Protein AF-A0A3D2I914-F1 (afdb_monomer)

Structure (mmCIF, N/CA/C/O backbone):
data_AF-A0A3D2I914-F1
#
_entry.id   AF-A0A3D2I914-F1
#
loop_
_atom_site.group_PDB
_atom_site.id
_atom_site.type_symbol
_atom_site.label_atom_id
_atom_site.label_alt_id
_atom_site.label_comp_id
_atom_site.label_asym_id
_atom_site.label_entity_id
_atom_site.label_seq_id
_atom_site.pdbx_PDB_ins_code
_atom_site.Cartn_x
_atom_site.Cartn_y
_atom_site.Cartn_z
_atom_site.occupancy
_atom_site.B_iso_or_equiv
_atom_site.auth_seq_id
_atom_site.auth_comp_id
_atom_site.auth_asym_id
_atom_site.auth_atom_id
_atom_site.pdbx_PDB_model_num
ATOM 1 N N . MET A 1 1 ? 27.982 -23.164 -33.016 1.00 82.94 1 MET A N 1
ATOM 2 C CA . MET A 1 1 ? 27.415 -21.878 -33.478 1.00 82.94 1 MET A CA 1
ATOM 3 C C . MET A 1 1 ? 28.403 -20.770 -33.142 1.00 82.94 1 MET A C 1
ATOM 5 O O . MET A 1 1 ? 29.063 -20.882 -32.117 1.00 82.94 1 MET A O 1
ATOM 9 N N . LYS A 1 2 ? 28.561 -19.760 -34.002 1.00 85.44 2 LYS A N 1
ATOM 10 C CA . LYS A 1 2 ? 29.360 -18.558 -33.710 1.00 85.44 2 LYS A CA 1
ATOM 11 C C . LYS A 1 2 ? 28.400 -17.374 -33.602 1.00 85.44 2 LYS A C 1
ATOM 13 O O . LYS A 1 2 ? 27.471 -17.304 -34.397 1.00 85.44 2 LYS A O 1
ATOM 18 N N . VAL A 1 3 ? 28.625 -16.493 -32.636 1.00 91.06 3 VAL A N 1
ATOM 19 C CA . VAL A 1 3 ? 27.795 -15.311 -32.354 1.00 91.06 3 VAL A CA 1
ATOM 20 C C . VAL A 1 3 ? 28.718 -14.096 -32.382 1.00 91.06 3 VAL A C 1
ATOM 22 O O . VAL A 1 3 ? 29.828 -14.183 -31.849 1.00 91.06 3 VAL A O 1
ATOM 25 N N . LYS A 1 4 ? 28.313 -12.997 -33.029 1.00 95.00 4 LYS A N 1
ATOM 26 C CA . LYS A 1 4 ? 29.112 -11.762 -33.012 1.00 95.00 4 LYS A CA 1
ATOM 27 C C . LYS A 1 4 ? 28.769 -10.957 -31.764 1.00 95.00 4 LYS A C 1
ATOM 29 O O . LYS A 1 4 ? 27.603 -10.858 -31.395 1.00 95.00 4 LYS A O 1
ATOM 34 N N . ILE A 1 5 ? 29.786 -10.397 -31.124 1.00 96.25 5 ILE A N 1
ATOM 35 C CA . ILE A 1 5 ? 29.657 -9.603 -29.903 1.00 96.25 5 ILE A CA 1
ATOM 36 C C . ILE A 1 5 ? 30.573 -8.383 -29.994 1.00 96.25 5 ILE A C 1
ATOM 38 O O . ILE A 1 5 ? 31.750 -8.512 -30.330 1.00 96.25 5 ILE A O 1
ATOM 42 N N . ASN A 1 6 ? 30.031 -7.215 -29.669 1.00 97.00 6 ASN A N 1
ATOM 43 C CA . ASN A 1 6 ? 30.772 -5.990 -29.415 1.00 97.00 6 ASN A CA 1
ATOM 44 C C . ASN A 1 6 ? 30.756 -5.732 -27.902 1.00 97.00 6 ASN A C 1
ATOM 46 O O . ASN A 1 6 ? 29.686 -5.618 -27.310 1.00 97.00 6 ASN A O 1
ATOM 50 N N . THR A 1 7 ? 31.927 -5.684 -27.263 1.00 96.00 7 THR A N 1
ATOM 51 C CA . THR A 1 7 ? 32.046 -5.506 -25.804 1.00 96.00 7 THR A CA 1
ATOM 52 C C . THR A 1 7 ? 32.237 -4.055 -25.379 1.00 96.00 7 THR A C 1
ATOM 54 O O . THR A 1 7 ? 32.430 -3.797 -24.191 1.00 96.00 7 THR A O 1
ATOM 57 N N . HIS A 1 8 ? 32.252 -3.101 -26.317 1.00 95.19 8 HIS A N 1
ATOM 58 C CA . HIS A 1 8 ? 32.399 -1.671 -26.013 1.00 95.19 8 HIS A CA 1
ATOM 59 C C . HIS A 1 8 ? 33.609 -1.353 -25.111 1.00 95.19 8 HIS A C 1
ATOM 61 O O . HIS A 1 8 ? 33.554 -0.492 -24.236 1.00 95.19 8 HIS A O 1
ATOM 67 N N . GLY A 1 9 ? 34.708 -2.098 -25.286 1.00 91.94 9 GLY A N 1
ATOM 68 C CA . GLY A 1 9 ? 35.933 -1.964 -24.486 1.00 91.94 9 GLY A CA 1
ATOM 69 C C . GLY A 1 9 ? 35.940 -2.722 -23.151 1.00 91.94 9 GLY A C 1
ATOM 70 O O . GLY A 1 9 ? 36.933 -2.660 -22.429 1.00 91.94 9 GLY A O 1
ATOM 71 N N . ASN A 1 10 ? 34.877 -3.457 -22.814 1.00 93.19 10 ASN A N 1
ATOM 72 C CA . ASN A 1 10 ? 34.833 -4.359 -21.662 1.00 93.19 10 ASN A CA 1
ATOM 73 C C . ASN A 1 10 ? 35.434 -5.737 -22.003 1.00 93.19 10 ASN A C 1
ATOM 75 O O . ASN A 1 10 ? 35.636 -6.085 -23.171 1.00 93.19 10 ASN A O 1
ATOM 79 N N . ALA A 1 11 ? 35.718 -6.536 -20.971 1.00 89.56 11 ALA A N 1
ATOM 80 C CA . ALA A 1 11 ? 36.179 -7.911 -21.141 1.00 89.56 11 ALA A CA 1
ATOM 81 C C . ALA A 1 11 ? 35.102 -8.785 -21.807 1.00 89.56 11 ALA A C 1
ATOM 83 O O . ALA A 1 11 ? 33.904 -8.558 -21.629 1.00 89.56 11 ALA A O 1
ATOM 84 N N . LEU A 1 12 ? 35.534 -9.806 -22.552 1.00 91.62 12 LEU A N 1
ATOM 85 C CA . LEU A 1 12 ? 34.614 -10.805 -23.090 1.00 91.62 12 LEU A CA 1
ATOM 86 C C . LEU A 1 12 ? 33.917 -11.565 -21.945 1.00 91.62 12 LEU A C 1
ATOM 88 O O . LEU A 1 12 ? 34.583 -11.908 -20.965 1.00 91.62 12 LEU A O 1
ATOM 92 N N . PRO A 1 13 ? 32.611 -11.863 -22.072 1.00 89.25 13 PRO A N 1
ATOM 93 C CA . PRO A 1 13 ? 31.895 -12.705 -21.120 1.00 89.25 13 PRO A CA 1
ATOM 94 C C . PRO A 1 13 ? 32.553 -14.079 -20.946 1.00 89.25 13 PRO A C 1
ATOM 96 O O . PRO A 1 13 ? 32.947 -14.722 -21.923 1.00 89.25 13 PRO A O 1
ATOM 99 N N . GLU A 1 14 ? 32.642 -14.550 -19.703 1.00 79.81 14 GLU A N 1
ATOM 100 C CA . GLU A 1 14 ? 33.170 -15.878 -19.388 1.00 79.81 14 GLU A CA 1
ATOM 101 C C . GLU A 1 14 ? 32.051 -16.928 -19.383 1.00 79.81 14 GLU A C 1
ATOM 103 O O . GLU A 1 14 ? 30.976 -16.729 -18.808 1.00 79.81 14 GLU A O 1
ATOM 108 N N . VAL A 1 15 ? 32.324 -18.084 -19.987 1.00 78.25 15 VAL A N 1
ATOM 109 C CA . VAL A 1 15 ? 31.399 -19.223 -20.005 1.00 78.25 15 VAL A CA 1
ATOM 110 C C . VAL A 1 15 ? 31.596 -20.050 -18.734 1.00 78.25 15 VAL A C 1
ATOM 112 O O . VAL A 1 15 ? 32.651 -20.656 -18.553 1.00 78.25 15 VAL A O 1
ATOM 115 N N . HIS A 1 16 ? 30.577 -20.105 -17.872 1.00 71.06 16 HIS A N 1
ATOM 116 C CA . HIS A 1 16 ? 30.583 -20.907 -16.643 1.00 71.06 16 HIS A CA 1
ATOM 117 C C . HIS A 1 16 ? 29.309 -21.754 -16.562 1.00 71.06 16 HIS A C 1
ATOM 119 O O . HIS A 1 16 ? 28.258 -21.282 -16.138 1.00 71.06 16 HIS A O 1
ATOM 125 N N . GLY A 1 17 ? 29.406 -23.030 -16.937 1.00 74.25 17 GLY A N 1
ATOM 126 C CA . GLY A 1 17 ? 28.253 -23.936 -16.991 1.00 74.25 17 GLY A CA 1
ATOM 127 C C . GLY A 1 17 ? 27.453 -23.795 -18.289 1.00 74.25 17 GLY A C 1
ATOM 128 O O . GLY A 1 17 ? 28.024 -23.549 -19.348 1.00 74.25 17 GLY A O 1
ATOM 129 N N . GLU A 1 18 ? 26.135 -24.000 -18.220 1.00 85.44 18 GLU A N 1
ATOM 130 C CA . GLU A 1 18 ? 25.248 -23.962 -19.399 1.00 85.44 18 GLU A CA 1
ATOM 131 C C . GLU A 1 18 ? 24.847 -22.542 -19.837 1.00 85.44 18 GLU A C 1
ATOM 133 O O . GLU A 1 18 ? 24.334 -22.361 -20.941 1.00 85.44 18 GLU A O 1
ATOM 138 N N . TRP A 1 19 ? 25.055 -21.543 -18.976 1.00 94.44 19 TRP A N 1
ATOM 139 C CA . TRP A 1 19 ? 24.749 -20.133 -19.227 1.00 94.44 19 TRP A CA 1
ATOM 140 C C . TRP A 1 19 ? 26.044 -19.310 -19.181 1.00 94.44 19 TRP A C 1
ATOM 142 O O . TRP A 1 19 ? 27.044 -19.723 -18.593 1.00 94.44 19 TRP A O 1
ATOM 152 N N . ILE A 1 20 ? 26.039 -18.146 -19.825 1.00 95.31 20 ILE A N 1
ATOM 153 C CA . ILE A 1 20 ? 27.206 -17.261 -19.930 1.00 95.31 20 ILE A CA 1
ATOM 154 C C . ILE A 1 20 ? 26.995 -16.066 -19.001 1.00 95.31 20 ILE A C 1
ATOM 156 O O . ILE A 1 20 ? 25.973 -15.390 -19.101 1.00 95.31 20 ILE A O 1
ATOM 160 N N . ASP A 1 21 ? 27.942 -15.806 -18.097 1.00 95.88 21 ASP A N 1
ATOM 161 C CA . ASP A 1 21 ? 27.840 -14.713 -17.122 1.00 95.88 21 ASP A CA 1
ATOM 162 C C . ASP A 1 21 ? 28.075 -13.348 -17.805 1.00 95.88 21 ASP A C 1
ATOM 164 O O . ASP A 1 21 ? 29.031 -13.181 -18.560 1.00 95.88 21 ASP A O 1
ATOM 168 N N . LEU A 1 22 ? 27.253 -12.345 -17.479 1.00 96.25 22 LEU A N 1
ATOM 169 C CA . LEU A 1 22 ? 27.414 -10.952 -17.912 1.00 96.25 22 LEU A CA 1
ATOM 170 C C . LEU A 1 22 ? 27.787 -10.045 -16.735 1.00 96.25 22 LEU A C 1
ATOM 172 O O . LEU A 1 22 ? 27.332 -10.226 -15.595 1.00 96.25 22 LEU A O 1
ATOM 176 N N . CYS A 1 23 ? 28.617 -9.050 -17.038 1.00 96.06 23 CYS A N 1
ATOM 177 C CA . CYS A 1 23 ? 29.199 -8.130 -16.072 1.00 96.06 23 CYS A CA 1
ATOM 178 C C . CYS A 1 23 ? 28.583 -6.732 -16.164 1.00 96.06 23 CYS A C 1
ATOM 180 O O . CYS A 1 23 ? 28.103 -6.332 -17.217 1.00 96.06 23 CYS A O 1
ATOM 182 N N . THR A 1 24 ? 28.656 -5.963 -15.079 1.00 97.19 24 THR A N 1
ATOM 183 C CA . THR A 1 24 ? 28.371 -4.522 -15.106 1.00 97.19 24 THR A CA 1
ATOM 184 C C . THR A 1 24 ? 29.434 -3.766 -15.911 1.00 97.19 24 THR A C 1
ATOM 186 O O . THR A 1 24 ? 30.631 -4.025 -15.771 1.00 97.19 24 THR A O 1
ATOM 189 N N . ALA A 1 25 ? 29.020 -2.805 -16.737 1.00 97.19 25 ALA A N 1
ATOM 190 C CA . ALA A 1 25 ? 29.928 -1.967 -17.531 1.00 97.19 25 ALA A CA 1
ATOM 191 C C . ALA A 1 25 ? 30.390 -0.686 -16.808 1.00 97.19 25 ALA A C 1
ATOM 193 O O . ALA A 1 25 ? 31.288 0.019 -17.280 1.00 97.19 25 ALA A O 1
ATOM 194 N N . GLU A 1 26 ? 29.789 -0.404 -15.657 1.00 96.12 26 GLU A N 1
ATOM 195 C CA . GLU A 1 26 ? 29.947 0.799 -14.843 1.00 96.12 26 GLU A CA 1
ATOM 196 C C . GLU A 1 26 ? 29.928 0.431 -13.352 1.00 96.12 26 GLU A C 1
ATOM 198 O O . GLU A 1 26 ? 29.427 -0.635 -12.976 1.00 96.12 26 GLU A O 1
ATOM 203 N N . ASP A 1 27 ? 30.476 1.309 -12.512 1.00 97.88 27 ASP A N 1
ATOM 204 C CA . ASP A 1 27 ? 30.233 1.270 -11.072 1.00 97.88 27 ASP A CA 1
ATOM 205 C C . ASP A 1 27 ? 28.794 1.720 -10.800 1.00 97.88 27 ASP A C 1
ATOM 207 O O . ASP A 1 27 ? 28.305 2.695 -11.377 1.00 97.88 27 ASP A O 1
ATOM 211 N N . VAL A 1 28 ? 28.092 0.989 -9.938 1.00 97.94 28 VAL A N 1
ATOM 212 C CA . VAL A 1 28 ? 26.672 1.215 -9.669 1.00 97.94 28 VAL A CA 1
ATOM 213 C C . VAL A 1 28 ? 26.446 1.356 -8.176 1.00 97.94 28 VAL A C 1
ATOM 215 O O . VAL A 1 28 ? 26.749 0.441 -7.417 1.00 97.94 28 VAL A O 1
ATOM 218 N N . THR A 1 29 ? 25.820 2.454 -7.771 1.00 98.06 29 THR A N 1
ATOM 219 C CA . THR A 1 29 ? 25.253 2.621 -6.430 1.00 98.06 29 THR A CA 1
ATOM 220 C C . THR A 1 29 ? 23.741 2.668 -6.563 1.00 98.06 29 THR A C 1
ATOM 222 O O . THR A 1 29 ? 23.252 3.356 -7.455 1.00 98.06 29 THR A O 1
ATOM 225 N N . LEU A 1 30 ? 23.026 1.915 -5.724 1.00 97.69 30 LEU A N 1
ATOM 226 C CA . LEU A 1 30 ? 21.566 1.960 -5.641 1.00 97.69 30 LEU A CA 1
ATOM 227 C C . LEU A 1 30 ? 21.111 2.016 -4.187 1.00 97.69 30 LEU A C 1
ATOM 229 O O . LEU A 1 30 ? 21.474 1.144 -3.389 1.00 97.69 30 LEU A O 1
ATOM 233 N N . ASP A 1 31 ? 20.260 2.980 -3.873 1.00 97.88 31 ASP A N 1
ATOM 234 C CA . ASP A 1 31 ? 19.565 3.082 -2.597 1.00 97.88 31 ASP A CA 1
ATOM 235 C C . ASP A 1 31 ? 18.405 2.079 -2.502 1.00 97.88 31 ASP A C 1
ATOM 237 O O . ASP A 1 31 ? 17.999 1.439 -3.475 1.00 97.88 31 ASP A O 1
ATOM 241 N N . PHE A 1 32 ? 17.857 1.897 -1.299 1.00 97.19 32 PHE A N 1
ATOM 242 C CA . PHE A 1 32 ? 16.706 1.017 -1.095 1.00 97.19 32 PHE A CA 1
ATOM 243 C C . PHE A 1 32 ? 15.500 1.474 -1.932 1.00 97.19 32 PHE A C 1
ATOM 245 O O . PHE A 1 32 ? 15.078 2.623 -1.837 1.00 97.19 32 PHE A O 1
ATOM 252 N N . LEU A 1 33 ? 14.920 0.543 -2.698 1.00 96.25 33 LEU A N 1
ATOM 253 C CA . LEU A 1 33 ? 13.848 0.745 -3.685 1.00 96.25 33 LEU A CA 1
ATOM 254 C C . LEU A 1 33 ? 14.240 1.569 -4.917 1.00 96.25 33 LEU A C 1
ATOM 256 O O . LEU A 1 33 ? 13.376 1.870 -5.740 1.00 96.25 33 LEU A O 1
ATOM 260 N N . GLU A 1 34 ? 15.521 1.888 -5.096 1.00 97.62 34 GLU A N 1
ATOM 261 C CA . GLU A 1 34 ? 15.980 2.539 -6.315 1.00 97.62 34 GLU A CA 1
ATOM 262 C C . GLU A 1 34 ? 15.960 1.562 -7.498 1.00 97.62 34 GLU A C 1
ATOM 264 O O . GLU A 1 34 ? 16.368 0.396 -7.395 1.00 97.62 34 GLU A O 1
ATOM 269 N N . TYR A 1 35 ? 15.480 2.071 -8.632 1.00 98.06 35 TYR A N 1
ATOM 270 C CA . TYR A 1 35 ? 15.470 1.388 -9.915 1.00 98.06 35 TYR A CA 1
ATOM 271 C C . TYR A 1 35 ? 16.500 2.011 -10.861 1.00 98.06 35 TYR A C 1
ATOM 273 O O . TYR A 1 35 ? 16.512 3.225 -11.058 1.00 98.06 35 TYR A O 1
ATOM 281 N N . LYS A 1 36 ? 17.308 1.171 -11.513 1.00 97.50 36 LYS A N 1
ATOM 282 C CA . LYS A 1 36 ? 18.230 1.582 -12.581 1.00 97.50 36 LYS A CA 1
ATOM 283 C C . LYS A 1 36 ? 18.387 0.465 -13.603 1.00 97.50 36 LYS A C 1
ATOM 285 O O . LYS A 1 36 ? 18.559 -0.696 -13.241 1.00 97.50 36 LYS A O 1
ATOM 290 N N . ILE A 1 37 ? 18.425 0.813 -14.888 1.00 98.25 37 ILE A N 1
ATOM 291 C CA . ILE A 1 37 ? 18.929 -0.105 -15.915 1.00 98.25 37 ILE A CA 1
ATOM 292 C C . ILE A 1 37 ? 20.455 -0.051 -15.873 1.00 98.25 37 ILE A C 1
ATOM 294 O O . ILE A 1 37 ? 21.061 0.930 -16.294 1.00 98.25 37 ILE A O 1
ATOM 298 N N . ILE A 1 38 ? 21.071 -1.097 -15.331 1.00 98.25 38 ILE A N 1
ATOM 299 C CA . ILE A 1 38 ? 22.525 -1.245 -15.278 1.00 98.25 38 ILE A CA 1
ATOM 300 C C . ILE A 1 38 ? 23.014 -1.701 -16.649 1.00 98.25 38 ILE A C 1
ATOM 302 O O . ILE A 1 38 ? 22.575 -2.742 -17.141 1.00 98.25 38 ILE A O 1
ATOM 306 N N . SER A 1 39 ? 23.939 -0.962 -17.260 1.00 98.19 39 SER A N 1
ATOM 307 C CA . SER A 1 39 ? 24.526 -1.380 -18.536 1.00 98.19 39 SER A CA 1
ATOM 308 C C . SER A 1 39 ? 25.374 -2.647 -18.373 1.00 98.19 39 SER A C 1
ATOM 310 O O . SER A 1 39 ? 26.213 -2.735 -17.470 1.00 98.19 39 SER A O 1
ATOM 312 N N . LEU A 1 40 ? 25.179 -3.620 -19.268 1.00 97.88 40 LEU A N 1
ATOM 313 C CA . LEU A 1 40 ? 26.003 -4.832 -19.361 1.00 97.88 40 LEU A CA 1
ATOM 314 C C . LEU A 1 40 ? 27.166 -4.673 -20.350 1.00 97.88 40 LEU A C 1
ATOM 316 O O . LEU A 1 40 ? 28.031 -5.542 -20.434 1.00 97.88 40 LEU A O 1
ATOM 320 N N . GLY A 1 41 ? 27.200 -3.561 -21.094 1.00 96.88 41 GLY A N 1
ATOM 321 C CA . GLY A 1 41 ? 28.326 -3.192 -21.953 1.00 96.88 41 GLY A CA 1
ATOM 322 C C . GLY A 1 41 ? 28.568 -4.139 -23.123 1.00 96.88 41 GLY A C 1
ATOM 323 O O . GLY A 1 41 ? 29.691 -4.203 -23.612 1.00 96.88 41 GLY A O 1
ATOM 324 N N . VAL A 1 42 ? 27.550 -4.880 -23.559 1.00 97.50 42 VAL A N 1
ATOM 325 C CA . VAL A 1 42 ? 27.639 -5.793 -24.702 1.00 97.50 42 VAL A CA 1
ATOM 326 C C . VAL A 1 42 ? 26.496 -5.552 -25.678 1.00 97.50 42 VAL A C 1
ATOM 328 O O . VAL A 1 42 ? 25.360 -5.348 -25.258 1.00 97.50 42 VAL A O 1
ATOM 331 N N . SER A 1 43 ? 26.802 -5.626 -26.968 1.00 98.19 43 SER A N 1
ATOM 332 C CA . SER A 1 43 ? 25.830 -5.733 -28.060 1.00 98.19 43 SER A CA 1
ATOM 333 C C . SER A 1 43 ? 26.112 -7.029 -28.804 1.00 98.19 43 SER A C 1
ATOM 335 O O . SER A 1 43 ? 27.274 -7.357 -29.057 1.00 98.19 43 SER A O 1
ATOM 337 N N . ILE A 1 44 ? 25.076 -7.813 -29.091 1.00 96.56 44 ILE A N 1
ATOM 338 C CA . ILE A 1 44 ? 25.232 -9.183 -29.586 1.00 96.56 44 ILE A CA 1
ATOM 339 C C . ILE A 1 44 ? 24.324 -9.390 -30.794 1.00 96.56 44 ILE A C 1
ATOM 341 O O . ILE A 1 44 ? 23.112 -9.238 -30.695 1.00 96.56 44 ILE A O 1
ATOM 345 N N . GLU A 1 45 ? 24.908 -9.810 -31.915 1.00 97.44 45 GLU A N 1
ATOM 346 C CA . GLU A 1 45 ? 24.155 -10.263 -33.085 1.00 97.44 45 GLU A CA 1
ATOM 347 C C . GLU A 1 45 ? 23.731 -11.713 -32.848 1.00 97.44 45 GLU A C 1
ATOM 349 O O . GLU A 1 45 ? 24.494 -12.658 -33.093 1.00 97.44 45 GLU A O 1
ATOM 354 N N . ILE A 1 46 ? 22.527 -11.885 -32.300 1.00 95.56 46 ILE A N 1
ATOM 355 C CA . ILE A 1 46 ? 21.942 -13.206 -32.080 1.00 95.56 46 ILE A CA 1
ATOM 356 C C . ILE A 1 46 ? 21.730 -13.882 -33.453 1.00 95.56 46 ILE A C 1
ATOM 358 O O . ILE A 1 46 ? 21.350 -13.219 -34.416 1.00 95.56 46 ILE A O 1
ATOM 362 N N . PRO A 1 47 ? 21.970 -15.196 -33.601 1.00 94.00 47 PRO A N 1
ATOM 363 C CA . PRO A 1 47 ? 21.706 -15.896 -34.859 1.00 94.00 47 PRO A CA 1
ATOM 364 C C . PRO A 1 47 ? 20.212 -15.994 -35.175 1.00 94.00 47 PRO A C 1
ATOM 366 O O . PRO A 1 47 ? 19.402 -16.220 -34.277 1.00 94.00 47 PRO A O 1
ATOM 369 N N . ALA A 1 48 ? 19.857 -15.886 -36.457 1.00 92.25 48 ALA A N 1
ATOM 370 C CA . ALA A 1 48 ? 18.475 -16.019 -36.913 1.00 92.25 48 ALA A CA 1
ATOM 371 C C . ALA A 1 48 ? 17.828 -17.322 -36.407 1.00 92.25 48 ALA A C 1
ATOM 373 O O . ALA A 1 48 ? 18.467 -18.376 -36.378 1.00 92.25 48 ALA A O 1
ATOM 374 N N . GLY A 1 49 ? 16.557 -17.235 -36.006 1.00 92.38 49 GLY A N 1
ATOM 375 C CA . GLY A 1 49 ? 15.826 -18.341 -35.377 1.00 92.38 49 GLY A CA 1
ATOM 376 C C . GLY A 1 49 ? 16.060 -18.477 -33.869 1.00 92.38 49 GLY A C 1
ATOM 377 O O . GLY A 1 49 ? 15.477 -19.362 -33.251 1.00 92.38 49 GLY A O 1
ATOM 378 N N . TYR A 1 50 ? 16.861 -17.598 -33.260 1.00 96.00 50 TYR A N 1
ATOM 379 C CA . TYR A 1 50 ? 17.097 -17.569 -31.819 1.00 96.00 50 TYR A CA 1
ATOM 380 C C . TYR A 1 50 ? 16.791 -16.200 -31.218 1.00 96.00 50 TYR A C 1
ATOM 382 O O . TYR A 1 50 ? 16.849 -15.171 -31.887 1.00 96.00 50 TYR A O 1
ATOM 390 N N . TYR A 1 51 ? 16.538 -16.210 -29.918 1.00 96.56 51 TYR A N 1
ATOM 391 C CA . TYR A 1 51 ? 16.498 -15.045 -29.045 1.00 96.56 51 TYR A CA 1
ATOM 392 C C . TYR A 1 51 ? 17.238 -15.391 -27.741 1.00 96.56 51 TYR A C 1
ATOM 394 O O . TYR A 1 51 ? 17.584 -16.556 -27.511 1.00 96.56 51 TYR A O 1
ATOM 402 N N . ALA A 1 52 ? 17.551 -14.409 -26.897 1.00 97.19 52 ALA A N 1
ATOM 403 C CA . ALA A 1 52 ? 18.278 -14.654 -25.651 1.00 97.19 52 ALA A CA 1
ATOM 404 C C . ALA A 1 52 ? 17.390 -14.488 -24.417 1.00 97.19 52 ALA A C 1
ATOM 406 O O . ALA A 1 52 ? 16.589 -13.561 -24.336 1.00 97.19 52 ALA A O 1
ATOM 407 N N . HIS A 1 53 ? 17.591 -15.357 -23.425 1.00 98.12 53 HIS A N 1
ATOM 408 C CA . HIS A 1 53 ? 17.086 -15.168 -22.067 1.00 98.12 53 HIS A CA 1
ATOM 409 C C . HIS A 1 53 ? 18.196 -14.641 -21.169 1.00 98.12 53 HIS A C 1
ATOM 411 O O . HIS A 1 53 ? 19.268 -15.239 -21.133 1.00 98.12 53 HIS A O 1
ATOM 417 N N . VAL A 1 54 ? 17.914 -13.597 -20.393 1.00 98.00 54 VAL A N 1
ATOM 418 C CA . VAL A 1 54 ? 18.796 -13.048 -19.355 1.00 98.00 54 VAL A CA 1
ATOM 419 C C . VAL A 1 54 ? 18.125 -13.218 -17.997 1.00 98.00 54 VAL A C 1
ATOM 421 O O . VAL A 1 54 ? 16.987 -12.797 -17.810 1.00 98.00 54 VAL A O 1
ATOM 424 N N . VAL A 1 55 ? 18.821 -13.813 -17.031 1.00 98.12 55 VAL A N 1
ATOM 425 C CA . VAL A 1 55 ? 18.299 -14.031 -15.670 1.00 98.12 55 VAL A CA 1
ATOM 426 C C . VAL A 1 55 ? 19.340 -13.660 -14.612 1.00 98.12 55 VAL A C 1
ATOM 428 O O . VAL A 1 55 ? 20.545 -13.700 -14.890 1.00 98.12 55 VAL A O 1
ATOM 431 N N . PRO A 1 56 ? 18.927 -13.325 -13.375 1.00 97.75 56 PRO A N 1
ATOM 432 C CA . PRO A 1 56 ? 19.862 -13.178 -12.271 1.00 97.75 56 PRO A CA 1
ATOM 433 C C . PRO A 1 56 ? 20.643 -14.470 -12.037 1.00 97.75 56 PRO A C 1
ATOM 435 O O . PRO A 1 56 ? 20.141 -15.582 -12.222 1.00 97.75 56 PRO A O 1
ATOM 438 N N . ARG A 1 57 ? 21.867 -14.333 -11.536 1.00 96.06 57 ARG A N 1
ATOM 439 C CA . ARG A 1 57 ? 22.583 -15.471 -10.954 1.00 96.06 57 ARG A CA 1
ATOM 440 C C . ARG A 1 57 ? 21.941 -15.781 -9.604 1.00 96.06 57 ARG A C 1
ATOM 442 O O . ARG A 1 57 ? 21.470 -14.875 -8.916 1.00 96.06 57 ARG A O 1
ATOM 449 N N . SER A 1 58 ? 21.995 -17.035 -9.163 1.00 95.06 58 SER A N 1
ATOM 450 C CA . SER A 1 58 ? 21.440 -17.437 -7.856 1.00 95.06 58 SER A CA 1
ATOM 451 C C . SER A 1 58 ? 21.988 -16.596 -6.694 1.00 95.06 58 SER A C 1
ATOM 453 O O . SER A 1 58 ? 21.277 -16.283 -5.744 1.00 95.06 58 SER A O 1
ATOM 455 N N . SER A 1 59 ? 23.253 -16.176 -6.793 1.00 95.25 59 SER A N 1
ATOM 456 C CA . SER A 1 59 ? 23.906 -15.337 -5.786 1.00 95.25 59 SER A CA 1
ATOM 457 C C . SER A 1 59 ? 23.618 -13.836 -5.902 1.00 95.25 59 SER A C 1
ATOM 459 O O . SER A 1 59 ? 23.998 -13.101 -4.995 1.00 95.25 59 SER A O 1
ATOM 461 N N . THR A 1 60 ? 22.991 -13.356 -6.983 1.00 97.25 60 THR A N 1
ATOM 462 C CA . THR A 1 60 ? 22.856 -11.916 -7.274 1.00 97.25 60 THR A CA 1
ATOM 463 C C . THR A 1 60 ? 22.097 -11.185 -6.177 1.00 97.25 60 THR A C 1
ATOM 465 O O . THR A 1 60 ? 22.616 -10.216 -5.624 1.00 97.25 60 THR A O 1
ATOM 468 N N . PHE A 1 61 ? 20.928 -11.695 -5.783 1.00 97.06 61 PHE A N 1
ATOM 469 C CA . PHE A 1 61 ? 20.163 -11.107 -4.687 1.00 97.06 61 PHE A CA 1
ATOM 470 C C . PHE A 1 61 ? 20.910 -11.214 -3.349 1.00 97.06 61 PHE A C 1
ATOM 472 O O . PHE A 1 61 ? 21.052 -10.228 -2.633 1.00 97.06 61 PHE A O 1
ATOM 479 N N . GLY A 1 62 ? 21.474 -12.384 -3.029 1.00 94.69 62 GLY A N 1
ATOM 480 C CA . GLY A 1 62 ? 22.199 -12.587 -1.769 1.00 94.69 62 GLY A CA 1
ATOM 481 C C . GLY A 1 62 ? 23.427 -11.679 -1.609 1.00 94.69 62 GLY A C 1
ATOM 482 O O . GLY A 1 62 ? 23.674 -11.155 -0.523 1.00 94.69 62 GLY A O 1
ATOM 483 N N . LYS A 1 63 ? 24.183 -11.450 -2.690 1.00 95.62 63 LYS A N 1
ATOM 484 C CA . LYS A 1 63 ? 25.399 -10.622 -2.670 1.00 95.62 63 LYS A CA 1
ATOM 485 C C . LYS A 1 63 ? 25.102 -9.135 -2.791 1.00 95.62 63 LYS A C 1
ATOM 487 O O . LYS A 1 63 ? 25.625 -8.356 -2.005 1.00 95.62 63 LYS A O 1
ATOM 492 N N . TRP A 1 64 ? 24.251 -8.757 -3.738 1.00 97.62 64 TRP A N 1
ATOM 493 C CA . TRP A 1 64 ? 24.074 -7.361 -4.138 1.00 97.62 64 TRP A CA 1
ATOM 494 C C . TRP A 1 64 ? 22.715 -6.787 -3.750 1.00 97.62 64 TRP A C 1
ATOM 496 O O . TRP A 1 64 ? 22.541 -5.580 -3.802 1.00 97.62 64 TRP A O 1
ATOM 506 N N . GLY A 1 65 ? 21.761 -7.612 -3.311 1.00 96.94 65 GLY A N 1
ATOM 507 C CA . GLY A 1 65 ? 20.439 -7.155 -2.873 1.00 96.94 65 GLY A CA 1
ATOM 508 C C . GLY A 1 65 ? 19.542 -6.633 -3.992 1.00 96.94 65 GLY A C 1
ATOM 509 O O . GLY A 1 65 ? 18.572 -5.940 -3.700 1.00 96.94 65 GLY A O 1
ATOM 510 N N . ILE A 1 66 ? 19.865 -6.943 -5.250 1.00 98.25 66 ILE A N 1
ATOM 511 C CA . ILE A 1 66 ? 19.100 -6.498 -6.417 1.00 98.25 66 ILE A CA 1
ATOM 512 C C . ILE A 1 66 ? 18.279 -7.641 -7.015 1.00 98.25 66 ILE A C 1
ATOM 514 O O . ILE A 1 66 ? 18.738 -8.786 -7.081 1.00 98.25 66 ILE A O 1
ATOM 518 N N . LEU A 1 67 ? 17.077 -7.311 -7.481 1.00 98.12 67 LEU A N 1
ATOM 519 C CA . LEU A 1 67 ? 16.246 -8.159 -8.333 1.00 98.12 67 LEU A CA 1
ATOM 520 C C . LEU A 1 67 ? 16.323 -7.688 -9.786 1.00 98.12 67 LEU A C 1
ATOM 522 O O . LEU A 1 67 ? 16.602 -6.519 -10.048 1.00 98.12 67 LEU A O 1
ATOM 526 N N . LEU A 1 68 ? 16.063 -8.603 -10.720 1.00 98.12 68 LEU A N 1
ATOM 527 C CA . LEU A 1 68 ? 15.773 -8.257 -12.110 1.00 98.12 68 LEU A CA 1
ATOM 528 C C . LEU A 1 68 ? 14.282 -7.928 -12.209 1.00 98.12 68 LEU A C 1
ATOM 530 O O . LEU A 1 68 ? 13.449 -8.819 -12.048 1.00 98.12 68 LEU A O 1
ATOM 534 N N . ALA A 1 69 ? 13.946 -6.660 -12.436 1.00 97.62 69 ALA A N 1
ATOM 535 C CA . ALA A 1 69 ? 12.574 -6.161 -12.333 1.00 97.62 69 ALA A CA 1
ATOM 536 C C . ALA A 1 69 ? 11.609 -6.822 -13.334 1.00 97.62 69 ALA A C 1
ATOM 538 O O . ALA A 1 69 ? 10.447 -7.051 -13.013 1.00 97.62 69 ALA A O 1
ATOM 539 N N . ASN A 1 70 ? 12.094 -7.196 -14.521 1.00 97.12 70 ASN A N 1
ATOM 540 C CA . ASN A 1 70 ? 11.316 -7.912 -15.535 1.00 97.12 70 ASN A CA 1
ATOM 541 C C . ASN A 1 70 ? 11.392 -9.447 -15.406 1.00 97.12 70 ASN A C 1
ATOM 543 O O . ASN A 1 70 ? 10.958 -10.145 -16.315 1.00 97.12 70 ASN A O 1
ATOM 547 N N . SER A 1 71 ? 11.894 -9.979 -14.280 1.00 97.06 71 SER A N 1
ATOM 548 C CA . SER A 1 71 ? 12.072 -11.411 -13.954 1.00 97.06 71 SER A CA 1
ATOM 549 C C . SER A 1 71 ? 13.048 -12.177 -14.855 1.00 97.06 71 SER A C 1
ATOM 551 O O . SER A 1 71 ? 14.003 -12.777 -14.361 1.00 97.06 71 SER A O 1
ATOM 553 N N . MET A 1 72 ? 12.825 -12.143 -16.166 1.00 98.06 72 MET A N 1
ATOM 554 C CA . MET A 1 72 ? 13.669 -12.704 -17.211 1.00 98.06 72 MET A CA 1
ATOM 555 C C . MET A 1 72 ? 13.678 -11.735 -18.394 1.00 98.06 72 MET A C 1
ATOM 557 O O . MET A 1 72 ? 12.636 -11.438 -18.973 1.00 98.06 72 MET A O 1
ATOM 561 N N . GLY A 1 73 ? 14.858 -11.246 -18.761 1.00 97.44 73 GLY A N 1
ATOM 562 C CA . GLY A 1 73 ? 15.032 -10.447 -19.966 1.00 97.44 73 GLY A CA 1
ATOM 563 C C . GLY A 1 73 ? 14.918 -11.326 -21.205 1.00 97.44 73 GLY A C 1
ATOM 564 O O . GLY A 1 73 ? 15.508 -12.404 -21.246 1.00 97.44 73 GLY A O 1
ATOM 565 N N . VAL A 1 74 ? 14.182 -10.857 -22.206 1.00 97.88 74 VAL A N 1
ATOM 566 C CA . VAL A 1 74 ? 14.090 -11.465 -23.536 1.00 97.88 74 VAL A CA 1
ATOM 567 C C . VAL A 1 74 ? 14.746 -10.492 -24.506 1.00 97.88 74 VAL A C 1
ATOM 569 O O . VAL A 1 74 ? 14.308 -9.348 -24.597 1.00 97.88 74 VAL A O 1
ATOM 572 N N . ILE A 1 75 ? 15.812 -10.922 -25.181 1.00 97.31 75 ILE A N 1
ATOM 573 C CA . ILE A 1 75 ? 16.485 -10.122 -26.208 1.00 97.31 75 ILE A CA 1
ATOM 574 C C . ILE A 1 75 ? 16.194 -10.741 -27.569 1.00 97.31 75 ILE A C 1
ATOM 576 O O . ILE A 1 75 ? 16.630 -11.861 -27.846 1.00 97.31 75 ILE A O 1
ATOM 580 N N . GLU A 1 76 ? 15.431 -10.023 -28.385 1.00 95.50 76 GLU A N 1
ATOM 581 C CA . GLU A 1 76 ? 15.044 -10.451 -29.728 1.00 95.50 76 GLU A CA 1
ATOM 582 C C . GLU A 1 76 ? 16.226 -10.433 -30.704 1.00 95.50 76 GLU A C 1
ATOM 584 O O . GLU A 1 76 ? 17.250 -9.783 -30.487 1.00 95.50 76 GLU A O 1
ATOM 589 N N . ASN A 1 77 ? 16.074 -11.182 -31.797 1.00 93.31 77 ASN A N 1
ATOM 590 C CA . ASN A 1 77 ? 17.097 -11.323 -32.829 1.00 93.31 77 ASN A CA 1
ATOM 591 C C . ASN A 1 77 ? 17.458 -10.001 -33.529 1.00 93.31 77 ASN A C 1
ATOM 593 O O . ASN A 1 77 ? 18.601 -9.822 -33.940 1.00 93.31 77 ASN A O 1
ATOM 597 N N . ASP A 1 78 ? 16.478 -9.109 -33.669 1.00 93.50 78 ASP A N 1
ATOM 598 C CA . ASP A 1 78 ? 16.585 -7.819 -34.352 1.00 93.50 78 ASP A CA 1
ATOM 599 C C . ASP A 1 78 ? 17.191 -6.707 -33.478 1.00 93.50 78 ASP A C 1
ATOM 601 O O . ASP A 1 78 ? 17.530 -5.645 -33.996 1.00 93.50 78 ASP A O 1
ATOM 605 N N . TYR A 1 79 ? 17.413 -6.966 -32.184 1.00 96.31 79 TYR A N 1
ATOM 606 C CA . TYR A 1 79 ? 18.135 -6.081 -31.265 1.00 96.31 79 TYR A CA 1
ATOM 607 C C . TYR A 1 79 ? 19.659 -6.277 -31.389 1.00 96.31 79 TYR A C 1
ATOM 609 O O . TYR A 1 79 ? 20.327 -6.769 -30.472 1.00 96.31 79 TYR A O 1
ATOM 617 N N . CYS A 1 80 ? 20.198 -5.980 -32.575 1.00 95.88 80 CYS A N 1
ATOM 618 C CA . CYS A 1 80 ? 21.555 -6.351 -32.993 1.00 95.88 80 CYS A CA 1
ATOM 619 C C . CYS A 1 80 ? 22.433 -5.186 -33.489 1.00 95.88 80 CYS A C 1
ATOM 621 O O . CYS A 1 80 ? 23.524 -5.428 -34.008 1.00 95.88 80 CYS A O 1
ATOM 623 N N . GLY A 1 81 ? 21.973 -3.938 -33.394 1.00 95.50 81 GLY A N 1
ATOM 624 C CA . GLY A 1 81 ? 22.745 -2.761 -33.784 1.00 95.50 81 GLY A CA 1
ATOM 625 C C . GLY A 1 81 ? 23.933 -2.488 -32.856 1.00 95.50 81 GLY A C 1
ATOM 626 O O . GLY A 1 81 ? 23.958 -2.904 -31.699 1.00 95.50 81 GLY A O 1
ATOM 627 N N . ASP A 1 82 ? 24.915 -1.715 -33.329 1.00 94.31 82 ASP A N 1
ATOM 628 C CA . ASP A 1 82 ? 26.078 -1.334 -32.509 1.00 94.31 82 ASP A CA 1
ATOM 629 C C . ASP A 1 82 ? 25.683 -0.550 -31.242 1.00 94.31 82 ASP A C 1
ATOM 631 O O . ASP A 1 82 ? 26.381 -0.614 -30.235 1.00 94.31 82 ASP A O 1
ATOM 635 N N . GLY A 1 83 ? 24.565 0.185 -31.278 1.00 94.75 83 GLY A N 1
ATOM 636 C CA . GLY A 1 83 ? 24.016 0.918 -30.132 1.00 94.75 83 GLY A CA 1
ATOM 637 C C . GLY A 1 83 ? 23.090 0.099 -29.227 1.00 94.75 83 GLY A C 1
ATOM 638 O O . GLY A 1 83 ? 22.688 0.600 -28.176 1.00 94.75 83 GLY A O 1
ATOM 639 N N . ASP A 1 84 ? 22.765 -1.141 -29.598 1.00 97.19 84 ASP A N 1
ATOM 640 C CA . ASP A 1 84 ? 21.841 -2.010 -28.864 1.00 97.19 84 ASP A CA 1
ATOM 641 C C . ASP A 1 84 ? 22.575 -2.687 -27.705 1.00 97.19 84 ASP A C 1
ATOM 643 O O . ASP A 1 84 ? 22.913 -3.875 -27.719 1.00 97.19 84 ASP A O 1
ATOM 647 N N . VAL A 1 85 ? 22.943 -1.878 -26.712 1.00 97.75 85 VAL A N 1
ATOM 648 C CA . VAL A 1 85 ? 23.666 -2.329 -25.522 1.00 97.75 85 VAL A CA 1
ATOM 649 C C . VAL A 1 85 ? 22.688 -2.984 -24.559 1.00 97.75 85 VAL A C 1
ATOM 651 O O . VAL A 1 85 ? 21.715 -2.378 -24.115 1.00 97.75 85 VAL A O 1
ATOM 654 N N . TRP A 1 86 ? 22.975 -4.225 -24.184 1.00 98.25 86 TRP A N 1
ATOM 655 C CA . TRP A 1 86 ? 22.137 -4.975 -23.261 1.00 98.25 86 TRP A CA 1
ATOM 656 C C . TRP A 1 86 ? 22.164 -4.345 -21.864 1.00 98.25 86 TRP A C 1
ATOM 658 O O . TRP A 1 86 ? 23.208 -3.904 -21.373 1.00 98.25 86 TRP A O 1
ATOM 668 N N . GLY A 1 87 ? 21.008 -4.344 -21.203 1.00 97.62 87 GLY A N 1
ATOM 669 C CA . GLY A 1 87 ? 20.825 -3.769 -19.875 1.00 97.62 87 GLY A CA 1
ATOM 670 C C . GLY A 1 87 ? 20.207 -4.752 -18.887 1.00 97.62 87 GLY A C 1
ATOM 671 O O . GLY A 1 87 ? 19.484 -5.674 -19.261 1.00 97.62 87 GLY A O 1
ATOM 672 N N . TYR A 1 88 ? 20.471 -4.523 -17.605 1.00 98.44 88 TYR A N 1
ATOM 673 C CA . TYR A 1 88 ? 19.865 -5.231 -16.484 1.00 98.44 88 TYR A CA 1
ATOM 674 C C . TYR A 1 88 ? 18.990 -4.251 -15.684 1.00 98.44 88 TYR A C 1
ATOM 676 O O . TYR A 1 88 ? 19.530 -3.440 -14.928 1.00 98.44 88 TYR A O 1
ATOM 684 N N . PRO A 1 89 ? 17.654 -4.288 -15.841 1.00 98.38 89 PRO A N 1
ATOM 685 C CA . PRO A 1 89 ? 16.705 -3.530 -15.020 1.00 98.38 89 PRO A CA 1
ATOM 686 C C . PRO A 1 89 ? 16.773 -3.948 -13.540 1.00 98.38 89 PRO A C 1
ATOM 688 O O . PRO A 1 89 ? 16.078 -4.867 -13.105 1.00 98.38 89 PRO A O 1
ATOM 691 N N . ALA A 1 90 ? 17.643 -3.306 -12.764 1.00 98.38 90 ALA A N 1
ATOM 692 C CA . ALA A 1 90 ? 17.853 -3.597 -11.355 1.00 98.38 90 ALA A CA 1
ATOM 693 C C . ALA A 1 90 ? 16.863 -2.830 -10.479 1.00 98.38 90 ALA A C 1
ATOM 695 O O . ALA A 1 90 ? 16.718 -1.619 -10.621 1.00 98.38 90 ALA A O 1
ATOM 696 N N . LEU A 1 91 ? 16.265 -3.531 -9.516 1.00 98.31 91 LEU A N 1
ATOM 697 C CA . LEU A 1 91 ? 15.582 -2.937 -8.367 1.00 98.31 91 LEU A CA 1
ATOM 698 C C . LEU A 1 91 ? 16.313 -3.347 -7.088 1.00 98.31 91 LEU A C 1
ATOM 700 O O . LEU A 1 91 ? 16.482 -4.544 -6.834 1.00 98.31 91 LEU A O 1
ATOM 704 N N . CYS A 1 92 ? 16.741 -2.379 -6.281 1.00 97.94 92 CYS A N 1
ATOM 705 C CA . CYS A 1 92 ? 17.426 -2.646 -5.019 1.00 97.94 92 CYS A CA 1
ATOM 706 C C . CYS A 1 92 ? 16.427 -2.870 -3.875 1.00 97.94 92 CYS A C 1
ATOM 708 O O . CYS A 1 92 ? 15.591 -2.021 -3.588 1.00 97.94 92 CYS A O 1
ATOM 710 N N . LEU A 1 93 ? 16.535 -4.002 -3.175 1.00 95.75 93 LEU A N 1
ATOM 711 C CA . LEU A 1 93 ? 15.745 -4.309 -1.973 1.00 95.75 93 LEU A CA 1
ATOM 712 C C . LEU A 1 93 ? 16.604 -4.406 -0.702 1.00 95.75 93 LEU A C 1
ATOM 714 O O . LEU A 1 93 ? 16.125 -4.834 0.350 1.00 95.75 93 LEU A O 1
ATOM 718 N N . ARG A 1 94 ? 17.880 -4.013 -0.771 1.00 94.62 94 ARG A N 1
ATOM 719 C CA . ARG A 1 94 ? 18.757 -3.927 0.402 1.00 94.62 94 ARG A CA 1
ATOM 720 C C . ARG A 1 94 ? 18.526 -2.597 1.110 1.00 94.62 94 ARG A C 1
ATOM 722 O O . ARG A 1 94 ? 18.681 -1.548 0.496 1.00 94.62 94 ARG A O 1
ATOM 729 N N . LYS A 1 95 ? 18.151 -2.640 2.393 1.00 88.25 95 LYS A N 1
ATOM 730 C CA . LYS A 1 95 ? 17.783 -1.442 3.170 1.00 88.25 95 LYS A CA 1
ATOM 731 C C . LYS A 1 95 ? 18.920 -0.432 3.281 1.00 88.25 95 LYS A C 1
ATOM 733 O O . LYS A 1 95 ? 18.670 0.765 3.273 1.00 88.25 95 LYS A O 1
ATOM 738 N N . GLU A 1 96 ? 20.150 -0.917 3.375 1.00 93.69 96 GLU A N 1
ATOM 739 C CA . GLU A 1 96 ? 21.359 -0.101 3.487 1.00 93.69 96 GLU A CA 1
ATOM 740 C C . GLU A 1 96 ? 21.868 0.402 2.124 1.00 93.69 96 GLU A C 1
ATOM 742 O O . GLU A 1 96 ? 22.943 0.993 2.061 1.00 93.69 96 GLU A O 1
ATOM 747 N N . GLY A 1 97 ? 21.133 0.142 1.036 1.00 94.44 97 GLY A N 1
ATOM 748 C CA . GLY A 1 97 ? 21.614 0.345 -0.328 1.00 94.44 97 GLY A CA 1
ATOM 749 C C . GLY A 1 97 ? 22.677 -0.681 -0.731 1.00 94.44 97 GLY A C 1
ATOM 750 O O . GLY A 1 97 ? 23.019 -1.600 0.020 1.00 94.44 97 GLY A O 1
ATOM 751 N N . THR A 1 98 ? 23.184 -0.567 -1.954 1.00 98.00 98 THR A N 1
ATOM 752 C CA . THR A 1 98 ? 24.214 -1.457 -2.499 1.00 98.00 98 THR A CA 1
ATOM 753 C C . THR A 1 98 ? 25.170 -0.703 -3.413 1.00 98.00 98 THR A C 1
ATOM 755 O O . THR A 1 98 ? 24.770 0.217 -4.121 1.00 98.00 98 THR A O 1
ATOM 758 N N . HIS A 1 99 ? 26.434 -1.121 -3.412 1.00 98.12 99 HIS A N 1
ATOM 759 C CA . HIS A 1 99 ? 27.464 -0.641 -4.327 1.00 98.12 99 HIS A CA 1
ATOM 760 C C . HIS A 1 99 ? 28.049 -1.837 -5.078 1.00 98.12 99 HIS A C 1
ATOM 762 O O . HIS A 1 99 ? 28.610 -2.748 -4.465 1.00 98.12 99 HIS A O 1
ATOM 768 N N . ILE A 1 100 ? 27.925 -1.830 -6.399 1.00 98.00 100 ILE A N 1
ATOM 769 C CA . ILE A 1 100 ? 28.325 -2.904 -7.302 1.00 98.00 100 ILE A CA 1
ATOM 770 C C . ILE A 1 100 ? 29.467 -2.376 -8.174 1.00 98.00 100 ILE A C 1
ATOM 772 O O . ILE A 1 100 ? 29.223 -1.538 -9.044 1.00 98.00 100 ILE A O 1
ATOM 776 N N . PRO A 1 101 ? 30.704 -2.861 -7.975 1.00 97.88 101 PRO A N 1
ATOM 777 C CA . PRO A 1 101 ? 31.836 -2.422 -8.778 1.00 97.88 101 PRO A CA 1
ATOM 778 C C . PRO A 1 101 ? 31.668 -2.759 -10.261 1.00 97.88 101 PRO A C 1
ATOM 780 O O . PRO A 1 101 ? 31.069 -3.789 -10.600 1.00 97.88 101 PRO A O 1
ATOM 783 N N . LYS A 1 102 ? 32.269 -1.961 -11.146 1.00 97.38 102 LYS A N 1
ATOM 784 C CA . LYS A 1 102 ? 32.400 -2.293 -12.571 1.00 97.38 102 LYS A CA 1
ATOM 785 C C . LYS A 1 102 ? 33.036 -3.677 -12.761 1.00 97.38 102 LYS A C 1
ATOM 787 O O . LYS A 1 102 ? 33.963 -4.061 -12.052 1.00 97.38 102 LYS A O 1
ATOM 792 N N . GLY A 1 103 ? 32.560 -4.428 -13.754 1.00 95.94 103 GLY A N 1
ATOM 793 C CA . GLY A 1 103 ? 33.056 -5.767 -14.076 1.00 95.94 103 GLY A CA 1
ATOM 794 C C . GLY A 1 103 ? 32.465 -6.870 -13.195 1.00 95.94 103 GLY A C 1
ATOM 795 O O . GLY A 1 103 ? 32.878 -8.027 -13.282 1.00 95.94 103 GLY A O 1
ATOM 796 N N . THR A 1 104 ? 31.483 -6.549 -12.353 1.00 96.81 104 THR A N 1
ATOM 797 C CA . THR A 1 104 ? 30.854 -7.531 -11.472 1.00 96.81 104 THR A CA 1
ATOM 798 C C . THR A 1 104 ? 29.855 -8.389 -12.236 1.00 96.81 104 THR A C 1
ATOM 800 O O . THR A 1 104 ? 28.925 -7.877 -12.852 1.00 96.81 104 THR A O 1
ATOM 803 N N . ARG A 1 105 ? 29.981 -9.714 -12.119 1.00 95.88 105 ARG A N 1
ATOM 804 C CA . ARG A 1 105 ? 29.037 -10.687 -12.693 1.00 95.88 105 ARG A CA 1
ATOM 805 C C . ARG A 1 105 ? 27.705 -10.703 -11.939 1.00 95.88 105 ARG A C 1
ATOM 807 O O . ARG A 1 105 ? 27.632 -11.287 -10.848 1.00 95.88 105 ARG A O 1
ATOM 814 N N . ILE A 1 106 ? 26.662 -10.121 -12.529 1.00 96.62 106 ILE A N 1
ATOM 815 C CA . ILE A 1 106 ? 25.339 -9.949 -11.893 1.00 96.62 106 ILE A CA 1
ATOM 816 C C . ILE A 1 106 ? 24.216 -10.758 -12.546 1.00 96.62 106 ILE A C 1
ATOM 818 O O . ILE A 1 106 ? 23.214 -11.047 -11.894 1.00 96.62 106 ILE A O 1
ATOM 822 N N . CYS A 1 107 ? 24.365 -11.166 -13.799 1.00 97.25 107 CYS A N 1
ATOM 823 C CA . CYS A 1 107 ? 23.359 -11.951 -14.507 1.00 97.25 107 CYS A CA 1
ATOM 824 C C . CYS A 1 107 ? 24.030 -12.944 -15.449 1.00 97.25 107 CYS A C 1
ATOM 826 O O . CYS A 1 107 ? 25.255 -12.965 -15.565 1.00 97.25 107 CYS A O 1
ATOM 828 N N . GLN A 1 108 ? 23.227 -13.798 -16.060 1.00 97.25 108 GLN A N 1
ATOM 829 C CA . GLN A 1 108 ? 23.679 -14.814 -16.995 1.00 97.25 108 GLN A CA 1
ATOM 830 C C . GLN A 1 108 ? 22.663 -14.958 -18.121 1.00 97.25 108 GLN A C 1
ATOM 832 O O . GLN A 1 108 ? 21.469 -14.720 -17.907 1.00 97.25 108 GLN A O 1
ATOM 837 N N . PHE A 1 109 ? 23.122 -15.356 -19.305 1.00 97.00 109 PHE A N 1
ATOM 838 C CA . PHE A 1 109 ? 22.254 -15.523 -20.464 1.00 97.00 109 PHE A CA 1
ATOM 839 C C . PHE A 1 109 ? 22.466 -16.845 -21.205 1.00 97.00 109 PHE A C 1
ATOM 841 O O . PHE A 1 109 ? 23.516 -17.482 -21.095 1.00 97.00 109 PHE A O 1
ATOM 848 N N . ARG A 1 110 ? 21.454 -17.238 -21.983 1.00 95.81 110 ARG A N 1
ATOM 849 C CA . ARG A 1 110 ? 21.530 -18.321 -22.973 1.00 95.81 110 ARG A CA 1
ATOM 850 C C . ARG A 1 110 ? 20.693 -17.992 -24.201 1.00 95.81 110 ARG A C 1
ATOM 852 O O . ARG A 1 110 ? 19.742 -17.219 -24.107 1.00 95.81 110 ARG A O 1
ATOM 859 N N . LEU A 1 111 ? 21.006 -18.638 -25.321 1.00 95.31 111 LEU A N 1
ATOM 860 C CA . LEU A 1 111 ? 20.159 -18.613 -26.512 1.00 95.31 111 LEU A CA 1
ATOM 861 C C . LEU A 1 111 ? 19.049 -19.666 -26.413 1.00 95.31 111 LEU A C 1
ATOM 863 O O . LEU A 1 111 ? 19.253 -20.761 -25.875 1.00 95.31 111 LEU A O 1
ATOM 867 N N . VAL A 1 112 ? 17.881 -19.315 -26.940 1.00 95.44 112 VAL A N 1
ATOM 868 C CA . VAL A 1 112 ? 16.681 -20.149 -27.018 1.00 95.44 112 VAL A CA 1
ATOM 869 C C . VAL A 1 112 ? 16.151 -20.083 -28.444 1.00 95.44 112 VAL A C 1
ATOM 871 O O . VAL A 1 112 ? 16.154 -19.020 -29.061 1.00 95.44 112 VAL A O 1
ATOM 874 N N . GLU A 1 113 ? 15.766 -21.233 -28.988 1.00 94.94 113 GLU A N 1
ATOM 875 C CA . GLU A 1 113 ? 15.196 -21.327 -30.331 1.00 94.94 113 GLU A CA 1
ATOM 876 C C . GLU A 1 113 ? 13.780 -20.742 -30.336 1.00 94.94 113 GLU A C 1
ATOM 878 O O . GLU A 1 113 ? 12.996 -20.976 -29.411 1.00 94.94 113 GLU A O 1
ATOM 883 N N . LYS A 1 114 ? 13.465 -19.945 -31.358 1.00 92.19 114 LYS A N 1
ATOM 884 C CA . LYS A 1 114 ? 12.155 -19.315 -31.509 1.00 92.19 114 LYS A CA 1
ATOM 885 C C . LYS A 1 114 ? 11.113 -20.392 -31.814 1.00 92.19 114 LYS A C 1
ATOM 887 O O . LYS A 1 114 ? 11.373 -21.325 -32.573 1.00 92.19 114 LYS A O 1
ATOM 892 N N . ALA A 1 115 ? 9.930 -20.270 -31.216 1.00 89.62 115 ALA A N 1
ATOM 893 C CA . ALA A 1 115 ? 8.810 -21.126 -31.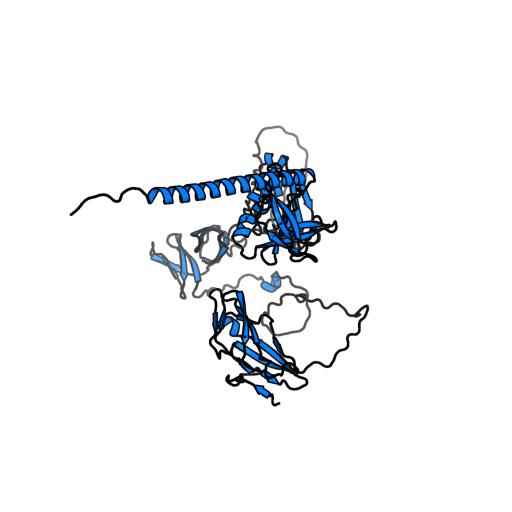584 1.00 89.62 115 ALA A CA 1
ATOM 894 C C . ALA A 1 115 ? 8.424 -20.888 -33.060 1.00 89.62 115 ALA A C 1
ATOM 896 O O . ALA A 1 115 ? 8.674 -19.795 -33.575 1.00 89.62 115 ALA A O 1
ATOM 897 N N . PRO A 1 116 ? 7.805 -21.874 -33.733 1.00 91.00 116 PRO A N 1
ATOM 898 C CA . PRO A 1 116 ? 7.221 -21.659 -35.051 1.00 91.00 116 PRO A CA 1
ATOM 899 C C . PRO A 1 116 ? 6.228 -20.493 -35.045 1.00 91.00 116 PRO A C 1
ATOM 901 O O . PRO A 1 116 ? 5.578 -20.239 -34.025 1.00 91.00 116 PRO A O 1
ATOM 904 N N . ASP A 1 117 ? 6.084 -19.828 -36.191 1.00 89.00 117 ASP A N 1
ATOM 905 C CA . ASP A 1 117 ? 5.081 -18.779 -36.366 1.00 89.00 117 ASP A CA 1
ATOM 906 C C . ASP A 1 117 ? 3.682 -19.318 -36.032 1.00 89.00 117 ASP A C 1
ATOM 908 O O . ASP A 1 117 ? 3.317 -20.435 -36.412 1.00 89.00 117 ASP A O 1
ATOM 912 N N . MET A 1 118 ? 2.904 -18.519 -35.300 1.00 91.81 118 MET A N 1
ATOM 913 C CA . MET A 1 118 ? 1.552 -18.874 -34.873 1.00 91.81 118 MET A CA 1
ATOM 914 C C . MET A 1 118 ? 0.523 -17.934 -35.495 1.00 91.81 118 MET A C 1
ATOM 916 O O . MET A 1 118 ? 0.731 -16.724 -35.561 1.00 91.81 118 MET A O 1
ATOM 920 N N . GLU A 1 119 ? -0.614 -18.494 -35.898 1.00 95.19 119 GLU A N 1
ATOM 921 C CA . GLU A 1 119 ? -1.795 -17.739 -36.308 1.00 95.19 119 GLU A CA 1
ATOM 922 C C . GLU A 1 119 ? -2.871 -17.868 -35.226 1.00 95.19 119 GLU A C 1
ATOM 924 O O . GLU A 1 119 ? -3.182 -18.969 -34.762 1.00 95.19 119 GLU A O 1
ATOM 929 N N . PHE A 1 120 ? -3.447 -16.741 -34.812 1.00 94.62 120 PHE A N 1
ATOM 930 C CA . PHE A 1 120 ? -4.554 -16.742 -33.863 1.00 94.62 120 PHE A CA 1
ATOM 931 C C . PHE A 1 120 ? -5.873 -17.015 -34.590 1.00 94.62 120 PHE A C 1
ATOM 933 O O . PHE A 1 120 ? -6.342 -16.185 -35.365 1.00 94.62 120 PHE A O 1
ATOM 940 N N . VAL A 1 121 ? -6.508 -18.150 -34.288 1.00 95.62 121 VAL A N 1
ATOM 941 C CA . VAL A 1 121 ? -7.864 -18.472 -34.755 1.00 95.62 121 VAL A CA 1
ATOM 942 C C . VAL A 1 121 ? -8.855 -18.200 -33.626 1.00 95.62 121 VAL A C 1
ATOM 944 O O . VAL A 1 121 ? -8.893 -18.923 -32.630 1.00 95.62 121 VAL A O 1
ATOM 947 N N . GLN A 1 122 ? -9.653 -17.142 -33.769 1.00 95.06 122 GLN A N 1
ATOM 948 C CA . GLN A 1 122 ? -10.681 -16.789 -32.792 1.00 95.06 122 GLN A CA 1
ATOM 949 C C . GLN A 1 122 ? -11.877 -17.747 -32.894 1.00 95.06 122 GLN A C 1
ATOM 951 O O . GLN A 1 122 ? -12.399 -17.989 -33.980 1.00 95.06 122 GLN A O 1
ATOM 956 N N . VAL A 1 123 ? -12.329 -18.274 -31.754 1.00 95.62 123 VAL A N 1
ATOM 957 C CA . VAL A 1 123 ? -13.458 -19.211 -31.652 1.00 95.62 123 VAL A CA 1
ATOM 958 C C . VAL A 1 123 ? -14.405 -18.792 -30.531 1.00 95.62 123 VAL A C 1
ATOM 960 O O . VAL A 1 123 ? -13.983 -18.163 -29.563 1.00 95.62 123 VAL A O 1
ATOM 963 N N . GLU A 1 124 ? -15.679 -19.172 -30.633 1.00 92.94 124 GLU A N 1
ATOM 964 C CA . GLU A 1 124 ? -16.672 -18.925 -29.575 1.00 92.94 124 GLU A CA 1
ATOM 965 C C . GLU A 1 124 ? -16.479 -19.846 -28.355 1.00 92.94 124 GLU A C 1
ATOM 967 O O . GLU A 1 124 ? -16.867 -19.497 -27.243 1.00 92.94 124 GLU A O 1
ATOM 972 N N . SER A 1 125 ? -15.862 -21.021 -28.536 1.00 91.88 125 SER A N 1
ATOM 973 C CA . SER A 1 125 ? -15.541 -21.957 -27.453 1.00 91.88 125 SER A CA 1
ATOM 974 C C . SER A 1 125 ? -14.345 -22.845 -27.802 1.00 91.88 125 SER A C 1
ATOM 976 O O . SER A 1 125 ? -14.212 -23.298 -28.937 1.00 91.88 125 SER A O 1
ATOM 978 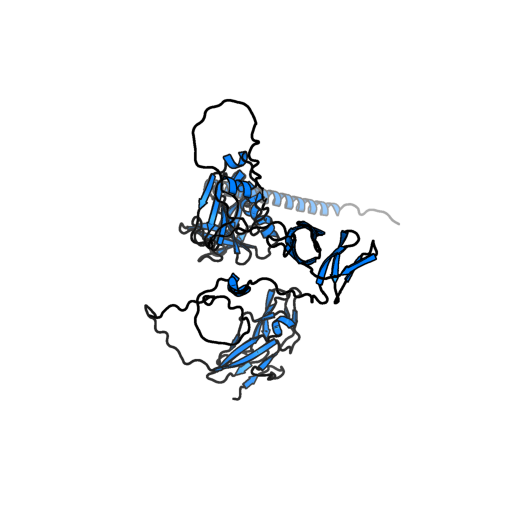N N . LEU A 1 126 ? -13.496 -23.132 -26.807 1.00 95.38 126 LEU A N 1
ATOM 979 C CA . LEU A 1 126 ? -12.345 -24.037 -26.944 1.00 95.38 126 LEU A CA 1
ATOM 980 C C . LEU A 1 126 ? -12.722 -25.527 -26.855 1.00 95.38 126 LEU A C 1
ATOM 982 O O . LEU A 1 126 ? -11.932 -26.373 -27.263 1.00 95.38 126 LEU A O 1
ATOM 986 N N . GLY A 1 127 ? -13.881 -25.868 -26.277 1.00 92.75 127 GLY A N 1
ATOM 987 C CA . GLY A 1 127 ? -14.367 -27.254 -26.174 1.00 92.75 127 GLY A CA 1
ATOM 988 C C . GLY A 1 127 ? -13.587 -28.196 -25.237 1.00 92.75 127 GLY A C 1
ATOM 989 O O . GLY A 1 127 ? -13.835 -29.400 -25.246 1.00 92.75 127 GLY A O 1
ATOM 990 N N . ASN A 1 128 ? -12.660 -27.683 -24.423 1.00 95.00 128 ASN A N 1
ATOM 991 C CA . ASN A 1 128 ? -11.849 -28.476 -23.491 1.00 95.00 128 ASN A CA 1
ATOM 992 C C . ASN A 1 128 ? -12.384 -28.409 -22.053 1.00 95.00 128 ASN A C 1
ATOM 994 O O . ASN A 1 128 ? -13.108 -27.487 -21.690 1.00 95.00 128 ASN A O 1
ATOM 998 N N . ARG A 1 129 ? -11.988 -29.371 -21.208 1.00 91.19 129 ARG A N 1
ATOM 999 C CA . ARG A 1 129 ? -12.221 -29.286 -19.757 1.00 91.19 129 ARG A CA 1
ATOM 1000 C C . ARG A 1 129 ? -11.257 -28.292 -19.116 1.00 91.19 129 ARG A C 1
ATOM 1002 O O . ARG A 1 129 ? -10.058 -28.333 -19.398 1.00 91.19 129 ARG A O 1
ATOM 1009 N N . ASP A 1 130 ? -11.762 -27.506 -18.173 1.00 91.19 130 ASP A N 1
ATOM 1010 C CA . ASP A 1 130 ? -10.937 -26.580 -17.403 1.00 91.19 130 ASP A CA 1
ATOM 1011 C C . ASP A 1 130 ? -9.924 -27.326 -16.530 1.00 91.19 130 ASP A C 1
ATOM 1013 O O . ASP A 1 130 ? -10.268 -28.203 -15.733 1.00 91.19 130 ASP A O 1
ATOM 1017 N N . ARG A 1 131 ? -8.647 -26.955 -16.672 1.00 90.38 131 ARG A N 1
ATOM 1018 C CA . ARG A 1 131 ? -7.548 -27.482 -15.851 1.00 90.38 131 ARG A CA 1
ATOM 1019 C C . ARG A 1 131 ? -7.492 -26.839 -14.459 1.00 90.38 131 ARG A C 1
ATOM 1021 O O . ARG A 1 131 ? -7.072 -27.494 -13.510 1.00 90.38 131 ARG A O 1
ATOM 1028 N N . GLY A 1 132 ? -7.852 -25.558 -14.354 1.00 84.19 132 GLY A N 1
ATOM 1029 C CA . GLY A 1 132 ? -7.519 -24.698 -13.211 1.00 84.19 132 GLY A CA 1
ATOM 1030 C C . GLY A 1 132 ? -6.090 -24.116 -13.268 1.00 84.19 132 GLY A C 1
ATOM 1031 O O . GLY A 1 132 ? -5.227 -24.587 -14.018 1.00 84.19 132 GLY A O 1
ATOM 1032 N N . GLY A 1 133 ? -5.834 -23.076 -12.463 1.00 84.56 133 GLY A N 1
ATOM 1033 C CA . GLY A 1 133 ? -4.557 -22.345 -12.336 1.00 84.56 133 GLY A CA 1
ATOM 1034 C C . GLY A 1 133 ? -4.337 -21.841 -10.901 1.00 84.56 133 GLY A C 1
ATOM 1035 O O . GLY A 1 133 ? -5.053 -22.289 -10.011 1.00 84.56 133 GLY A O 1
ATOM 1036 N N . PHE A 1 134 ? -3.346 -20.976 -10.657 1.00 77.44 134 PHE A N 1
ATOM 1037 C CA . PHE A 1 134 ? -3.167 -20.246 -9.380 1.00 77.44 134 PHE A CA 1
ATOM 1038 C C . PHE A 1 134 ? -3.186 -21.109 -8.100 1.00 77.44 134 PHE A C 1
ATOM 1040 O O . PHE A 1 134 ? -3.863 -20.792 -7.129 1.00 77.44 134 PHE A O 1
ATOM 1047 N N . GLY A 1 135 ? -2.464 -22.233 -8.096 1.00 71.12 135 GLY A N 1
ATOM 1048 C CA . GLY A 1 135 ? -2.402 -23.118 -6.922 1.00 71.12 135 GLY A CA 1
ATOM 1049 C C . GLY A 1 135 ? -3.529 -24.156 -6.825 1.00 71.12 135 GLY A C 1
ATOM 1050 O O . GLY A 1 135 ? -3.641 -24.836 -5.811 1.00 71.12 135 GLY A O 1
ATOM 1051 N N . SER A 1 136 ? -4.321 -24.358 -7.885 1.00 71.19 136 SER A N 1
ATOM 1052 C CA . SER A 1 136 ? -5.369 -25.401 -7.975 1.00 71.19 136 SER A CA 1
ATOM 1053 C C . SER A 1 136 ? -4.901 -26.844 -7.718 1.00 71.19 136 SER A C 1
ATOM 1055 O O . SER A 1 136 ? -5.719 -27.712 -7.419 1.00 71.19 136 SER A O 1
ATOM 1057 N N . THR A 1 137 ? -3.596 -27.122 -7.783 1.00 69.00 137 THR A N 1
ATOM 1058 C CA . THR A 1 137 ? -3.005 -28.421 -7.412 1.00 69.00 137 THR A CA 1
ATOM 1059 C C . THR A 1 137 ? -2.748 -28.578 -5.907 1.00 69.00 137 THR A C 1
ATOM 1061 O O . THR A 1 137 ? -2.291 -29.639 -5.479 1.00 69.00 137 THR A O 1
ATOM 1064 N N . GLY A 1 138 ? -3.043 -27.546 -5.108 1.00 59.78 138 GLY A N 1
ATOM 1065 C CA . GLY A 1 138 ? -2.709 -27.455 -3.688 1.00 59.78 138 GLY A CA 1
ATOM 1066 C C . GLY A 1 138 ? -1.212 -27.241 -3.432 1.00 59.78 138 GLY A C 1
ATOM 1067 O O . GLY A 1 138 ? -0.382 -27.345 -4.336 1.00 59.78 138 GLY A O 1
ATOM 1068 N N . GLU A 1 139 ? -0.857 -26.958 -2.179 1.00 51.88 139 GLU A N 1
ATOM 1069 C CA . GLU A 1 139 ? 0.532 -26.924 -1.709 1.00 51.88 139 GLU A CA 1
ATOM 1070 C C . GLU A 1 139 ? 1.017 -28.357 -1.448 1.00 51.88 139 GLU A C 1
ATOM 1072 O O . GLU A 1 139 ? 0.613 -29.001 -0.477 1.00 51.88 139 GLU A O 1
ATOM 1077 N N . GLN A 1 140 ? 1.870 -28.897 -2.321 1.00 45.59 140 GLN A N 1
ATOM 1078 C CA . GLN A 1 140 ? 2.546 -30.162 -2.039 1.00 45.59 140 GLN A CA 1
ATOM 1079 C C . GLN A 1 140 ? 3.788 -29.902 -1.188 1.00 45.59 140 GLN A C 1
ATOM 1081 O O . GLN A 1 140 ? 4.789 -29.374 -1.666 1.00 45.59 140 GLN A O 1
ATOM 1086 N N . VAL A 1 141 ? 3.735 -30.299 0.082 1.00 41.50 141 VAL A N 1
ATOM 1087 C CA . VAL A 1 141 ? 4.929 -30.400 0.925 1.00 41.50 141 VAL A CA 1
ATOM 1088 C C . VAL A 1 141 ? 5.639 -31.697 0.547 1.00 41.50 141 VAL A C 1
ATOM 1090 O O . VAL A 1 141 ? 5.095 -32.785 0.724 1.00 41.50 141 VAL A O 1
ATOM 1093 N N . HIS A 1 142 ? 6.837 -31.590 -0.022 1.00 35.66 142 HIS A N 1
ATOM 1094 C CA . HIS A 1 142 ? 7.612 -32.741 -0.477 1.00 35.66 142 HIS A CA 1
ATOM 1095 C C . HIS A 1 142 ? 8.178 -33.503 0.739 1.00 35.66 142 HIS A C 1
ATOM 1097 O O . HIS A 1 142 ? 9.211 -33.133 1.291 1.00 35.66 142 HIS A O 1
ATOM 1103 N N . THR A 1 143 ? 7.493 -34.555 1.193 1.00 37.03 143 THR A N 1
ATOM 1104 C CA . THR A 1 143 ? 8.005 -35.505 2.196 1.00 37.03 143 THR A CA 1
ATOM 1105 C C . THR A 1 143 ? 8.705 -36.647 1.456 1.00 37.03 143 THR A C 1
ATOM 1107 O O . THR A 1 143 ? 8.041 -37.489 0.857 1.00 37.03 143 THR A O 1
ATOM 1110 N N . GLY A 1 144 ? 10.039 -36.637 1.401 1.00 35.78 144 GLY A N 1
ATOM 1111 C CA . GLY A 1 144 ? 10.825 -37.601 0.620 1.00 35.78 144 GLY A CA 1
ATOM 1112 C C . GLY A 1 144 ? 10.551 -39.067 0.991 1.00 35.78 144 GLY A C 1
ATOM 1113 O O . GLY A 1 144 ? 10.753 -39.460 2.134 1.00 35.78 144 GLY A O 1
ATOM 1114 N N . GLY A 1 145 ? 10.123 -39.872 0.012 1.00 33.31 145 GLY A N 1
ATOM 1115 C CA . GLY A 1 145 ? 9.928 -41.322 0.125 1.00 33.31 145 GLY A CA 1
ATOM 1116 C C . GLY A 1 145 ? 9.387 -41.920 -1.181 1.00 33.31 145 GLY A C 1
ATOM 1117 O O . GLY A 1 145 ? 8.487 -41.356 -1.794 1.00 33.31 145 GLY A O 1
ATOM 1118 N N . THR A 1 146 ? 9.998 -43.010 -1.647 1.00 32.84 146 THR A N 1
ATOM 1119 C CA . THR A 1 146 ? 9.850 -43.643 -2.972 1.00 32.84 146 THR A CA 1
ATOM 1120 C C . THR A 1 146 ? 8.457 -44.198 -3.288 1.00 32.84 146 THR A C 1
ATOM 1122 O O . THR A 1 146 ? 7.725 -44.639 -2.410 1.00 32.84 146 THR A O 1
ATOM 1125 N N . ALA A 1 147 ? 8.126 -44.188 -4.581 1.00 42.38 147 ALA A N 1
ATOM 1126 C CA . ALA A 1 147 ? 6.821 -44.498 -5.153 1.00 42.38 147 ALA A CA 1
ATOM 1127 C C . ALA A 1 147 ? 6.356 -45.956 -4.988 1.00 42.38 147 ALA A C 1
ATOM 1129 O O . ALA A 1 147 ? 7.083 -46.875 -5.350 1.00 42.38 147 ALA A O 1
ATOM 1130 N N . GLU A 1 148 ? 5.069 -46.127 -4.676 1.00 33.78 148 GLU A N 1
ATOM 1131 C CA . GLU A 1 148 ? 4.237 -47.174 -5.272 1.00 33.78 148 GLU A CA 1
ATOM 1132 C C . GLU A 1 148 ? 2.851 -46.614 -5.616 1.00 33.78 148 GLU A C 1
ATOM 1134 O O . GLU A 1 148 ? 2.206 -45.907 -4.841 1.00 33.78 148 GLU A O 1
ATOM 1139 N N . ARG A 1 149 ? 2.428 -46.879 -6.854 1.00 46.03 149 ARG A N 1
ATOM 1140 C CA . ARG A 1 149 ? 1.132 -46.487 -7.401 1.00 46.03 149 ARG A CA 1
ATOM 1141 C C . ARG A 1 149 ? 0.067 -47.431 -6.857 1.00 46.03 149 ARG A C 1
ATOM 1143 O O . ARG A 1 149 ? -0.049 -48.548 -7.337 1.00 46.03 149 ARG A O 1
ATOM 1150 N N . ASN A 1 150 ? -0.757 -46.938 -5.945 1.00 34.62 150 ASN A N 1
ATOM 1151 C CA . ASN A 1 150 ? -2.149 -47.346 -5.795 1.00 34.62 150 ASN A CA 1
ATOM 1152 C C . ASN A 1 150 ? -2.913 -46.157 -5.227 1.00 34.62 150 ASN A C 1
ATOM 1154 O O . ASN A 1 150 ? -2.396 -45.442 -4.382 1.00 34.62 150 ASN A O 1
ATOM 1158 N N . LYS A 1 151 ? -4.096 -45.884 -5.769 1.00 48.56 151 LYS A N 1
ATOM 1159 C CA . LYS A 1 151 ? -4.933 -44.731 -5.423 1.00 48.56 151 LYS A CA 1
ATOM 1160 C C . LYS A 1 151 ? -5.732 -45.066 -4.150 1.00 48.56 151 LYS A C 1
ATOM 1162 O O . LYS A 1 151 ? -6.527 -45.998 -4.252 1.00 48.56 151 LYS A O 1
ATOM 1167 N N . PRO A 1 152 ? -5.598 -44.346 -3.013 1.00 37.25 152 PRO A N 1
ATOM 1168 C CA . PRO A 1 152 ? -6.522 -44.532 -1.897 1.00 37.25 152 PRO A CA 1
ATOM 1169 C C . PRO A 1 152 ? -7.099 -43.207 -1.370 1.00 37.25 152 PRO A C 1
ATOM 1171 O O . PRO A 1 152 ? -6.723 -42.105 -1.779 1.00 37.25 152 PRO A O 1
ATOM 1174 N N . GLU A 1 153 ? -8.104 -43.359 -0.521 1.00 42.41 153 GLU A N 1
ATOM 1175 C CA . GLU A 1 153 ? -9.018 -42.346 -0.008 1.00 42.41 153 GLU A CA 1
ATOM 1176 C C . GLU A 1 153 ? -8.322 -41.180 0.717 1.00 42.41 153 GLU A C 1
ATOM 1178 O O . GLU A 1 153 ? -7.202 -41.272 1.219 1.00 42.41 153 GLU A O 1
ATOM 1183 N N . ARG A 1 154 ? -8.978 -40.011 0.700 1.00 43.12 154 ARG A N 1
ATOM 1184 C CA . ARG A 1 154 ? -8.440 -38.757 1.249 1.00 43.12 154 ARG A CA 1
ATOM 1185 C C . ARG A 1 154 ? -8.360 -38.840 2.779 1.00 43.12 154 ARG A C 1
ATOM 1187 O O . ARG A 1 154 ? -9.305 -38.442 3.448 1.00 43.12 154 ARG A O 1
ATOM 1194 N N . ASN A 1 155 ? -7.193 -39.197 3.313 1.00 40.00 155 ASN A N 1
ATOM 1195 C CA . ASN A 1 155 ? -6.885 -38.987 4.732 1.00 40.00 155 ASN A CA 1
ATOM 1196 C C . ASN A 1 155 ? -6.825 -37.486 5.057 1.00 40.00 155 ASN A C 1
ATOM 1198 O O . ASN A 1 155 ? -6.326 -36.674 4.254 1.00 40.00 155 ASN A O 1
ATOM 1202 N N . SER A 1 156 ? -7.343 -37.133 6.234 1.00 47.03 156 SER A N 1
ATOM 1203 C CA . SER A 1 156 ? -7.430 -35.768 6.759 1.00 47.03 156 SER A CA 1
ATOM 1204 C C . SER A 1 156 ? -6.040 -35.138 6.963 1.00 47.03 156 SER A C 1
ATOM 1206 O O . SER A 1 156 ? -5.028 -35.830 7.080 1.00 47.03 156 SER A O 1
ATOM 1208 N N . ARG A 1 157 ? -5.957 -33.797 7.022 1.00 40.03 157 ARG A N 1
ATOM 1209 C CA . ARG A 1 157 ? -4.691 -33.056 7.251 1.00 40.03 157 ARG A CA 1
ATOM 1210 C C . ARG A 1 157 ? -3.974 -33.500 8.540 1.00 40.03 157 ARG A C 1
ATOM 1212 O O . ARG A 1 157 ? -2.755 -33.396 8.619 1.00 40.03 157 ARG A O 1
ATOM 1219 N N . VAL A 1 158 ? -4.734 -34.015 9.509 1.00 39.44 158 VAL A N 1
ATOM 1220 C CA . VAL A 1 158 ? -4.260 -34.511 10.807 1.00 39.44 158 VAL A CA 1
ATOM 1221 C C . VAL A 1 158 ? -3.641 -35.908 10.680 1.00 39.44 158 VAL A C 1
ATOM 1223 O O . VAL A 1 158 ? -2.526 -36.113 11.148 1.00 39.44 158 VAL A O 1
ATOM 1226 N N . GLU A 1 159 ? -4.278 -36.842 9.973 1.00 40.41 159 GLU A N 1
ATOM 1227 C CA . GLU A 1 159 ? -3.719 -38.190 9.744 1.00 40.41 159 GLU A CA 1
ATOM 1228 C C . GLU A 1 159 ? -2.461 -38.162 8.869 1.00 40.41 159 GLU A C 1
ATOM 1230 O O . GLU A 1 159 ? -1.550 -38.963 9.056 1.00 40.41 159 GLU A O 1
ATOM 1235 N N . ARG A 1 160 ? -2.345 -37.181 7.963 1.00 43.75 160 ARG A N 1
ATOM 1236 C CA . ARG A 1 160 ? -1.122 -36.973 7.165 1.00 43.75 160 ARG A CA 1
ATOM 1237 C C . ARG A 1 160 ? 0.066 -36.455 7.974 1.00 43.75 160 ARG A C 1
ATOM 1239 O O . ARG A 1 160 ? 1.199 -36.652 7.552 1.00 43.75 160 ARG A O 1
ATOM 1246 N N . MET A 1 161 ? -0.177 -35.760 9.087 1.00 37.94 161 MET A N 1
ATOM 1247 C CA . MET A 1 161 ? 0.887 -35.221 9.944 1.00 37.94 161 MET A CA 1
ATOM 1248 C C . MET A 1 161 ? 1.329 -36.197 11.038 1.00 37.94 161 MET A C 1
ATOM 1250 O O . MET A 1 161 ? 2.432 -36.041 11.555 1.00 37.94 161 MET A O 1
ATOM 1254 N N . PHE A 1 162 ? 0.500 -37.183 11.392 1.00 37.31 162 PHE A N 1
ATOM 1255 C CA . PHE A 1 162 ? 0.718 -37.990 12.595 1.00 37.31 162 PHE A CA 1
ATOM 1256 C C . PHE A 1 162 ? 0.417 -39.500 12.452 1.00 37.31 162 PHE A C 1
ATOM 1258 O O . PHE A 1 162 ? 0.512 -40.217 13.444 1.00 37.31 162 PHE A O 1
ATOM 1265 N N . GLY A 1 163 ? 0.075 -39.999 11.258 1.00 42.44 163 GLY A N 1
ATOM 1266 C CA . GLY A 1 163 ? -0.328 -41.398 11.032 1.00 42.44 163 GLY A CA 1
ATOM 1267 C C . GLY A 1 163 ? -1.828 -41.647 11.256 1.00 42.44 163 GLY A C 1
ATOM 1268 O O . GLY A 1 163 ? -2.527 -40.800 11.826 1.00 42.44 163 GLY A O 1
ATOM 1269 N N . GLU A 1 164 ? -2.336 -42.793 10.776 1.00 42.16 164 GLU A N 1
ATOM 1270 C CA . GLU A 1 164 ? -3.733 -43.219 10.976 1.00 42.16 164 GLU A CA 1
ATOM 1271 C C . GLU A 1 164 ? -4.061 -43.278 12.466 1.00 42.16 164 GLU A C 1
ATOM 1273 O O . GLU A 1 164 ? -3.239 -43.706 13.265 1.00 42.16 164 GLU A O 1
ATOM 1278 N N . ARG A 1 165 ? -5.267 -42.860 12.862 1.00 38.12 165 ARG A N 1
ATOM 1279 C CA . ARG A 1 165 ? -5.669 -42.731 14.276 1.00 38.12 165 ARG A CA 1
ATOM 1280 C C . ARG A 1 165 ? -5.493 -44.029 15.089 1.00 38.12 165 ARG A C 1
ATOM 1282 O O . ARG A 1 165 ? -5.309 -43.953 16.300 1.00 38.12 165 ARG A O 1
ATOM 1289 N N . GLU A 1 166 ? -5.494 -45.188 14.427 1.00 41.97 166 GLU A N 1
ATOM 1290 C CA . GLU A 1 166 ? -5.235 -46.511 15.016 1.00 41.97 166 GLU A CA 1
ATOM 1291 C C . GLU A 1 166 ? -3.741 -46.844 15.200 1.00 41.97 166 GLU A C 1
ATOM 1293 O O . GLU A 1 166 ? -3.410 -47.667 16.049 1.00 41.97 166 GLU A O 1
ATOM 1298 N N . SER A 1 167 ? -2.814 -46.169 14.504 1.00 35.78 167 SER A N 1
ATOM 1299 C CA . SER A 1 167 ? -1.363 -46.308 14.729 1.00 35.78 167 SER A CA 1
ATOM 1300 C C . SER A 1 167 ? -0.852 -45.495 15.922 1.00 35.78 167 SER A C 1
ATOM 1302 O O . SER A 1 167 ? 0.344 -45.486 16.199 1.00 35.78 167 SER A O 1
ATOM 1304 N N . TRP A 1 168 ? -1.737 -44.820 16.660 1.00 42.97 168 TRP A N 1
ATOM 1305 C CA . TRP A 1 168 ? -1.409 -44.127 17.911 1.00 42.97 168 TRP A CA 1
ATOM 1306 C C . TRP A 1 168 ? -1.412 -45.104 19.090 1.00 42.97 168 TRP A C 1
ATOM 1308 O O . TRP A 1 168 ? -1.948 -44.818 20.164 1.00 42.97 168 TRP A O 1
ATOM 1318 N N . ALA A 1 169 ? -0.826 -46.281 18.873 1.00 35.78 169 ALA A N 1
ATOM 1319 C CA . ALA A 1 169 ? -0.611 -47.256 19.917 1.00 35.78 169 ALA A CA 1
ATOM 1320 C C . ALA A 1 169 ? 0.433 -46.719 20.906 1.00 35.78 169 ALA A C 1
ATOM 1322 O O . ALA A 1 169 ? 1.573 -46.413 20.566 1.00 35.78 169 ALA A O 1
ATOM 1323 N N . THR A 1 170 ? -0.051 -46.564 22.133 1.00 44.16 170 THR A N 1
ATOM 1324 C CA . THR A 1 170 ? 0.630 -46.705 23.422 1.00 44.16 170 THR A CA 1
ATOM 1325 C C . THR A 1 170 ? 2.104 -47.119 23.391 1.00 44.16 170 THR A C 1
ATOM 1327 O O . THR A 1 170 ? 2.422 -48.209 22.932 1.00 44.16 170 THR A O 1
ATOM 1330 N N . ALA A 1 171 ? 2.927 -46.297 24.049 1.00 45.50 171 ALA A N 1
ATOM 1331 C CA . ALA A 1 171 ? 4.173 -46.655 24.728 1.00 45.50 171 ALA A CA 1
ATOM 1332 C C . ALA A 1 171 ? 5.174 -47.529 23.948 1.00 45.50 171 ALA A C 1
ATOM 1334 O O . ALA A 1 171 ? 5.132 -48.753 24.027 1.00 45.50 171 ALA A O 1
ATOM 1335 N N . GLU A 1 172 ? 6.202 -46.888 23.390 1.00 28.78 172 GLU A N 1
ATOM 1336 C CA . GLU A 1 172 ? 7.553 -47.428 23.544 1.00 28.78 172 GLU A CA 1
ATOM 1337 C C . GLU A 1 172 ? 8.346 -46.534 24.504 1.00 28.78 172 GLU A C 1
ATOM 1339 O O . GLU A 1 172 ? 8.434 -45.313 24.363 1.00 28.78 172 GLU A O 1
ATOM 1344 N N . ASP A 1 173 ? 8.827 -47.198 25.551 1.00 39.91 173 ASP A N 1
ATOM 1345 C CA . ASP A 1 173 ? 9.668 -46.735 26.645 1.00 39.91 173 ASP A CA 1
ATOM 1346 C C . ASP A 1 173 ? 11.054 -46.359 26.101 1.00 39.91 173 ASP A C 1
ATOM 1348 O O . ASP A 1 173 ? 12.003 -47.128 26.233 1.00 39.91 173 ASP A O 1
ATOM 1352 N N . ASP A 1 174 ? 11.194 -45.199 25.454 1.00 35.00 174 ASP A N 1
ATOM 1353 C CA . ASP A 1 174 ? 12.521 -44.712 25.066 1.00 35.00 174 ASP A CA 1
ATOM 1354 C C . ASP A 1 174 ? 13.193 -43.989 26.245 1.00 35.00 174 ASP A C 1
ATOM 1356 O O . ASP A 1 174 ? 13.234 -42.759 26.345 1.00 35.00 174 ASP A O 1
ATOM 1360 N N . ARG A 1 175 ? 13.719 -44.788 27.182 1.00 37.56 175 ARG A N 1
ATOM 1361 C CA . ARG A 1 175 ? 14.606 -44.363 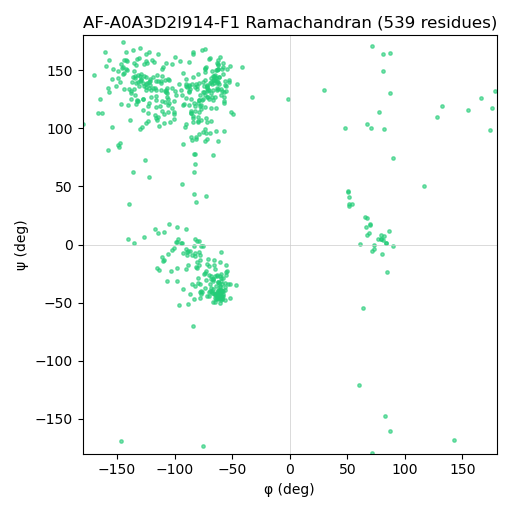28.283 1.00 37.56 175 ARG A CA 1
ATOM 1362 C C . ARG A 1 175 ? 16.012 -44.001 27.803 1.00 37.56 175 ARG A C 1
ATOM 1364 O O . ARG A 1 175 ? 16.991 -44.361 28.455 1.00 37.56 175 ARG A O 1
ATOM 1371 N N . THR A 1 176 ? 16.155 -43.296 26.684 1.00 44.44 176 THR A N 1
ATOM 1372 C CA . THR A 1 176 ? 17.469 -42.819 26.228 1.00 44.44 176 THR A CA 1
ATOM 1373 C C . THR A 1 176 ? 17.433 -41.372 25.729 1.00 44.44 176 THR A C 1
ATOM 1375 O O . THR A 1 176 ? 17.733 -41.062 24.580 1.00 44.44 176 THR A O 1
ATOM 1378 N N . GLN A 1 177 ? 17.095 -40.425 26.613 1.00 44.91 177 GLN A N 1
ATOM 1379 C CA . GLN A 1 177 ? 17.184 -38.999 26.281 1.00 44.91 177 GLN A CA 1
ATOM 1380 C C . GLN A 1 177 ? 18.619 -38.479 26.499 1.00 44.91 177 GLN A C 1
ATOM 1382 O O . GLN A 1 177 ? 19.077 -38.321 27.625 1.00 44.91 177 GLN A O 1
ATOM 1387 N N . GLY A 1 178 ? 19.338 -38.256 25.393 1.00 55.22 178 GLY A N 1
ATOM 1388 C CA . GLY A 1 178 ? 20.692 -37.688 25.351 1.00 55.22 178 GLY A CA 1
ATOM 1389 C C . GLY A 1 178 ? 20.759 -36.165 25.594 1.00 55.22 178 GLY A C 1
ATOM 1390 O O . GLY A 1 178 ? 19.751 -35.534 25.917 1.00 55.22 178 GLY A O 1
ATOM 1391 N N . PRO A 1 179 ? 21.947 -35.544 25.439 1.00 59.28 179 PRO A N 1
ATOM 1392 C CA . PRO A 1 179 ? 22.205 -34.168 25.867 1.00 59.28 179 PRO A CA 1
ATOM 1393 C C . PRO A 1 179 ? 21.332 -33.122 25.165 1.00 59.28 179 PRO A C 1
ATOM 1395 O O . PRO A 1 179 ? 21.101 -33.188 23.958 1.00 59.28 179 PRO A O 1
ATOM 1398 N N . TYR A 1 180 ? 20.930 -32.078 25.898 1.00 64.69 180 TYR A N 1
ATOM 1399 C CA . TYR A 1 180 ? 20.089 -31.009 25.351 1.00 64.69 180 TYR A CA 1
ATOM 1400 C C . TYR A 1 180 ? 20.863 -29.709 25.077 1.00 64.69 180 TYR A C 1
ATOM 1402 O O . TYR A 1 180 ? 21.717 -29.282 25.860 1.00 64.69 180 TYR A O 1
ATOM 1410 N N . LYS A 1 181 ? 20.514 -29.046 23.966 1.00 68.81 181 LYS A N 1
ATOM 1411 C CA . LYS A 1 181 ? 20.999 -27.721 23.552 1.00 68.81 181 LYS A CA 1
ATOM 1412 C C . LYS A 1 181 ? 19.800 -26.854 23.156 1.00 68.81 181 LYS A C 1
ATOM 1414 O O . LYS A 1 181 ? 19.035 -27.228 22.274 1.00 68.81 181 LYS A O 1
ATOM 1419 N N . GLY A 1 182 ? 19.643 -25.687 23.780 1.00 74.25 182 GLY A N 1
ATOM 1420 C CA . GLY A 1 182 ? 18.498 -24.799 23.548 1.00 74.25 182 GLY A CA 1
ATOM 1421 C C . GLY A 1 182 ? 18.009 -24.099 24.813 1.00 74.25 182 GLY A C 1
ATOM 1422 O O . GLY A 1 182 ? 18.686 -24.108 25.842 1.00 74.25 182 GLY A O 1
ATOM 1423 N N . PHE A 1 183 ? 16.832 -23.474 24.744 1.00 81.19 183 PHE A N 1
ATOM 1424 C CA . PHE A 1 183 ? 16.228 -22.816 25.903 1.00 81.19 183 PHE A CA 1
ATOM 1425 C C . PHE A 1 183 ? 15.642 -23.847 26.875 1.00 81.19 183 PHE A C 1
ATOM 1427 O O . PHE A 1 183 ? 14.907 -24.755 26.479 1.00 81.19 183 PHE A O 1
ATOM 1434 N N . LEU A 1 184 ? 15.979 -23.685 28.149 1.00 82.31 184 LEU A N 1
ATOM 1435 C CA . LEU A 1 184 ? 15.561 -24.518 29.266 1.00 82.31 184 LEU A CA 1
ATOM 1436 C C . LEU A 1 184 ? 14.896 -23.654 30.332 1.00 82.31 184 LEU A C 1
ATOM 1438 O O . LEU A 1 184 ? 15.335 -22.530 30.583 1.00 82.31 184 LEU A O 1
ATOM 1442 N N . LEU A 1 185 ? 13.873 -24.208 30.973 1.00 87.44 185 LEU A N 1
ATOM 1443 C CA . LEU A 1 185 ? 13.310 -23.722 32.224 1.00 87.44 185 LEU A CA 1
ATOM 1444 C C . LEU A 1 185 ? 13.337 -24.886 33.214 1.00 87.44 185 LEU A C 1
ATOM 1446 O O . LEU A 1 185 ? 12.548 -25.816 33.097 1.00 87.44 185 LEU A O 1
ATOM 1450 N N . VAL A 1 186 ? 14.274 -24.855 34.156 1.00 86.88 186 VAL A N 1
ATOM 1451 C CA . VAL A 1 186 ? 14.516 -25.946 35.106 1.00 86.88 186 VAL A CA 1
ATOM 1452 C C . VAL A 1 186 ? 14.012 -25.543 36.482 1.00 86.88 186 VAL A C 1
ATOM 1454 O O . VAL A 1 186 ? 14.400 -24.498 37.003 1.00 86.88 186 VAL A O 1
ATOM 1457 N N . VAL A 1 187 ? 13.175 -26.382 37.073 1.00 88.25 187 VAL A N 1
ATOM 1458 C CA . VAL A 1 187 ? 12.787 -26.342 38.480 1.00 88.25 187 VAL A CA 1
ATOM 1459 C C . VAL A 1 187 ? 13.759 -27.240 39.244 1.00 88.25 187 VAL A C 1
ATOM 1461 O O . VAL A 1 187 ? 13.908 -28.413 38.914 1.00 88.25 187 VAL A O 1
ATOM 1464 N N . CYS A 1 188 ? 14.483 -26.697 40.220 1.00 85.69 188 CYS A N 1
ATOM 1465 C CA . CYS A 1 188 ? 15.424 -27.489 41.010 1.00 85.69 188 CYS A CA 1
ATOM 1466 C C . CYS A 1 188 ? 14.681 -28.505 41.889 1.00 85.69 188 CYS A C 1
ATOM 1468 O O . CYS A 1 188 ? 13.856 -28.107 42.704 1.00 85.69 188 CYS A O 1
ATOM 1470 N N . GLU A 1 189 ? 15.037 -29.785 41.805 1.00 84.19 189 GLU A N 1
ATOM 1471 C CA . GLU A 1 189 ? 14.428 -30.854 42.621 1.00 84.19 189 GLU A CA 1
ATOM 1472 C C . GLU A 1 189 ? 14.736 -30.723 44.123 1.00 84.19 189 GLU A C 1
ATOM 1474 O O . GLU A 1 189 ? 13.922 -31.093 44.962 1.00 84.19 189 GLU A O 1
ATOM 1479 N N . GLY A 1 190 ? 15.885 -30.143 44.486 1.00 81.25 190 GLY A N 1
ATOM 1480 C CA . GLY A 1 190 ? 16.283 -29.993 45.888 1.00 81.25 190 GLY A CA 1
ATOM 1481 C C . GLY A 1 190 ? 15.616 -28.828 46.630 1.00 81.25 190 GLY A C 1
ATOM 1482 O O . GLY A 1 190 ? 15.403 -28.920 47.834 1.00 81.25 190 GLY A O 1
ATOM 1483 N N . CYS A 1 191 ? 15.322 -27.711 45.953 1.00 83.19 191 CYS A N 1
ATOM 1484 C CA . CYS A 1 191 ? 14.773 -26.507 46.604 1.00 83.19 191 CYS A CA 1
ATOM 1485 C C . CYS A 1 191 ? 13.595 -25.842 45.875 1.00 83.19 191 CYS A C 1
ATOM 1487 O O . CYS A 1 191 ? 13.130 -24.790 46.307 1.00 83.19 191 CYS A O 1
ATOM 1489 N N . GLY A 1 192 ? 13.133 -26.394 44.752 1.00 81.62 192 GLY A N 1
ATOM 1490 C CA . GLY A 1 192 ? 12.004 -25.874 43.972 1.00 81.62 192 GLY A CA 1
ATOM 1491 C C . GLY A 1 192 ? 12.286 -24.593 43.181 1.00 81.62 192 GLY A C 1
ATOM 1492 O O . GLY A 1 192 ? 11.402 -24.085 42.492 1.00 81.62 192 GLY A O 1
ATOM 1493 N N . LYS A 1 193 ? 13.503 -24.034 43.245 1.00 83.75 193 LYS A N 1
ATOM 1494 C CA . LYS A 1 193 ? 13.807 -22.771 42.564 1.00 83.75 193 LYS A CA 1
ATOM 1495 C C . LYS A 1 193 ? 13.839 -22.931 41.045 1.00 83.75 193 LYS A C 1
ATOM 1497 O O . LYS A 1 193 ? 14.503 -23.821 40.516 1.00 83.75 193 LYS A O 1
ATOM 1502 N N . VAL A 1 194 ? 13.171 -22.010 40.352 1.00 85.69 194 VAL A N 1
ATOM 1503 C CA . VAL A 1 194 ? 13.090 -21.976 38.888 1.00 85.69 194 VAL A CA 1
ATOM 1504 C C . VAL A 1 194 ? 14.259 -21.191 38.295 1.00 85.69 194 VAL A C 1
ATOM 1506 O O . VAL A 1 194 ? 14.547 -20.066 38.707 1.00 85.69 194 VAL A O 1
ATOM 1509 N N . LYS A 1 195 ? 14.911 -21.762 37.282 1.00 83.12 195 LYS A N 1
ATOM 1510 C CA . LYS A 1 195 ? 15.991 -21.134 36.518 1.00 83.12 195 LYS A CA 1
ATOM 1511 C C . LYS A 1 195 ? 15.752 -21.316 35.024 1.00 83.12 195 LYS A C 1
ATOM 1513 O O . LYS A 1 195 ? 15.697 -22.439 34.534 1.00 83.12 195 LYS A O 1
ATOM 1518 N N . ALA A 1 196 ? 15.696 -20.210 34.289 1.00 84.06 196 ALA A N 1
ATOM 1519 C CA . ALA A 1 196 ? 15.636 -20.229 32.832 1.00 84.06 196 ALA A CA 1
ATOM 1520 C C . ALA A 1 196 ? 16.970 -19.795 32.216 1.00 84.06 196 ALA A C 1
ATOM 1522 O O . ALA A 1 196 ? 17.571 -18.813 32.654 1.00 84.06 196 ALA A O 1
ATOM 1523 N N . PHE A 1 197 ? 17.449 -20.525 31.211 1.00 80.38 197 PHE A N 1
ATOM 1524 C CA . PHE A 1 197 ? 18.700 -20.223 30.510 1.00 80.38 197 PHE A CA 1
ATOM 1525 C C . PHE A 1 197 ? 18.752 -20.902 29.135 1.00 80.38 197 PHE A C 1
ATOM 1527 O O . PHE A 1 197 ? 17.964 -21.793 28.837 1.00 80.38 197 PHE A O 1
ATOM 1534 N N . CYS A 1 198 ? 19.690 -20.485 28.282 1.00 80.62 198 CYS A N 1
ATOM 1535 C CA . CYS A 1 198 ? 19.954 -21.138 27.000 1.00 80.62 198 CYS A CA 1
ATOM 1536 C C . CYS A 1 198 ? 21.254 -21.948 27.083 1.00 80.62 198 CYS A C 1
ATOM 1538 O O . CYS A 1 198 ? 22.338 -21.378 27.242 1.00 80.62 198 CYS A O 1
ATOM 1540 N N . ALA A 1 199 ? 21.150 -23.274 26.985 1.00 78.31 199 ALA A N 1
ATOM 1541 C CA . ALA A 1 199 ? 22.293 -24.176 26.933 1.00 78.31 199 ALA A CA 1
ATOM 1542 C C . ALA A 1 199 ? 22.982 -24.056 25.565 1.00 78.31 199 ALA A C 1
ATOM 1544 O O . ALA A 1 199 ? 22.450 -24.485 24.541 1.00 78.31 199 ALA A O 1
ATOM 1545 N N . LYS A 1 200 ? 24.175 -23.447 25.539 1.00 70.19 200 LYS A N 1
ATOM 1546 C CA . LYS A 1 200 ? 24.963 -23.246 24.305 1.00 70.19 200 LYS A CA 1
ATOM 1547 C C . LYS A 1 200 ? 25.710 -24.506 23.849 1.00 70.19 200 LYS A C 1
ATOM 1549 O O . LYS A 1 200 ? 26.139 -24.572 22.698 1.00 70.19 200 LYS A O 1
ATOM 1554 N N . ARG A 1 201 ? 25.881 -25.480 24.745 1.00 67.31 201 ARG A N 1
ATOM 1555 C CA . ARG A 1 201 ? 26.533 -26.776 24.521 1.00 67.31 201 ARG A CA 1
ATOM 1556 C C . ARG A 1 201 ? 25.631 -27.880 25.062 1.00 67.31 201 ARG A C 1
ATOM 1558 O O . ARG A 1 201 ? 24.760 -27.603 25.884 1.00 67.31 201 ARG A O 1
ATOM 1565 N N . GLU A 1 202 ? 25.866 -29.095 24.597 1.00 74.94 202 GLU A N 1
ATOM 1566 C CA . GLU A 1 202 ? 25.244 -30.313 25.110 1.00 74.94 202 GLU A CA 1
ATOM 1567 C C . GLU A 1 202 ? 25.385 -30.389 26.634 1.00 74.94 202 GLU A C 1
ATOM 1569 O O . GLU A 1 202 ? 26.494 -30.408 27.166 1.00 74.94 202 GLU A O 1
ATOM 1574 N N . THR A 1 203 ? 24.249 -30.319 27.330 1.00 72.38 203 THR A N 1
ATOM 1575 C CA . THR A 1 203 ? 24.174 -30.252 28.794 1.00 72.38 203 THR A CA 1
ATOM 1576 C C . THR A 1 203 ? 23.331 -31.416 29.310 1.00 72.38 203 THR A C 1
ATOM 1578 O O . THR A 1 203 ? 22.262 -31.678 28.760 1.00 72.38 203 THR A O 1
ATOM 1581 N N . TYR A 1 204 ? 23.818 -32.092 30.355 1.00 74.69 204 TYR A N 1
ATOM 1582 C CA . TYR A 1 204 ? 23.219 -33.310 30.926 1.00 74.69 204 TYR A CA 1
ATOM 1583 C C . TYR A 1 204 ? 22.521 -33.060 32.272 1.00 74.69 204 TYR A C 1
ATOM 1585 O O . TYR A 1 204 ? 21.521 -33.695 32.582 1.00 74.69 204 TYR A O 1
ATOM 1593 N N . SER A 1 205 ? 23.015 -32.105 33.063 1.00 81.12 205 SER A N 1
ATOM 1594 C CA . SER A 1 205 ? 22.426 -31.709 34.344 1.00 81.12 205 SER A CA 1
ATOM 1595 C C . SER A 1 205 ? 22.513 -30.194 34.544 1.00 81.12 205 SER A C 1
ATOM 1597 O O . SER A 1 205 ? 23.329 -29.498 33.932 1.00 81.12 205 SER A O 1
ATOM 1599 N N . SER A 1 206 ? 21.648 -29.657 35.401 1.00 82.38 206 SER A N 1
ATOM 1600 C CA . SER A 1 206 ? 21.655 -28.261 35.825 1.00 82.38 206 SER A CA 1
ATOM 1601 C C . SER A 1 206 ? 21.914 -28.176 37.325 1.00 82.38 206 SER A C 1
ATOM 1603 O O . SER A 1 206 ? 21.052 -28.511 38.137 1.00 82.38 206 SER A O 1
ATOM 1605 N N . ARG A 1 207 ? 23.087 -27.656 37.702 1.00 84.69 207 ARG A N 1
ATOM 1606 C CA . ARG A 1 207 ? 23.428 -27.376 39.100 1.00 84.69 207 ARG A CA 1
ATOM 1607 C C . ARG A 1 207 ? 22.728 -26.112 39.602 1.00 84.69 207 ARG A C 1
ATOM 1609 O O . ARG A 1 207 ? 22.880 -25.025 39.029 1.00 84.69 207 ARG A O 1
ATOM 1616 N N . CYS A 1 208 ? 21.979 -26.245 40.691 1.00 84.12 208 CYS A N 1
ATOM 1617 C CA . CYS A 1 208 ? 21.341 -25.134 41.383 1.00 84.12 208 CYS A CA 1
ATOM 1618 C C . CYS A 1 208 ? 22.385 -24.283 42.115 1.00 84.12 208 CYS A C 1
ATOM 1620 O O . CYS A 1 208 ? 23.237 -24.804 42.830 1.00 84.12 208 CYS A O 1
ATOM 1622 N N . GLN A 1 209 ? 22.312 -22.961 41.955 1.00 81.81 209 GLN A N 1
ATOM 1623 C CA . GLN A 1 209 ? 23.255 -22.036 42.593 1.00 81.81 209 GLN A CA 1
ATOM 1624 C C . GLN A 1 209 ? 22.959 -21.787 44.077 1.00 81.81 209 GLN A C 1
ATOM 1626 O O . GLN A 1 209 ? 23.817 -21.249 44.765 1.00 81.81 209 GLN A O 1
ATOM 1631 N N . GLU A 1 210 ? 21.779 -22.172 44.569 1.00 82.50 210 GLU A N 1
ATOM 1632 C CA . GLU A 1 210 ? 21.390 -21.919 45.961 1.00 82.50 210 GLU A CA 1
ATOM 1633 C C . GLU A 1 210 ? 21.652 -23.105 46.877 1.00 82.50 210 GLU A C 1
ATOM 1635 O O . GLU A 1 210 ? 22.309 -22.959 47.900 1.00 82.50 210 GLU A O 1
ATOM 1640 N N . CYS A 1 211 ? 21.166 -24.290 46.506 1.00 83.31 211 CYS A N 1
ATOM 1641 C CA . CYS A 1 211 ? 21.323 -25.497 47.317 1.00 83.31 211 CYS A CA 1
ATOM 1642 C C . CYS A 1 211 ? 22.422 -26.436 46.800 1.00 83.31 211 CYS A C 1
ATOM 1644 O O . CYS A 1 211 ? 22.697 -27.459 47.418 1.00 83.31 211 CYS A O 1
ATOM 1646 N N . GLY A 1 212 ? 23.039 -26.127 45.653 1.00 81.38 212 GLY A N 1
ATOM 1647 C CA . GLY A 1 212 ? 24.100 -26.942 45.056 1.00 81.38 212 GLY A CA 1
ATOM 1648 C C . GLY A 1 212 ? 23.635 -28.254 44.417 1.00 81.38 212 GLY A C 1
ATOM 1649 O O . GLY A 1 212 ? 24.470 -28.929 43.817 1.00 81.38 212 GLY A O 1
ATOM 1650 N N . HIS A 1 213 ? 22.345 -28.590 44.518 1.00 82.94 213 HIS A N 1
ATOM 1651 C CA . HIS A 1 213 ? 21.742 -29.805 43.973 1.00 82.94 213 HIS A CA 1
ATOM 1652 C C . HIS A 1 213 ? 21.837 -29.846 42.441 1.00 82.94 213 HIS A C 1
ATOM 1654 O O . HIS A 1 213 ? 21.628 -28.826 41.777 1.00 82.94 213 HIS A O 1
ATOM 1660 N N . GLU A 1 214 ? 22.146 -31.015 41.882 1.00 84.19 214 GLU A N 1
ATOM 1661 C CA . GLU A 1 214 ? 22.219 -31.235 40.437 1.00 84.19 214 GLU A CA 1
ATOM 1662 C C . GLU A 1 214 ? 20.951 -31.917 39.940 1.00 84.19 214 GLU A C 1
ATOM 1664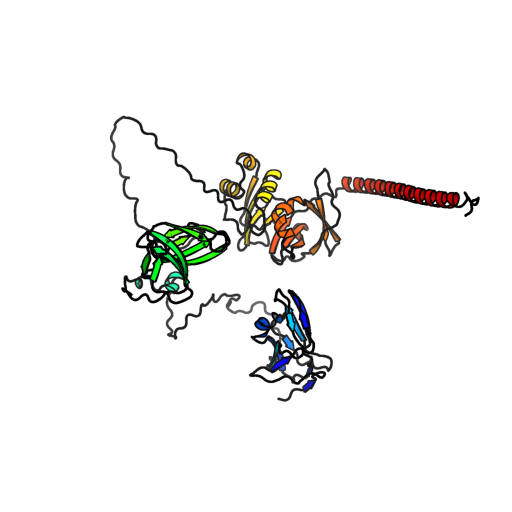 O O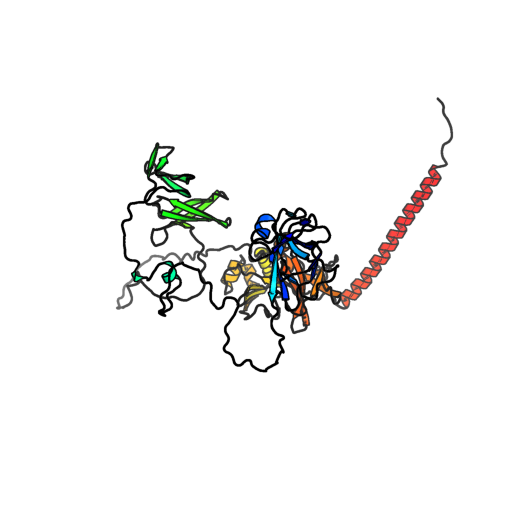 . GLU A 1 214 ? 20.691 -33.064 40.275 1.00 84.19 214 GLU A O 1
ATOM 1669 N N . THR A 1 215 ? 20.173 -31.200 39.128 1.00 82.94 215 THR A N 1
ATOM 1670 C CA . THR A 1 215 ? 18.953 -31.731 38.516 1.00 82.94 215 THR A CA 1
ATOM 1671 C C . THR A 1 215 ? 19.282 -32.310 37.137 1.00 82.94 215 THR A C 1
ATOM 1673 O O . THR A 1 215 ? 19.790 -31.557 36.293 1.00 82.94 215 THR A O 1
ATOM 1676 N N . PRO A 1 216 ? 19.038 -33.608 36.884 1.00 81.38 216 PRO A N 1
ATOM 1677 C CA . PRO A 1 216 ? 19.245 -34.210 35.570 1.00 81.38 216 PRO A CA 1
ATOM 1678 C C . PRO A 1 216 ? 18.271 -33.616 34.540 1.00 81.38 216 PRO A C 1
ATOM 1680 O O . PRO A 1 216 ? 17.140 -33.258 34.858 1.00 81.38 216 PRO A O 1
ATOM 1683 N N . LEU A 1 217 ? 18.717 -33.457 33.293 1.00 79.44 217 LEU A N 1
ATOM 1684 C CA . LEU A 1 217 ? 17.913 -32.888 32.203 1.00 79.44 217 LEU A CA 1
ATOM 1685 C C . LEU A 1 217 ? 17.206 -33.984 31.393 1.00 79.44 217 LEU A C 1
ATOM 1687 O O . LEU A 1 217 ? 17.299 -34.020 30.168 1.00 79.44 217 LEU A O 1
ATOM 1691 N N . GLU A 1 218 ? 16.490 -34.859 32.091 1.00 72.25 218 GLU A N 1
ATOM 1692 C CA . GLU A 1 218 ? 15.786 -36.014 31.527 1.00 72.25 218 GLU A CA 1
ATOM 1693 C C . GLU A 1 218 ? 14.263 -35.818 31.614 1.00 72.25 218 GLU A C 1
ATOM 1695 O O . GLU A 1 218 ? 13.764 -35.102 32.482 1.00 72.25 218 GLU A O 1
ATOM 1700 N N . GLY A 1 219 ? 13.501 -36.409 30.689 1.00 69.62 219 GLY A N 1
ATOM 1701 C CA . GLY A 1 219 ? 12.032 -36.379 30.732 1.00 69.62 219 GLY A CA 1
ATOM 1702 C C . GLY A 1 219 ? 11.415 -34.989 30.522 1.00 69.62 219 GLY A C 1
ATOM 1703 O O . GLY A 1 219 ? 10.281 -34.738 30.933 1.00 69.62 219 GLY A O 1
ATOM 1704 N N . LEU A 1 220 ? 12.144 -34.064 29.886 1.00 81.75 220 LEU A N 1
ATOM 1705 C CA . LEU A 1 220 ? 11.728 -32.665 29.791 1.00 81.75 220 LEU A CA 1
ATOM 1706 C C . LEU A 1 220 ? 10.535 -32.465 28.844 1.00 81.75 220 LEU A C 1
ATOM 1708 O O . LEU A 1 220 ? 10.578 -32.770 27.641 1.00 81.75 220 LEU A O 1
ATOM 1712 N N . ARG A 1 221 ? 9.496 -31.813 29.364 1.00 81.38 221 ARG A N 1
ATOM 1713 C CA . ARG A 1 221 ? 8.294 -31.437 28.623 1.00 81.38 221 ARG A CA 1
ATOM 1714 C C . ARG A 1 221 ? 8.541 -30.182 27.778 1.00 81.38 221 ARG A C 1
ATOM 1716 O O . ARG A 1 221 ? 9.234 -29.260 28.214 1.00 81.38 221 ARG A O 1
ATOM 1723 N N . PRO A 1 222 ? 8.030 -30.121 26.540 1.00 78.56 222 PRO A N 1
ATOM 1724 C CA . PRO A 1 222 ? 8.053 -28.905 25.735 1.00 78.56 222 PRO A CA 1
ATOM 1725 C C . PRO A 1 222 ? 7.171 -27.798 26.329 1.00 78.56 222 PRO A C 1
ATOM 1727 O O . PRO A 1 222 ? 6.101 -28.056 26.874 1.00 78.56 222 PRO A O 1
ATOM 1730 N N . MET A 1 223 ? 7.623 -26.555 26.178 1.00 79.69 223 MET A N 1
ATOM 1731 C CA . MET A 1 223 ? 6.918 -25.348 26.600 1.00 79.69 223 MET A CA 1
ATOM 1732 C C . MET A 1 223 ? 6.957 -24.307 25.475 1.00 79.69 223 MET A C 1
ATOM 1734 O O . MET A 1 223 ? 8.033 -23.890 25.033 1.00 79.69 223 MET A O 1
ATOM 1738 N N . PHE A 1 224 ? 5.778 -23.901 25.007 1.00 79.81 224 PHE A N 1
ATOM 1739 C CA . PHE A 1 224 ? 5.580 -22.962 23.904 1.00 79.81 224 PHE A CA 1
ATOM 1740 C C . PHE A 1 224 ? 5.042 -21.640 24.445 1.00 79.81 224 PHE A C 1
ATOM 1742 O O . PHE A 1 224 ? 3.870 -21.528 24.799 1.00 79.81 224 PHE A O 1
ATOM 1749 N N . MET A 1 225 ? 5.919 -20.639 24.508 1.00 77.81 225 MET A N 1
ATOM 1750 C CA . MET A 1 225 ? 5.596 -1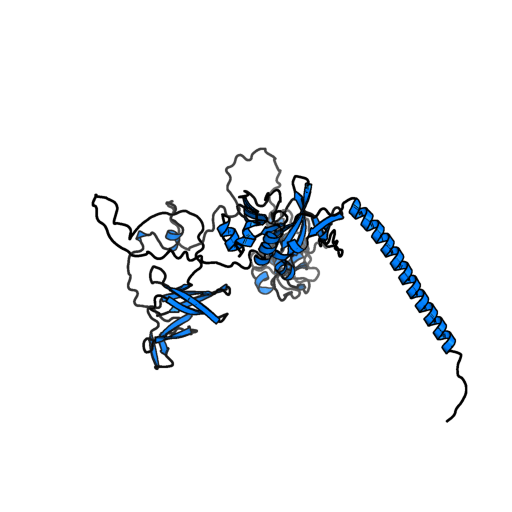9.329 25.059 1.00 77.81 225 MET A CA 1
ATOM 1751 C C . MET A 1 225 ? 5.369 -18.322 23.932 1.00 77.81 225 MET A C 1
ATOM 1753 O O . MET A 1 225 ? 6.301 -18.008 23.188 1.00 77.81 225 MET A O 1
ATOM 1757 N N . HIS A 1 226 ? 4.160 -17.776 23.845 1.00 72.56 226 HIS A N 1
ATOM 1758 C CA . HIS A 1 226 ? 3.791 -16.692 22.939 1.00 72.56 226 HIS A CA 1
ATOM 1759 C C . HIS A 1 226 ? 3.529 -15.420 23.747 1.00 72.56 226 HIS A C 1
ATOM 1761 O O . HIS A 1 226 ? 2.614 -15.358 24.561 1.00 72.56 226 HIS A O 1
ATOM 1767 N N . CYS A 1 227 ? 4.352 -14.390 23.554 1.00 67.25 227 CYS A N 1
ATOM 1768 C CA . CYS A 1 227 ? 4.191 -13.128 24.266 1.00 67.25 227 CYS A CA 1
ATOM 1769 C C . CYS A 1 227 ? 3.330 -12.142 23.469 1.00 67.25 227 CYS A C 1
ATOM 1771 O O . CYS A 1 227 ? 3.434 -12.056 22.247 1.00 67.25 227 CYS A O 1
ATOM 1773 N N . LYS A 1 228 ? 2.573 -11.296 24.177 1.00 70.06 228 LYS A N 1
ATOM 1774 C CA . LYS A 1 228 ? 1.794 -10.189 23.594 1.00 70.06 228 LYS A CA 1
ATOM 1775 C C . LYS A 1 228 ? 2.642 -9.143 22.851 1.00 70.06 228 LYS A C 1
ATOM 1777 O O . LYS A 1 228 ? 2.087 -8.369 22.086 1.00 70.06 228 LYS A O 1
ATOM 1782 N N . CYS A 1 229 ? 3.969 -9.123 23.028 1.00 55.59 229 CYS A N 1
ATOM 1783 C CA . CYS A 1 229 ? 4.867 -8.307 22.199 1.00 55.59 229 CYS A CA 1
ATOM 1784 C C . CYS A 1 229 ? 5.105 -8.884 20.786 1.00 55.59 229 CYS A C 1
ATOM 1786 O O . CYS A 1 229 ? 5.853 -8.299 20.008 1.00 55.59 229 CYS A O 1
ATOM 1788 N N . GLY A 1 230 ? 4.521 -10.044 20.463 1.00 56.25 230 GLY A N 1
ATOM 1789 C CA . GLY A 1 230 ? 4.657 -10.718 19.168 1.00 56.25 230 GLY A CA 1
ATOM 1790 C C . GLY A 1 230 ? 5.838 -11.694 19.079 1.00 56.25 230 GLY A C 1
ATOM 1791 O O . GLY A 1 230 ? 6.030 -12.342 18.051 1.00 56.25 230 GLY A O 1
ATOM 1792 N N . LYS A 1 231 ? 6.646 -11.841 20.139 1.00 63.78 231 LYS A N 1
ATOM 1793 C CA . LYS A 1 231 ? 7.761 -12.804 20.182 1.00 63.78 231 LYS A CA 1
ATOM 1794 C C . LYS A 1 231 ? 7.320 -14.161 20.720 1.00 63.78 231 LYS A C 1
ATOM 1796 O O . LYS A 1 231 ? 6.540 -14.248 21.665 1.00 63.78 231 LYS A O 1
ATOM 1801 N N . SER A 1 232 ? 7.880 -15.217 20.134 1.00 70.44 232 SER A N 1
ATOM 1802 C CA . SER A 1 232 ? 7.594 -16.608 20.488 1.00 70.44 232 SER A CA 1
ATOM 1803 C C . SER A 1 232 ? 8.880 -17.342 20.852 1.00 70.44 232 SER A C 1
ATOM 1805 O O . SER A 1 232 ? 9.902 -17.167 20.188 1.00 70.44 232 SER A O 1
ATOM 1807 N N . PHE A 1 233 ? 8.832 -18.178 21.885 1.00 76.00 233 PHE A N 1
ATOM 1808 C CA . PHE A 1 233 ? 9.987 -18.901 22.410 1.00 76.00 233 PHE A CA 1
ATOM 1809 C C . PHE A 1 233 ? 9.621 -20.358 22.696 1.00 76.00 233 PHE A C 1
ATOM 1811 O O . PHE A 1 233 ? 8.513 -20.658 23.141 1.00 76.00 233 PHE A O 1
ATOM 1818 N N . ARG A 1 234 ? 10.566 -21.272 22.457 1.00 79.56 234 ARG A N 1
ATOM 1819 C CA . ARG A 1 234 ? 10.406 -22.707 22.725 1.00 79.56 234 ARG A CA 1
ATOM 1820 C C . ARG A 1 234 ? 11.393 -23.137 23.791 1.00 79.56 234 ARG A C 1
ATOM 1822 O O . ARG A 1 234 ? 12.596 -23.048 23.563 1.00 79.56 234 ARG A O 1
ATOM 1829 N N . TYR A 1 235 ? 10.877 -23.616 24.912 1.00 83.06 235 TYR A N 1
ATOM 1830 C CA . TYR A 1 235 ? 11.658 -24.127 26.029 1.00 83.06 235 TYR A CA 1
ATOM 1831 C C . TYR A 1 235 ? 11.415 -25.625 26.222 1.00 83.06 235 TYR A C 1
ATOM 1833 O O . TYR A 1 235 ? 10.431 -26.191 25.742 1.00 83.06 235 TYR A O 1
ATOM 1841 N N . LYS A 1 236 ? 12.309 -26.250 26.983 1.00 84.62 236 LYS A N 1
ATOM 1842 C CA . LYS A 1 236 ? 12.103 -27.549 27.625 1.00 84.62 236 LYS A CA 1
ATOM 1843 C C . LYS A 1 236 ? 12.101 -27.368 29.141 1.00 84.62 236 LYS A C 1
ATOM 1845 O O . LYS A 1 236 ? 12.879 -26.560 29.650 1.00 84.62 236 LYS A O 1
ATOM 1850 N N . THR A 1 237 ? 11.224 -28.076 29.847 1.00 87.19 237 THR A N 1
ATOM 1851 C CA . THR A 1 237 ? 11.045 -27.919 31.293 1.00 87.19 237 THR A CA 1
ATOM 1852 C C . THR A 1 237 ? 10.737 -29.229 32.010 1.00 87.19 237 THR A C 1
ATOM 1854 O O . THR A 1 237 ? 10.086 -30.103 31.449 1.00 87.19 237 THR A O 1
ATOM 1857 N N . ASN A 1 238 ? 11.201 -29.350 33.253 1.00 87.94 238 ASN A N 1
ATOM 1858 C CA . ASN A 1 238 ? 10.813 -30.397 34.204 1.00 87.94 238 ASN A CA 1
ATOM 1859 C C . ASN A 1 238 ? 9.732 -29.906 35.188 1.00 87.94 238 ASN A C 1
ATOM 1861 O O . ASN A 1 238 ? 9.528 -30.517 36.229 1.00 87.94 238 ASN A O 1
ATOM 1865 N N . ALA A 1 239 ? 9.072 -28.778 34.905 1.00 85.25 239 ALA A N 1
ATOM 1866 C CA . ALA A 1 239 ? 7.965 -28.312 35.726 1.00 85.25 239 ALA A CA 1
ATOM 1867 C C . ALA A 1 239 ? 6.815 -29.333 35.728 1.00 85.25 239 ALA A C 1
ATOM 1869 O O . ALA A 1 239 ? 6.453 -29.891 34.687 1.00 85.25 239 ALA A O 1
ATOM 1870 N N . GLU A 1 240 ? 6.239 -29.547 36.910 1.00 81.75 240 GLU A N 1
ATOM 1871 C CA . GLU A 1 240 ? 5.124 -30.476 37.119 1.00 81.75 240 GLU A CA 1
ATOM 1872 C C . GLU A 1 240 ? 3.792 -29.772 37.411 1.00 81.75 240 GLU A C 1
ATOM 1874 O O . GLU A 1 240 ? 2.744 -30.404 37.327 1.00 81.75 240 GLU A O 1
ATOM 1879 N N . ALA A 1 241 ? 3.817 -28.471 37.720 1.00 82.81 241 ALA A N 1
ATOM 1880 C CA . ALA A 1 241 ? 2.628 -27.689 38.058 1.00 82.81 241 ALA A CA 1
ATOM 1881 C C . ALA A 1 241 ? 1.657 -27.569 36.872 1.00 82.81 241 ALA A C 1
ATOM 1883 O O . ALA A 1 241 ? 2.089 -27.402 35.740 1.00 82.81 241 ALA A O 1
ATOM 1884 N N . GLU A 1 242 ? 0.346 -27.572 37.100 1.00 78.75 242 GLU A N 1
ATOM 1885 C CA . GLU A 1 242 ? -0.637 -27.470 36.003 1.00 78.75 242 GLU A CA 1
ATOM 1886 C C . GLU A 1 242 ? -0.556 -26.141 35.236 1.00 78.75 242 GLU A C 1
ATOM 1888 O O . GLU A 1 242 ? -0.830 -26.096 34.036 1.00 78.75 242 GLU A O 1
ATOM 1893 N N . ALA A 1 243 ? -0.090 -25.083 35.905 1.00 81.62 243 ALA A N 1
ATOM 1894 C CA . ALA A 1 243 ? 0.180 -23.781 35.319 1.00 81.62 243 ALA A CA 1
ATOM 1895 C C . ALA A 1 243 ? 1.530 -23.218 35.785 1.00 81.62 243 ALA A C 1
ATOM 1897 O O . ALA A 1 243 ? 1.993 -23.470 36.899 1.00 81.62 243 ALA A O 1
ATOM 1898 N N . ILE A 1 244 ? 2.161 -22.435 34.915 1.00 82.75 244 ILE A N 1
ATOM 1899 C CA . ILE A 1 244 ? 3.455 -21.791 35.134 1.00 82.75 244 ILE A CA 1
ATOM 1900 C C . ILE A 1 244 ? 3.473 -20.414 34.473 1.00 82.75 244 ILE A C 1
ATOM 1902 O O . ILE A 1 244 ? 3.147 -20.260 33.299 1.00 82.75 244 ILE A O 1
ATOM 1906 N N . THR A 1 245 ? 3.950 -19.415 35.211 1.00 85.19 245 THR A N 1
ATOM 1907 C CA . THR A 1 245 ? 4.231 -18.079 34.679 1.00 85.19 245 THR A CA 1
ATOM 1908 C C . THR A 1 245 ? 5.722 -17.943 34.384 1.00 85.19 245 THR A C 1
ATOM 1910 O O . THR A 1 245 ? 6.564 -18.189 35.251 1.00 85.19 245 THR A O 1
ATOM 1913 N N . HIS A 1 246 ? 6.074 -17.508 33.173 1.00 84.88 246 HIS A N 1
ATOM 1914 C CA . HIS A 1 246 ? 7.456 -17.196 32.805 1.00 84.88 246 HIS A CA 1
ATOM 1915 C C . HIS A 1 246 ? 7.575 -15.823 32.138 1.00 84.88 246 HIS A C 1
ATOM 1917 O O . HIS A 1 246 ? 6.698 -15.398 31.396 1.00 84.88 246 HIS A O 1
ATOM 1923 N N . SER A 1 247 ? 8.671 -15.107 32.390 1.00 86.44 247 SER A N 1
ATOM 1924 C CA . SER A 1 247 ? 8.896 -13.781 31.810 1.00 86.44 247 SER A CA 1
ATOM 1925 C C . SER A 1 247 ? 9.413 -13.867 30.373 1.00 86.44 247 SER A C 1
ATOM 1927 O O . SER A 1 247 ? 10.377 -14.574 30.081 1.00 86.44 247 SER A O 1
ATOM 1929 N N . CYS A 1 248 ? 8.833 -13.064 29.482 1.00 79.12 248 CYS A N 1
ATOM 1930 C CA . CYS A 1 248 ? 9.297 -12.902 28.109 1.00 79.12 248 CYS A CA 1
ATOM 1931 C C . CYS A 1 248 ? 10.762 -12.436 28.063 1.00 79.12 248 CYS A C 1
ATOM 1933 O O . CYS A 1 248 ? 11.130 -11.457 28.713 1.00 79.12 248 CYS A O 1
ATOM 1935 N N . LEU A 1 249 ? 11.612 -13.089 27.261 1.00 76.19 249 LEU A N 1
ATOM 1936 C CA . LEU A 1 249 ? 13.018 -12.682 27.130 1.00 76.19 249 LEU A CA 1
ATOM 1937 C C . LEU A 1 249 ? 13.181 -11.297 26.491 1.00 76.19 249 LEU A C 1
ATOM 1939 O O . LEU A 1 249 ? 14.165 -10.623 26.799 1.00 76.19 249 LEU A O 1
ATOM 1943 N N . ASP A 1 250 ? 12.225 -10.889 25.658 1.00 74.38 250 ASP A N 1
ATOM 1944 C CA . ASP A 1 250 ? 12.230 -9.632 24.908 1.00 74.38 250 ASP A CA 1
ATOM 1945 C C . ASP A 1 250 ? 11.690 -8.470 25.758 1.00 74.38 250 ASP A C 1
ATOM 1947 O O . ASP A 1 250 ? 12.459 -7.641 26.236 1.00 74.38 250 ASP A O 1
ATOM 1951 N N . CYS A 1 251 ? 10.387 -8.456 26.055 1.00 73.31 251 CYS A N 1
ATOM 1952 C CA . CYS A 1 251 ? 9.740 -7.338 26.751 1.00 73.31 251 CYS A CA 1
ATOM 1953 C C . CYS A 1 251 ? 9.654 -7.489 28.281 1.00 73.31 251 CYS A C 1
ATOM 1955 O O . CYS A 1 251 ? 9.060 -6.643 28.944 1.00 73.31 251 CYS A O 1
ATOM 1957 N N . LYS A 1 252 ? 10.184 -8.582 28.852 1.00 82.56 252 LYS A N 1
ATOM 1958 C CA . LYS A 1 252 ? 10.164 -8.914 30.297 1.00 82.56 252 LYS A CA 1
ATOM 1959 C C . LYS A 1 252 ? 8.782 -9.092 30.939 1.00 82.56 252 LYS A C 1
ATOM 1961 O O . LYS A 1 252 ? 8.714 -9.424 32.119 1.00 82.56 252 LYS A O 1
ATOM 1966 N N . ALA A 1 253 ? 7.698 -8.950 30.177 1.00 72.06 253 ALA A N 1
ATOM 1967 C CA . ALA A 1 253 ? 6.341 -9.168 30.670 1.00 72.06 253 ALA A CA 1
ATOM 1968 C C . ALA A 1 253 ? 6.126 -10.635 31.097 1.00 72.06 253 ALA A C 1
ATOM 1970 O O . ALA A 1 253 ? 6.653 -11.532 30.430 1.00 72.06 253 ALA A O 1
ATOM 1971 N N . PRO A 1 254 ? 5.363 -10.896 32.172 1.00 83.06 254 PRO A N 1
ATOM 1972 C CA . PRO A 1 254 ? 4.967 -12.250 32.547 1.00 83.06 254 PRO A CA 1
ATOM 1973 C C . PRO A 1 254 ? 4.041 -12.857 31.484 1.00 83.06 254 PRO A C 1
ATOM 1975 O O . PRO A 1 254 ? 3.204 -12.163 30.904 1.00 83.06 254 PRO A O 1
ATOM 1978 N N . VAL A 1 255 ? 4.217 -14.149 31.217 1.00 78.06 255 VAL A N 1
ATOM 1979 C CA . VAL A 1 255 ? 3.402 -14.949 30.301 1.00 78.06 255 VAL A CA 1
ATOM 1980 C C . VAL A 1 255 ? 2.936 -16.188 31.050 1.00 78.06 255 VAL A C 1
ATOM 1982 O O . VAL A 1 255 ? 3.759 -17.015 31.450 1.00 78.06 255 VAL A O 1
ATOM 1985 N N . ASP A 1 256 ? 1.625 -16.301 31.235 1.00 82.62 256 ASP A N 1
ATOM 1986 C CA . ASP A 1 256 ? 1.003 -17.448 31.888 1.00 82.62 256 ASP A CA 1
ATOM 1987 C C . ASP A 1 256 ? 0.826 -18.590 30.889 1.00 82.62 256 ASP A C 1
ATOM 1989 O O . ASP A 1 256 ? 0.434 -18.383 29.735 1.00 82.62 256 ASP A O 1
ATOM 1993 N N . MET A 1 257 ? 1.163 -19.799 31.318 1.00 83.69 257 MET A N 1
ATOM 1994 C CA . MET A 1 257 ? 1.107 -21.010 30.511 1.00 83.69 257 MET A CA 1
ATOM 1995 C C . MET A 1 257 ? 0.463 -22.133 31.315 1.00 83.69 257 MET A C 1
ATOM 1997 O O . MET A 1 257 ? 0.692 -22.243 32.516 1.00 83.69 257 MET A O 1
ATOM 2001 N N . GLU A 1 258 ? -0.295 -22.989 30.646 1.00 81.88 258 GLU A N 1
ATOM 2002 C CA . GLU A 1 258 ? -0.945 -24.160 31.233 1.00 81.88 258 GLU A CA 1
ATOM 2003 C C . GLU A 1 258 ? -0.544 -25.428 30.486 1.00 81.88 258 GLU A C 1
ATOM 2005 O O . GLU A 1 258 ? -0.133 -25.381 29.320 1.00 81.88 258 GLU A O 1
ATOM 2010 N N . LEU A 1 259 ? -0.638 -26.571 31.160 1.00 76.25 259 LEU A N 1
ATOM 2011 C CA . LEU A 1 259 ? -0.522 -27.859 30.492 1.00 76.25 259 LEU A CA 1
ATOM 2012 C C . LEU A 1 259 ? -1.668 -28.026 29.492 1.00 76.25 259 LEU A C 1
ATOM 2014 O O . LEU A 1 259 ? -2.832 -27.781 29.793 1.00 76.25 259 LEU A O 1
ATOM 2018 N N . ASN A 1 260 ? -1.340 -28.496 28.292 1.00 66.75 260 ASN A N 1
ATOM 2019 C CA . ASN A 1 260 ? -2.354 -28.891 27.327 1.00 66.75 260 ASN A CA 1
ATOM 2020 C C . ASN A 1 260 ? -3.225 -30.031 27.892 1.00 66.75 260 ASN A C 1
ATOM 2022 O O . ASN A 1 260 ? -2.805 -30.767 28.782 1.00 66.75 260 ASN A O 1
ATOM 2026 N N . GLY A 1 261 ? -4.409 -30.257 27.316 1.00 57.72 261 GLY A N 1
ATOM 2027 C CA . GLY A 1 261 ? -5.340 -31.293 27.797 1.00 57.72 261 GLY A CA 1
ATOM 2028 C C . GLY A 1 261 ? -4.808 -32.738 27.780 1.00 57.72 261 GLY A C 1
ATOM 2029 O O . GLY A 1 261 ? -5.476 -33.634 28.280 1.00 57.72 261 GLY A O 1
ATOM 2030 N N . LYS A 1 262 ? -3.617 -32.986 27.213 1.00 62.12 262 LYS A N 1
ATOM 2031 C CA . LYS A 1 262 ? -2.920 -34.285 27.249 1.00 62.12 262 LYS A CA 1
ATOM 2032 C C . LYS A 1 262 ? -1.797 -34.345 28.301 1.00 62.12 262 LYS A C 1
ATOM 2034 O O . LYS A 1 262 ? -1.135 -35.371 28.394 1.00 62.12 262 LYS A O 1
ATOM 2039 N N . GLY A 1 263 ? -1.514 -33.261 29.027 1.00 70.31 263 GLY A N 1
ATOM 2040 C CA . GLY A 1 263 ? -0.415 -33.167 30.000 1.00 70.31 263 GLY A CA 1
ATOM 2041 C C . GLY A 1 263 ? 0.992 -33.242 29.390 1.00 70.31 263 GLY A C 1
ATOM 2042 O O . GLY A 1 263 ? 1.968 -33.477 30.095 1.00 70.31 263 GLY A O 1
ATOM 2043 N N . THR A 1 264 ? 1.118 -33.070 28.072 1.00 71.50 264 THR A N 1
ATOM 2044 C CA . THR A 1 264 ? 2.365 -33.335 27.326 1.00 71.50 264 THR A CA 1
ATOM 2045 C C . THR A 1 264 ? 3.197 -32.089 27.055 1.00 71.50 264 THR A C 1
ATOM 2047 O O . THR A 1 264 ? 4.384 -32.212 26.767 1.00 71.50 264 THR A O 1
ATOM 2050 N N . ALA A 1 265 ? 2.605 -30.895 27.115 1.00 72.62 265 ALA A N 1
ATOM 2051 C CA . ALA A 1 265 ? 3.284 -29.637 26.814 1.00 72.62 265 ALA A CA 1
ATOM 2052 C C . ALA A 1 265 ? 2.641 -28.463 27.551 1.00 72.62 265 ALA A C 1
ATOM 2054 O O . ALA A 1 265 ? 1.428 -28.468 27.737 1.00 72.62 265 ALA A O 1
ATOM 2055 N N . TYR A 1 266 ? 3.429 -27.434 27.865 1.00 76.31 266 TYR A N 1
ATOM 2056 C CA . TYR A 1 266 ? 2.912 -26.138 28.306 1.00 76.31 266 TYR A CA 1
ATOM 2057 C C . TYR A 1 266 ? 2.650 -25.216 27.117 1.00 76.31 266 TYR A C 1
ATOM 2059 O O . TYR A 1 266 ? 3.491 -25.097 26.220 1.00 76.31 266 TYR A O 1
ATOM 2067 N N . VAL A 1 267 ? 1.511 -24.534 27.130 1.00 72.25 267 VAL A N 1
ATOM 2068 C CA . VAL A 1 267 ? 1.093 -23.563 26.113 1.00 72.25 267 VAL A CA 1
ATOM 2069 C C . VAL A 1 267 ? 0.605 -22.284 26.783 1.00 72.25 267 VAL A C 1
ATOM 2071 O O . VAL A 1 267 ? 0.050 -22.330 27.874 1.00 72.25 267 VAL A O 1
ATOM 2074 N N . THR A 1 268 ? 0.831 -21.129 26.156 1.00 73.69 268 THR A N 1
ATOM 2075 C CA . THR A 1 268 ? 0.336 -19.843 26.672 1.00 73.69 268 THR A CA 1
ATOM 2076 C C . THR A 1 268 ? -1.184 -19.833 26.805 1.00 73.69 268 THR A C 1
ATOM 2078 O O . THR A 1 268 ? -1.892 -20.189 25.863 1.00 73.69 268 THR A O 1
ATOM 2081 N N . ILE A 1 269 ? -1.673 -19.375 27.959 1.00 73.19 269 ILE A N 1
ATOM 2082 C CA . ILE A 1 269 ? -3.101 -19.263 28.258 1.00 73.19 269 ILE A CA 1
ATOM 2083 C C . ILE A 1 269 ? -3.710 -18.157 27.376 1.00 73.19 269 ILE A C 1
ATOM 2085 O O . ILE A 1 269 ? -3.490 -16.967 27.601 1.00 73.19 269 ILE A O 1
ATOM 2089 N N . GLY A 1 270 ? -4.470 -18.585 26.360 1.00 51.31 270 GLY A N 1
ATOM 2090 C CA . GLY A 1 270 ? -5.427 -17.792 25.578 1.00 51.31 270 GLY A CA 1
ATOM 2091 C C . GLY A 1 270 ? -4.881 -16.922 24.434 1.00 51.31 270 GLY A C 1
ATOM 2092 O O . GLY A 1 270 ? -4.529 -15.767 24.653 1.00 51.31 270 GLY A O 1
ATOM 2093 N N . VAL A 1 271 ? -4.991 -17.426 23.193 1.00 26.42 271 VAL A N 1
ATOM 2094 C CA . VAL A 1 271 ? -5.969 -16.915 22.201 1.00 26.42 271 VAL A CA 1
ATOM 2095 C C . VAL A 1 271 ? -6.570 -18.125 21.468 1.00 26.42 271 VAL A C 1
ATOM 2097 O O . VAL A 1 271 ? -5.896 -18.776 20.672 1.00 26.42 271 VAL A O 1
ATOM 2100 N N . ARG A 1 272 ? -7.835 -18.448 21.763 1.00 24.77 272 ARG A N 1
ATOM 2101 C CA . ARG A 1 272 ? -8.693 -19.292 20.918 1.00 24.77 272 ARG A CA 1
ATOM 2102 C C . ARG A 1 272 ? -9.218 -18.395 19.795 1.00 24.77 272 ARG A C 1
ATOM 2104 O O . ARG A 1 272 ? -9.837 -17.380 20.091 1.00 24.77 272 ARG A O 1
ATOM 2111 N N . VAL A 1 273 ? -8.952 -18.758 18.544 1.00 23.52 273 VAL A N 1
ATOM 2112 C CA . VAL A 1 273 ? -9.660 -18.227 17.372 1.00 23.52 273 VAL A CA 1
ATOM 2113 C C . VAL A 1 273 ? -10.616 -19.336 16.950 1.00 23.52 273 VAL A C 1
ATOM 2115 O O . VAL A 1 273 ? -10.169 -20.378 16.469 1.00 23.52 273 VAL A O 1
ATOM 2118 N N . GLU A 1 274 ? -11.905 -19.171 17.229 1.00 25.61 274 GLU A N 1
ATOM 2119 C CA . GLU A 1 274 ? -12.942 -20.001 16.617 1.00 25.61 274 GLU A CA 1
ATOM 2120 C C . GLU A 1 274 ? -13.075 -19.542 15.160 1.00 25.61 274 GLU A C 1
ATOM 2122 O O . GLU A 1 274 ? -13.318 -18.372 14.895 1.00 25.61 274 GLU A O 1
ATOM 2127 N N . SER A 1 275 ? -12.799 -20.447 14.221 1.00 26.52 275 SER A N 1
ATOM 2128 C CA . SER A 1 275 ? -13.124 -20.298 12.800 1.00 26.52 275 SER A CA 1
ATOM 2129 C C . SER A 1 275 ? -13.920 -21.529 12.372 1.00 26.52 275 SER A C 1
ATOM 2131 O O . SER A 1 275 ? -13.703 -22.625 12.899 1.00 26.52 275 SER A O 1
ATOM 2133 N N . ASP A 1 276 ? -14.864 -21.294 11.468 1.00 24.81 276 ASP A N 1
ATOM 2134 C CA . ASP A 1 276 ? -16.046 -22.106 11.196 1.00 24.81 276 ASP A CA 1
ATOM 2135 C C . ASP A 1 276 ? -15.857 -23.583 10.801 1.00 24.81 276 ASP A C 1
ATOM 2137 O O . ASP A 1 276 ? -14.853 -24.048 10.258 1.00 24.81 276 ASP A O 1
ATOM 2141 N N . GLU A 1 277 ? -16.950 -24.288 11.082 1.00 30.44 277 GLU A N 1
ATOM 2142 C CA . GLU A 1 277 ? -17.328 -25.695 11.000 1.00 30.44 277 GLU A CA 1
ATOM 2143 C C . GLU A 1 277 ? -16.750 -26.590 9.880 1.00 30.44 277 GLU A C 1
ATOM 2145 O O . GLU A 1 277 ? -16.972 -26.410 8.679 1.00 30.44 277 GLU A O 1
ATOM 2150 N N . ARG A 1 278 ? -16.170 -27.721 10.315 1.00 23.95 278 ARG A N 1
ATOM 2151 C CA . ARG A 1 278 ? -16.608 -29.094 9.966 1.00 23.95 278 ARG A CA 1
ATOM 2152 C C . ARG A 1 278 ? -15.711 -30.110 10.672 1.00 23.95 278 ARG A C 1
ATOM 2154 O O . ARG A 1 278 ? -14.597 -30.298 10.221 1.00 23.95 278 ARG A O 1
ATOM 2161 N N . TYR A 1 279 ? -16.193 -30.736 11.750 1.00 25.31 279 TYR A N 1
ATOM 2162 C CA . TYR A 1 279 ? -15.956 -32.131 12.188 1.00 25.31 279 TYR A CA 1
ATOM 2163 C C . TYR A 1 279 ? -16.619 -32.305 13.565 1.00 25.31 279 TYR A C 1
ATOM 2165 O O . TYR A 1 279 ? -16.052 -31.941 14.591 1.00 25.31 279 TYR A O 1
ATOM 2173 N N . SER A 1 280 ? -17.821 -32.874 13.601 1.00 27.80 280 SER A N 1
ATOM 2174 C CA . SER A 1 280 ? -18.477 -33.317 14.832 1.00 27.80 280 SER A CA 1
ATOM 2175 C C . SER A 1 280 ? -18.311 -34.831 14.997 1.00 27.80 280 SER A C 1
ATOM 2177 O O . SER A 1 280 ? -18.907 -35.585 14.240 1.00 27.80 280 SER A O 1
ATOM 2179 N N . VAL A 1 281 ? -17.540 -35.281 16.004 1.00 23.84 281 VAL A N 1
ATOM 2180 C CA . VAL A 1 281 ? -17.715 -36.592 16.680 1.00 23.84 281 VAL A CA 1
ATOM 2181 C C . VAL A 1 281 ? -17.313 -36.497 18.171 1.00 23.84 281 VAL A C 1
ATOM 2183 O O . VAL A 1 281 ? -16.155 -36.668 18.538 1.00 23.84 281 VAL A O 1
ATOM 2186 N N . TRP A 1 282 ? -18.309 -36.114 18.976 1.00 23.00 282 TRP A N 1
ATOM 2187 C CA . TRP A 1 282 ? -18.864 -36.654 20.238 1.00 23.00 282 TRP A CA 1
ATOM 2188 C C . TRP A 1 282 ? -18.078 -37.443 21.332 1.00 23.00 282 TRP A C 1
ATOM 2190 O O . TRP A 1 282 ? -17.509 -38.500 21.087 1.00 23.00 282 TRP A O 1
ATOM 2200 N N . LEU A 1 283 ? -18.345 -36.976 22.574 1.00 25.53 283 LEU A N 1
ATOM 2201 C CA . LEU A 1 283 ? -18.728 -37.634 23.857 1.00 25.53 283 LEU A CA 1
ATOM 2202 C C . LEU A 1 283 ? -17.734 -38.193 24.900 1.00 25.53 283 LEU A C 1
ATOM 2204 O O . LEU A 1 283 ? -16.949 -39.102 24.655 1.00 25.53 283 LEU A O 1
ATOM 2208 N N . GLY A 1 284 ? -18.018 -37.754 26.142 1.00 22.06 284 GLY A N 1
ATOM 2209 C CA . GLY A 1 284 ? -17.763 -38.375 27.455 1.00 22.06 284 GLY A CA 1
ATOM 2210 C C . GLY A 1 284 ? -17.141 -37.356 28.416 1.00 22.06 284 GLY A C 1
ATOM 2211 O O . GLY A 1 284 ? -16.073 -36.851 28.105 1.00 22.06 284 GLY A O 1
ATOM 2212 N N . ARG A 1 285 ? -17.673 -36.944 29.573 1.00 27.59 285 ARG A N 1
ATOM 2213 C CA . ARG A 1 285 ? -18.790 -37.244 30.502 1.00 27.59 285 ARG A CA 1
ATOM 2214 C C . ARG A 1 285 ? -18.968 -35.902 31.270 1.00 27.59 285 ARG A C 1
ATOM 2216 O O . ARG A 1 285 ? -17.965 -35.249 31.516 1.00 27.59 285 ARG A O 1
ATOM 2223 N N . ASP A 1 286 ? -20.136 -35.315 31.513 1.00 29.16 286 ASP A N 1
ATOM 2224 C CA . ASP A 1 286 ? -21.168 -35.744 32.457 1.00 29.16 286 ASP A CA 1
ATOM 2225 C C . ASP A 1 286 ? -22.476 -34.982 32.168 1.00 29.16 286 ASP A C 1
ATOM 2227 O O . ASP A 1 286 ? -22.566 -33.775 32.376 1.00 29.16 286 ASP A O 1
ATOM 2231 N N . ALA A 1 287 ? -23.502 -35.697 31.710 1.00 29.58 287 ALA A N 1
ATOM 2232 C CA . ALA A 1 287 ? -24.900 -35.276 31.796 1.00 29.58 287 ALA A CA 1
ATOM 2233 C C . ALA A 1 287 ? -25.776 -36.529 31.687 1.00 29.58 287 ALA A C 1
ATOM 2235 O O . ALA A 1 287 ? -26.255 -36.892 30.616 1.00 29.58 287 ALA A O 1
ATOM 2236 N N . ALA A 1 288 ? -25.924 -37.241 32.802 1.00 27.36 288 ALA A N 1
ATOM 2237 C CA . ALA A 1 288 ? -26.922 -38.290 32.952 1.00 27.36 288 ALA A CA 1
ATOM 2238 C C . ALA A 1 288 ? -27.363 -38.365 34.415 1.00 27.36 288 ALA A C 1
ATOM 2240 O O . ALA A 1 288 ? -26.827 -39.148 35.192 1.00 27.36 288 ALA A O 1
ATOM 2241 N N . ALA A 1 289 ? -28.332 -37.533 34.781 1.00 27.25 289 ALA A N 1
ATOM 2242 C CA . ALA A 1 289 ? -29.424 -37.909 35.672 1.00 27.25 289 ALA A CA 1
ATOM 2243 C C . ALA A 1 289 ? -30.475 -36.793 35.675 1.00 27.25 289 ALA A C 1
ATOM 2245 O O . ALA A 1 289 ? -30.130 -35.617 35.634 1.00 27.25 289 ALA A O 1
ATOM 2246 N N . CYS A 1 290 ? -31.736 -37.205 35.798 1.00 24.30 290 CYS A N 1
ATOM 2247 C CA . CYS A 1 290 ? -32.934 -36.393 36.023 1.00 24.30 290 CYS A CA 1
ATOM 2248 C C . CYS A 1 290 ? -33.662 -35.877 34.775 1.00 24.30 290 CYS A C 1
ATOM 2250 O O . CYS A 1 290 ? -33.711 -34.681 34.511 1.00 24.30 290 CYS A O 1
ATOM 2252 N N . ALA A 1 291 ? -34.367 -36.791 34.111 1.00 27.36 291 ALA A N 1
ATOM 2253 C CA . ALA A 1 291 ? -35.789 -36.588 33.837 1.00 27.36 291 ALA A CA 1
ATOM 2254 C C . ALA A 1 291 ? -36.478 -37.951 33.666 1.00 27.36 291 ALA A C 1
ATOM 2256 O O . ALA A 1 291 ? -36.340 -38.578 32.627 1.00 27.36 291 ALA A O 1
ATOM 2257 N N . ASP A 1 292 ? -37.171 -38.407 34.707 1.00 27.06 292 ASP A N 1
ATOM 2258 C CA . ASP A 1 292 ? -38.489 -39.037 34.588 1.00 27.06 292 ASP A CA 1
ATOM 2259 C C . ASP A 1 292 ? -39.190 -38.895 35.944 1.00 27.06 292 ASP A C 1
ATOM 2261 O O . ASP A 1 292 ? -38.576 -39.050 37.002 1.00 27.06 292 ASP A O 1
ATOM 2265 N N . GLY A 1 293 ? -40.436 -38.428 35.894 1.00 27.80 293 GLY A N 1
ATOM 2266 C CA . GLY A 1 293 ? -41.152 -37.873 37.035 1.00 27.80 293 GLY A CA 1
ATOM 2267 C C . GLY A 1 293 ? -41.842 -38.900 37.923 1.00 27.80 293 GLY A C 1
ATOM 2268 O O . GLY A 1 293 ? -42.107 -40.020 37.507 1.00 27.80 293 GLY A O 1
ATOM 2269 N N . ASP A 1 294 ? -42.209 -38.453 39.124 1.00 25.47 294 ASP A N 1
ATOM 2270 C CA . ASP A 1 294 ? -43.490 -38.814 39.722 1.00 25.47 294 ASP A CA 1
ATOM 2271 C C . ASP A 1 294 ? -43.909 -37.816 40.817 1.00 25.47 294 ASP A C 1
ATOM 2273 O O . ASP A 1 294 ? -43.092 -37.111 41.413 1.00 25.47 294 ASP A O 1
ATOM 2277 N N . LEU A 1 295 ? -45.220 -37.730 41.015 1.00 31.23 295 LEU A N 1
ATOM 2278 C CA . LEU A 1 295 ? -45.959 -36.800 41.872 1.00 31.23 295 LEU A CA 1
ATOM 2279 C C . LEU A 1 295 ? -45.603 -36.915 43.370 1.00 31.23 295 LEU A C 1
ATOM 2281 O O . LEU A 1 295 ? -45.482 -38.013 43.904 1.00 31.23 295 LEU A O 1
ATOM 2285 N N . GLY A 1 296 ? -45.589 -35.789 44.100 1.00 24.27 296 GLY A N 1
ATOM 2286 C CA . GLY A 1 296 ? -45.594 -35.818 45.570 1.00 24.27 296 GLY A CA 1
ATOM 2287 C C . GLY A 1 296 ? -45.465 -34.453 46.250 1.00 24.27 296 GLY A C 1
ATOM 2288 O O . GLY A 1 296 ? -44.464 -33.765 46.109 1.00 24.27 296 GLY A O 1
ATOM 2289 N N . ALA A 1 297 ? -46.497 -34.069 46.999 1.00 27.78 297 ALA A N 1
ATOM 2290 C CA . ALA A 1 297 ? -46.632 -32.824 47.753 1.00 27.78 297 ALA A CA 1
ATOM 2291 C C . ALA A 1 297 ? -45.582 -32.620 48.868 1.00 27.78 297 ALA A C 1
ATOM 2293 O O . ALA A 1 297 ? -45.141 -33.585 49.484 1.00 27.78 297 ALA A O 1
ATOM 2294 N N . GLY A 1 298 ? -45.303 -31.361 49.238 1.00 24.89 298 GLY A N 1
ATOM 2295 C CA . GLY A 1 298 ? -44.721 -31.054 50.553 1.00 24.89 298 GLY A CA 1
ATOM 2296 C C . GLY A 1 298 ? -43.926 -29.751 50.650 1.00 24.89 298 GLY A C 1
ATOM 2297 O O . GLY A 1 298 ? -42.885 -29.596 50.034 1.00 24.89 298 GLY A O 1
ATOM 2298 N N . ALA A 1 299 ? -44.438 -28.836 51.469 1.00 26.83 299 ALA A N 1
ATOM 2299 C CA . ALA A 1 299 ? -43.884 -27.558 51.909 1.00 26.83 299 ALA A CA 1
ATOM 2300 C C . 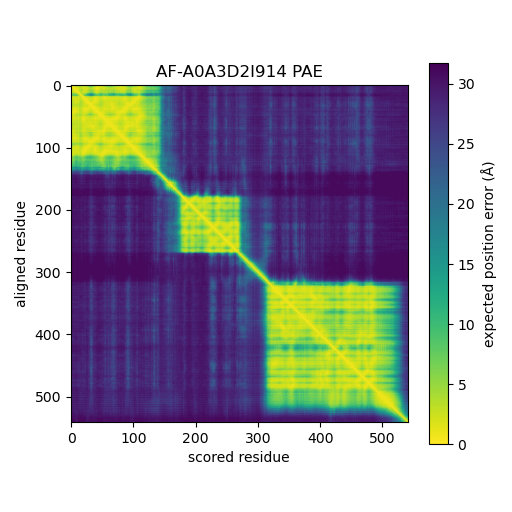ALA A 1 299 ? -42.376 -27.501 52.262 1.00 26.83 299 ALA A C 1
ATOM 2302 O O . ALA A 1 299 ? -41.837 -28.423 52.864 1.00 26.83 299 ALA A O 1
ATOM 2303 N N . GLY A 1 300 ? -41.786 -26.304 52.103 1.00 25.45 300 GLY A N 1
ATOM 2304 C CA . GLY A 1 300 ? -40.905 -25.735 53.136 1.00 25.45 300 GLY A CA 1
ATOM 2305 C C . GLY A 1 300 ? -39.505 -25.259 52.724 1.00 25.45 300 GLY A C 1
ATOM 2306 O O . GLY A 1 300 ? -38.593 -26.054 52.572 1.00 25.45 300 GLY A O 1
ATOM 2307 N N . ALA A 1 301 ? -39.341 -23.931 52.737 1.00 27.31 301 ALA A N 1
ATOM 2308 C CA . ALA A 1 301 ? -38.146 -23.181 53.150 1.00 27.31 301 ALA A CA 1
ATOM 2309 C C . ALA A 1 301 ? -36.836 -23.263 52.324 1.00 27.31 301 ALA A C 1
ATOM 2311 O O . ALA A 1 301 ? -35.990 -24.126 52.513 1.00 27.31 301 ALA A O 1
ATOM 2312 N N . GLY A 1 302 ? -36.597 -22.184 51.566 1.00 30.50 302 GLY A N 1
ATOM 2313 C CA . GLY A 1 302 ? -35.436 -21.306 51.761 1.00 30.50 302 GLY A CA 1
ATOM 2314 C C . GLY A 1 302 ? -34.044 -21.833 51.405 1.00 30.50 302 GLY A C 1
ATOM 2315 O O . GLY A 1 302 ? -33.368 -22.415 52.246 1.00 30.50 302 GLY A O 1
ATOM 2316 N N . ARG A 1 303 ? -33.548 -21.433 50.226 1.00 24.88 303 ARG A N 1
ATOM 2317 C CA . ARG A 1 303 ? -32.158 -20.997 49.986 1.00 24.88 303 ARG A CA 1
ATOM 2318 C C . ARG A 1 303 ? -32.090 -20.270 48.643 1.00 24.88 303 ARG A C 1
ATOM 2320 O O . ARG A 1 303 ? -32.530 -20.792 47.627 1.00 24.88 303 ARG A O 1
ATOM 2327 N N . ALA A 1 304 ? -31.582 -19.043 48.672 1.00 28.27 304 ALA A N 1
ATOM 2328 C CA . ALA A 1 304 ? -31.326 -18.235 47.491 1.00 28.27 304 ALA A CA 1
ATOM 2329 C C . ALA A 1 304 ? -30.201 -18.871 46.656 1.00 28.27 304 ALA A C 1
ATOM 2331 O O . ALA A 1 304 ? -29.104 -19.086 47.173 1.00 28.27 304 ALA A O 1
ATOM 2332 N N . CYS A 1 305 ? -30.469 -19.155 45.380 1.00 21.83 305 CYS A N 1
ATOM 2333 C CA . CYS A 1 305 ? -29.422 -19.386 44.386 1.00 21.83 305 CYS A CA 1
ATOM 2334 C C . CYS A 1 305 ? -28.782 -18.032 44.032 1.00 21.83 305 CYS A C 1
ATOM 2336 O O . CYS A 1 305 ? -29.520 -17.089 43.729 1.00 21.83 305 CYS A O 1
ATOM 2338 N N . PRO A 1 306 ? -27.444 -17.897 44.078 1.00 26.30 306 PRO A N 1
ATOM 2339 C CA . PRO A 1 306 ? -26.776 -16.695 43.613 1.00 26.30 306 PRO A CA 1
ATOM 2340 C C . PRO A 1 306 ? -26.895 -16.600 42.091 1.00 26.30 306 PRO A C 1
ATOM 2342 O O . PRO A 1 306 ? -26.780 -17.603 41.389 1.00 26.30 306 PRO A O 1
ATOM 2345 N N . ALA A 1 307 ? -27.142 -15.380 41.621 1.00 26.69 307 ALA A N 1
ATOM 2346 C CA . ALA A 1 307 ? -27.203 -15.003 40.220 1.00 26.69 307 ALA A CA 1
ATOM 2347 C C . ALA A 1 307 ? -26.026 -15.573 39.412 1.00 26.69 307 ALA A C 1
ATOM 2349 O O . ALA A 1 307 ? -24.878 -15.531 39.860 1.00 26.69 307 ALA A O 1
ATOM 2350 N N . GLU A 1 308 ? -26.329 -16.057 38.209 1.00 24.58 308 GLU A N 1
ATOM 2351 C CA . GLU A 1 308 ? -25.357 -16.318 37.153 1.00 24.58 308 GLU A CA 1
ATOM 2352 C C . GLU A 1 308 ? -24.455 -15.089 36.982 1.00 24.58 308 GLU A C 1
ATOM 2354 O O . GLU A 1 308 ? -24.892 -14.014 36.567 1.00 24.58 308 GLU A O 1
ATOM 2359 N N . ILE A 1 309 ? -23.179 -15.234 37.332 1.00 23.67 309 ILE A N 1
ATOM 2360 C CA . ILE A 1 309 ? -22.164 -14.238 37.009 1.00 23.67 309 ILE A CA 1
ATOM 2361 C C . ILE A 1 309 ? -21.758 -14.500 35.559 1.00 23.67 309 ILE A C 1
ATOM 2363 O O . ILE A 1 309 ? -20.853 -15.284 35.279 1.00 23.67 309 ILE A O 1
ATOM 2367 N N . LEU A 1 310 ? -22.455 -13.840 34.633 1.00 21.75 310 LEU A N 1
ATOM 2368 C CA . LEU A 1 310 ? -21.985 -13.599 33.271 1.00 21.75 310 LEU A CA 1
ATOM 2369 C C . LEU A 1 310 ? -20.646 -12.850 33.353 1.00 21.75 310 LEU A C 1
ATOM 2371 O O . LEU A 1 310 ? -20.608 -11.631 33.518 1.00 21.75 310 LEU A O 1
ATOM 2375 N N . TYR A 1 311 ? -19.527 -13.568 33.252 1.00 21.38 311 TYR A N 1
ATOM 2376 C CA . TYR A 1 311 ? -18.237 -12.938 32.982 1.00 21.38 311 TYR A CA 1
ATOM 2377 C C . TYR A 1 311 ? -18.213 -12.504 31.512 1.00 21.38 311 TYR A C 1
ATOM 2379 O O . TYR A 1 311 ? -17.780 -13.238 30.628 1.00 21.38 311 TYR A O 1
ATOM 2387 N N . SER A 1 312 ? -18.675 -11.281 31.249 1.00 22.75 312 SER A N 1
ATOM 2388 C CA . SER A 1 312 ? -18.382 -10.560 30.013 1.00 22.75 312 SER A CA 1
ATOM 2389 C C . SER A 1 312 ? -16.872 -10.299 29.951 1.00 22.75 312 SER A C 1
ATOM 2391 O O . SER A 1 312 ? -16.363 -9.368 30.583 1.00 22.75 312 SER A O 1
ATOM 2393 N N . VAL A 1 313 ? -16.123 -11.130 29.227 1.00 25.22 313 VAL A N 1
ATOM 2394 C CA . VAL A 1 313 ? -14.710 -10.858 28.940 1.00 25.22 313 VAL A CA 1
ATOM 2395 C C . VAL A 1 313 ? -14.657 -9.767 27.872 1.00 25.22 313 VAL A C 1
ATOM 2397 O O . VAL A 1 313 ? -14.784 -10.026 26.681 1.00 25.22 313 VAL A O 1
ATOM 2400 N N . SER A 1 314 ? -14.490 -8.514 28.299 1.00 25.16 314 SER A N 1
ATOM 2401 C CA . SER A 1 314 ? -14.280 -7.377 27.400 1.00 25.16 314 SER A CA 1
ATOM 2402 C C . SER A 1 314 ? -12.876 -7.451 26.783 1.00 25.16 314 SER A C 1
ATOM 2404 O O . SER A 1 314 ? -11.908 -6.938 27.354 1.00 25.16 314 SER A O 1
ATOM 2406 N N . VAL A 1 315 ? -12.735 -8.094 25.624 1.00 33.88 315 VAL A N 1
ATOM 2407 C CA . VAL A 1 315 ? -11.524 -7.975 24.800 1.00 33.88 315 VAL A CA 1
ATOM 2408 C C . VAL A 1 315 ? -11.545 -6.590 24.154 1.00 33.88 315 VAL A C 1
ATOM 2410 O O . VAL A 1 315 ? -12.245 -6.358 23.175 1.00 33.88 315 VAL A O 1
ATOM 2413 N N . ARG A 1 316 ? -10.802 -5.632 24.720 1.00 37.47 316 ARG A N 1
ATOM 2414 C CA . ARG A 1 316 ? -10.651 -4.303 24.108 1.00 37.47 316 ARG A CA 1
ATOM 2415 C C . ARG A 1 316 ? -9.637 -4.369 22.973 1.00 37.47 316 ARG A C 1
ATOM 2417 O O . ARG A 1 316 ? -8.433 -4.237 23.210 1.00 37.47 316 ARG A O 1
ATOM 2424 N N . VAL A 1 317 ? -10.122 -4.550 21.750 1.00 48.31 317 VAL A N 1
ATOM 2425 C CA . VAL A 1 317 ? -9.321 -4.323 20.545 1.00 48.31 317 VAL A CA 1
ATOM 2426 C C . VAL A 1 317 ? -9.113 -2.813 20.399 1.00 48.31 317 VAL A C 1
ATOM 2428 O O . VAL A 1 317 ? -10.059 -2.034 20.497 1.00 48.31 317 VAL A O 1
ATOM 2431 N N . LYS A 1 318 ? -7.860 -2.365 20.258 1.00 53.94 318 LYS A N 1
ATOM 2432 C CA . LYS A 1 318 ? -7.533 -0.925 20.182 1.00 53.94 318 LYS A CA 1
ATOM 2433 C C . LYS A 1 318 ? -7.343 -0.429 18.751 1.00 53.94 318 LYS A C 1
ATOM 2435 O O . LYS A 1 318 ? -7.657 0.732 18.473 1.00 53.94 318 LYS A O 1
ATOM 2440 N N . GLU A 1 319 ? -6.851 -1.294 17.871 1.00 56.00 319 GLU A N 1
ATOM 2441 C CA . GLU A 1 319 ? -6.562 -1.011 16.465 1.00 56.00 319 GLU A CA 1
ATOM 2442 C C . GLU A 1 319 ? -6.951 -2.223 15.608 1.00 56.00 319 GLU A C 1
ATOM 2444 O O . GLU A 1 319 ? -6.918 -3.346 16.110 1.00 56.00 319 GLU A O 1
ATOM 2449 N N . ALA A 1 320 ? -7.347 -1.986 14.357 1.00 58.38 320 ALA A N 1
ATOM 2450 C CA . ALA A 1 320 ? -7.646 -3.024 13.376 1.00 58.38 320 ALA A CA 1
ATOM 2451 C C . ALA A 1 320 ? -7.254 -2.550 11.972 1.00 58.38 320 ALA A C 1
ATOM 2453 O O . ALA A 1 320 ? -7.767 -1.531 11.518 1.00 58.38 320 ALA A O 1
ATOM 2454 N N . ALA A 1 321 ? -6.356 -3.269 11.297 1.00 63.31 321 ALA A N 1
ATOM 2455 C CA . ALA A 1 321 ? -5.894 -2.976 9.935 1.00 63.31 321 ALA A CA 1
ATOM 2456 C C . ALA A 1 321 ? -5.434 -1.508 9.747 1.00 63.31 321 ALA A C 1
ATOM 2458 O O . ALA A 1 321 ? -5.839 -0.827 8.808 1.00 63.31 321 ALA A O 1
ATOM 2459 N N . GLY A 1 322 ? -4.646 -0.984 10.697 1.00 70.50 322 GLY A N 1
ATOM 2460 C CA . GLY A 1 322 ? -4.177 0.415 10.710 1.00 70.50 322 GLY A CA 1
ATOM 2461 C C . GLY A 1 322 ? -5.199 1.443 11.230 1.00 70.50 322 GLY A C 1
ATOM 2462 O O . GLY A 1 322 ? -4.856 2.600 11.487 1.00 70.50 322 GLY A O 1
ATOM 2463 N N . MET A 1 323 ? -6.454 1.038 11.459 1.00 87.19 323 MET A N 1
ATOM 2464 C CA . MET A 1 323 ? -7.516 1.894 11.989 1.00 87.19 323 MET A CA 1
ATOM 2465 C C . MET A 1 323 ? -7.550 1.911 13.525 1.00 87.19 323 MET A C 1
ATOM 2467 O O . MET A 1 323 ? -7.649 0.875 14.176 1.00 87.19 323 MET A O 1
ATOM 2471 N N . LYS A 1 324 ? -7.614 3.100 14.133 1.00 90.56 324 LYS A N 1
ATOM 2472 C CA . LYS A 1 324 ? -7.912 3.304 15.561 1.00 90.56 324 LYS A CA 1
ATOM 2473 C C . LYS A 1 324 ? -9.410 3.207 15.857 1.00 90.56 324 LYS A C 1
ATOM 2475 O O . LYS A 1 324 ? -10.168 4.148 15.602 1.00 90.56 324 LYS A O 1
ATOM 2480 N N . LEU A 1 325 ? -9.818 2.138 16.541 1.00 89.81 325 LEU A N 1
ATOM 2481 C CA . LEU A 1 325 ? -11.219 1.871 16.905 1.00 89.81 325 LEU A CA 1
ATOM 2482 C C . LEU A 1 325 ? -11.842 2.966 17.769 1.00 89.81 325 LEU A C 1
ATOM 2484 O O . LEU A 1 325 ? -12.963 3.390 17.517 1.00 89.81 325 LEU A O 1
ATOM 2488 N N . SER A 1 326 ? -11.094 3.505 18.733 1.00 90.75 326 SER A N 1
ATOM 2489 C CA . SER A 1 326 ? -11.580 4.612 19.573 1.00 90.75 326 SER A CA 1
ATOM 2490 C C . SER A 1 326 ? -11.944 5.868 18.768 1.00 90.75 326 SER A C 1
ATOM 2492 O O . SER A 1 326 ? -12.842 6.620 19.148 1.00 90.75 326 SER A O 1
ATOM 2494 N N . LYS A 1 327 ? -11.263 6.126 17.646 1.00 94.62 327 LYS A N 1
ATOM 2495 C CA . LYS A 1 327 ? -11.569 7.259 16.764 1.00 94.62 327 LYS A CA 1
ATOM 2496 C C . LYS A 1 327 ? -12.782 6.958 15.894 1.00 94.62 327 LYS A C 1
ATOM 2498 O O . LYS A 1 327 ? -13.647 7.821 15.786 1.00 94.62 327 LYS A O 1
ATOM 2503 N N . PHE A 1 328 ? -12.895 5.735 15.381 1.00 95.12 328 PHE A N 1
ATOM 2504 C CA . PHE A 1 328 ? -14.095 5.279 14.682 1.00 95.12 328 PHE A CA 1
ATOM 2505 C C . PHE A 1 328 ? -15.345 5.336 15.581 1.00 95.12 328 PHE A C 1
ATOM 2507 O O . PHE A 1 328 ? -16.340 5.952 15.210 1.00 95.12 328 PHE A O 1
ATOM 2514 N N . ALA A 1 329 ? -15.273 4.822 16.813 1.00 93.62 329 ALA A N 1
ATOM 2515 C CA . ALA A 1 329 ? -16.371 4.864 17.782 1.00 93.62 329 ALA A CA 1
ATOM 2516 C C . ALA A 1 329 ? -16.833 6.301 18.102 1.00 93.62 329 ALA A C 1
ATOM 2518 O O . ALA A 1 329 ? -18.022 6.551 18.298 1.00 93.62 329 ALA A O 1
ATOM 2519 N N . ASN A 1 330 ? -15.918 7.279 18.103 1.00 94.00 330 ASN A N 1
ATOM 2520 C CA . ASN A 1 330 ? -16.282 8.692 18.240 1.00 94.00 330 ASN A CA 1
ATOM 2521 C C . ASN A 1 330 ? -17.047 9.226 17.018 1.00 94.00 330 ASN A C 1
ATOM 2523 O O . ASN A 1 330 ? -17.981 10.008 17.191 1.00 94.00 330 ASN A O 1
ATOM 2527 N N . LEU A 1 331 ? -16.693 8.799 15.801 1.00 93.31 331 LEU A N 1
ATOM 2528 C CA . LEU A 1 331 ? -17.457 9.147 14.600 1.00 93.31 331 LEU A CA 1
ATOM 2529 C C . LEU A 1 331 ? -18.863 8.542 14.649 1.00 93.31 331 LEU A C 1
ATOM 2531 O O . LEU A 1 331 ? -19.829 9.258 14.401 1.00 93.31 331 LEU A O 1
ATOM 2535 N N . VAL A 1 332 ? -18.987 7.276 15.058 1.00 93.62 332 VAL A N 1
ATOM 2536 C CA . VAL A 1 332 ? -20.282 6.607 15.272 1.00 93.62 332 VAL A CA 1
ATOM 2537 C C . VAL A 1 332 ? -21.120 7.353 16.310 1.00 93.62 332 VAL A C 1
ATOM 2539 O O . VAL A 1 332 ? -22.289 7.644 16.071 1.00 93.62 332 VAL A O 1
ATOM 2542 N N . LYS A 1 333 ? -20.523 7.728 17.446 1.00 90.88 333 LYS A N 1
ATOM 2543 C CA . LYS A 1 333 ? -21.200 8.482 18.511 1.00 90.88 333 LYS A CA 1
ATOM 2544 C C . LYS A 1 333 ? -21.737 9.833 18.028 1.00 90.88 333 LYS A C 1
ATOM 2546 O O . LYS A 1 333 ? -22.815 10.237 18.454 1.00 90.88 333 LYS A O 1
ATOM 2551 N N . ASN A 1 334 ? -20.990 10.528 17.171 1.00 86.69 334 ASN A N 1
ATOM 2552 C CA . ASN A 1 334 ? -21.367 11.850 16.670 1.00 86.69 334 ASN A CA 1
ATOM 2553 C C . ASN A 1 334 ? -22.346 11.778 15.488 1.00 86.69 334 ASN A C 1
ATOM 2555 O O . ASN A 1 334 ? -23.214 12.636 15.370 1.00 86.69 334 ASN A O 1
ATOM 2559 N N . GLY A 1 335 ? -22.206 10.773 14.618 1.00 83.62 335 GLY A N 1
ATOM 2560 C CA . GLY A 1 335 ? -23.048 10.582 13.433 1.00 83.62 335 GLY A CA 1
ATOM 2561 C C . GLY A 1 335 ? -24.313 9.757 13.680 1.00 83.62 335 GLY A C 1
ATOM 2562 O O . GLY A 1 335 ? -25.235 9.802 12.870 1.00 83.62 335 GLY A O 1
ATOM 2563 N N . GLY A 1 336 ? -24.371 9.001 14.780 1.00 86.44 336 GLY A N 1
ATOM 2564 C CA . GLY A 1 336 ? -25.517 8.166 15.148 1.00 86.44 336 GLY A CA 1
ATOM 2565 C C . GLY A 1 336 ? -25.730 6.953 14.240 1.00 86.44 336 GLY A C 1
ATOM 2566 O O . GLY A 1 336 ? -26.822 6.392 14.226 1.00 86.44 336 GLY A O 1
ATOM 2567 N N . ARG A 1 337 ? -24.723 6.541 13.463 1.00 90.31 337 ARG A N 1
ATOM 2568 C CA . ARG A 1 337 ? -24.804 5.402 12.538 1.00 90.31 337 ARG A CA 1
ATOM 2569 C C . ARG A 1 337 ? -23.551 4.548 12.606 1.00 90.31 337 ARG A C 1
ATOM 2571 O O . ARG A 1 337 ? -22.441 5.076 12.666 1.00 90.31 337 ARG A O 1
ATOM 2578 N N . CYS A 1 338 ? -23.751 3.239 12.562 1.00 93.25 338 CYS A N 1
ATOM 2579 C CA . CYS A 1 338 ? -22.705 2.239 12.426 1.00 93.25 338 CYS A CA 1
ATOM 2580 C C . CYS A 1 338 ? -23.212 1.155 11.478 1.00 93.25 338 CYS A C 1
ATOM 2582 O O . CYS A 1 338 ? -24.347 0.711 11.617 1.00 93.25 338 CYS A O 1
ATOM 2584 N N . ALA A 1 339 ? -22.393 0.734 10.525 1.00 91.69 339 ALA A N 1
ATOM 2585 C CA . ALA A 1 339 ? -22.655 -0.457 9.744 1.00 91.69 339 ALA A CA 1
ATOM 2586 C C . ALA A 1 339 ? -21.468 -1.415 9.822 1.00 91.69 339 ALA A C 1
ATOM 2588 O O . ALA A 1 339 ? -20.318 -0.971 9.755 1.00 91.69 339 ALA A O 1
ATOM 2589 N N . VAL A 1 340 ? -21.767 -2.702 9.971 1.00 94.88 340 VAL A N 1
ATOM 2590 C CA . VAL A 1 340 ? -20.801 -3.803 9.945 1.00 94.88 340 VAL A CA 1
ATOM 2591 C C . VAL A 1 340 ? -21.046 -4.597 8.673 1.00 94.88 340 VAL A C 1
ATOM 2593 O O . VAL A 1 340 ? -22.170 -5.015 8.411 1.00 94.88 340 VAL A O 1
ATOM 2596 N N . LEU A 1 341 ? -20.010 -4.744 7.858 1.00 94.75 341 LEU A N 1
ATOM 2597 C CA . LEU A 1 341 ? -20.113 -5.326 6.527 1.00 94.75 341 LEU A CA 1
ATOM 2598 C C . LEU A 1 341 ? -19.164 -6.514 6.445 1.00 94.75 341 LEU A C 1
ATOM 2600 O O . LEU A 1 341 ? -17.943 -6.350 6.499 1.00 94.75 341 LEU A O 1
ATOM 2604 N N . HIS A 1 342 ? -19.739 -7.700 6.316 1.00 91.81 342 HIS A N 1
ATOM 2605 C CA . HIS A 1 342 ? -19.030 -8.971 6.248 1.00 91.81 342 HIS A CA 1
ATOM 2606 C C . HIS A 1 342 ? -18.772 -9.323 4.787 1.00 91.81 342 HIS A C 1
ATOM 2608 O O . HIS A 1 342 ? -19.586 -9.966 4.127 1.00 91.81 342 HIS A O 1
ATOM 2614 N N . VAL A 1 343 ? -17.661 -8.827 4.240 1.00 89.06 343 VAL A N 1
ATOM 2615 C CA . VAL A 1 343 ? -17.389 -8.908 2.801 1.00 89.06 343 VAL A CA 1
ATOM 2616 C C . VAL A 1 343 ? -16.685 -10.219 2.465 1.00 89.06 343 VAL A C 1
ATOM 2618 O O . VAL A 1 343 ? -15.561 -10.474 2.920 1.00 89.06 343 VAL A O 1
ATOM 2621 N N . ALA A 1 344 ? -17.307 -11.034 1.613 1.00 82.94 344 ALA A N 1
ATOM 2622 C CA . ALA A 1 344 ? -16.764 -12.331 1.223 1.00 82.94 344 ALA A CA 1
ATOM 2623 C C . ALA A 1 344 ? -15.352 -12.197 0.617 1.00 82.94 344 ALA A C 1
ATOM 2625 O O . ALA A 1 344 ? -15.101 -11.400 -0.287 1.00 82.94 344 ALA A O 1
ATOM 2626 N N . GLY A 1 345 ? -14.396 -12.960 1.156 1.00 79.00 345 GLY A N 1
ATOM 2627 C CA . GLY A 1 345 ? -12.997 -12.953 0.708 1.00 79.00 345 GLY A CA 1
ATOM 2628 C C . GLY A 1 345 ? -12.185 -11.701 1.071 1.00 79.00 345 GLY A C 1
ATOM 2629 O O . GLY A 1 345 ? -10.977 -11.700 0.844 1.00 79.00 345 GLY A O 1
ATOM 2630 N N . SER A 1 346 ? -12.801 -10.665 1.656 1.00 81.44 346 SER A N 1
ATOM 2631 C CA . SER A 1 346 ? -12.111 -9.445 2.097 1.00 81.44 346 SER A CA 1
ATOM 2632 C C . SER A 1 346 ? -12.142 -9.232 3.609 1.00 81.44 346 SER A C 1
ATOM 2634 O O . SER A 1 346 ? -11.297 -8.480 4.083 1.00 81.44 346 SER A O 1
ATOM 2636 N N . GLY A 1 347 ? -13.061 -9.854 4.353 1.00 88.69 347 GLY A N 1
ATOM 2637 C CA . GLY A 1 347 ? -13.220 -9.674 5.800 1.00 88.69 347 GLY A CA 1
ATOM 2638 C C . GLY A 1 347 ? -14.126 -8.493 6.166 1.00 88.69 347 GLY A C 1
ATOM 2639 O O . GLY A 1 347 ? -14.926 -8.030 5.352 1.00 88.69 347 GLY A O 1
ATOM 2640 N N . ILE A 1 348 ? -14.006 -8.009 7.404 1.00 92.44 348 ILE A N 1
ATOM 2641 C CA . ILE A 1 348 ? -14.917 -7.003 7.965 1.00 92.44 348 ILE A CA 1
ATOM 2642 C C . ILE A 1 348 ? -14.562 -5.589 7.502 1.00 92.44 348 ILE A C 1
ATOM 2644 O O . ILE A 1 348 ? -13.404 -5.159 7.555 1.00 92.44 348 ILE A O 1
ATOM 2648 N N . TRP A 1 349 ? -15.595 -4.836 7.137 1.00 95.31 349 TRP A N 1
ATOM 2649 C CA . TRP A 1 349 ? -15.551 -3.394 6.931 1.00 95.31 349 TRP A CA 1
ATOM 2650 C C . TRP A 1 349 ? -16.541 -2.691 7.855 1.00 95.31 349 TRP A C 1
ATOM 2652 O O . TRP A 1 349 ? -17.643 -3.174 8.109 1.00 95.31 349 TRP A O 1
ATOM 2662 N N . LEU A 1 350 ? -16.144 -1.526 8.355 1.00 96.06 350 LEU A N 1
ATOM 2663 C CA . LEU A 1 350 ? -16.945 -0.714 9.260 1.00 96.06 350 LEU A CA 1
ATOM 2664 C C . LEU A 1 350 ? -17.303 0.614 8.611 1.00 96.06 350 LEU A C 1
ATOM 2666 O O . LEU A 1 350 ? -16.432 1.293 8.077 1.00 96.06 350 LEU A O 1
ATOM 2670 N N . SER A 1 351 ? -18.564 1.025 8.691 1.00 95.50 351 SER A N 1
ATOM 2671 C CA . SER A 1 351 ? -19.035 2.266 8.075 1.00 95.50 351 SER A CA 1
ATOM 2672 C C . SER A 1 351 ? -19.813 3.149 9.046 1.00 95.50 351 SER A C 1
ATOM 2674 O O . SER A 1 351 ? -20.505 2.673 9.942 1.00 95.50 351 SER A O 1
ATOM 2676 N N . THR A 1 352 ? -19.700 4.464 8.873 1.00 92.06 352 THR A N 1
ATOM 2677 C CA . THR A 1 352 ? -20.539 5.476 9.542 1.00 92.06 352 THR A CA 1
ATOM 2678 C C . THR A 1 352 ? -21.680 5.961 8.641 1.00 92.06 352 THR A C 1
ATOM 2680 O O . THR A 1 352 ? -22.414 6.882 8.997 1.00 92.06 352 THR A O 1
ATOM 2683 N N . GLY A 1 353 ? -21.802 5.394 7.436 1.00 87.44 353 GLY A N 1
ATOM 2684 C CA . GLY A 1 353 ? -22.669 5.861 6.352 1.00 87.44 353 GLY A CA 1
ATOM 2685 C C . GLY A 1 353 ? -22.050 6.968 5.490 1.00 87.44 353 GLY A C 1
ATOM 2686 O O . GLY A 1 353 ? -22.427 7.117 4.334 1.00 87.44 353 GLY A O 1
ATOM 2687 N N . THR A 1 354 ? -21.083 7.725 6.016 1.00 89.00 354 THR A N 1
ATOM 2688 C CA . THR A 1 354 ? -20.344 8.768 5.273 1.00 89.00 354 THR A CA 1
ATOM 2689 C C . THR A 1 354 ? -18.889 8.399 5.007 1.00 89.00 354 THR A C 1
ATOM 2691 O O . THR A 1 354 ? -18.226 9.043 4.201 1.00 89.00 354 THR A O 1
ATOM 2694 N N . ALA A 1 355 ? -18.379 7.384 5.694 1.00 94.88 355 ALA A N 1
ATOM 2695 C CA . ALA A 1 355 ? -17.070 6.809 5.457 1.00 94.88 355 ALA A CA 1
ATOM 2696 C C . ALA A 1 355 ? -17.107 5.322 5.806 1.00 94.88 355 ALA A C 1
ATOM 2698 O O . ALA A 1 355 ? -17.858 4.913 6.693 1.00 94.88 355 ALA A O 1
ATOM 2699 N N . ILE A 1 356 ? -16.294 4.540 5.110 1.00 96.69 356 ILE A N 1
ATOM 2700 C CA . ILE A 1 356 ? -16.132 3.101 5.285 1.00 96.69 356 ILE A CA 1
ATOM 2701 C C . ILE A 1 356 ? -14.649 2.787 5.460 1.00 96.69 356 ILE A C 1
ATOM 2703 O O . ILE A 1 356 ? -13.815 3.381 4.781 1.00 96.69 356 ILE A O 1
ATOM 2707 N N . TYR A 1 357 ? -14.324 1.883 6.376 1.00 96.88 357 TYR A N 1
ATOM 2708 C CA . TYR A 1 357 ? -12.964 1.574 6.801 1.00 96.88 357 TYR A CA 1
ATOM 2709 C C . TYR A 1 357 ? -12.748 0.071 6.811 1.00 96.88 357 TYR A C 1
ATOM 2711 O O . TYR A 1 357 ? -13.615 -0.689 7.255 1.00 96.88 357 TYR A O 1
ATOM 2719 N N . ARG A 1 358 ? -11.573 -0.348 6.357 1.00 94.06 358 ARG A N 1
ATOM 2720 C CA . ARG A 1 358 ? -11.137 -1.734 6.440 1.00 94.06 358 ARG A CA 1
ATOM 2721 C C . ARG A 1 358 ? -10.887 -2.096 7.901 1.00 94.06 358 ARG A C 1
ATOM 2723 O O . ARG A 1 358 ? -10.207 -1.362 8.613 1.00 94.06 358 ARG A O 1
ATOM 2730 N N . ALA A 1 359 ? -11.439 -3.217 8.353 1.00 91.44 359 ALA A N 1
ATOM 2731 C CA . ALA A 1 359 ? -11.379 -3.640 9.750 1.00 91.44 359 ALA A CA 1
ATOM 2732 C C . ALA A 1 359 ? -11.150 -5.156 9.883 1.00 91.44 359 ALA A C 1
ATOM 2734 O O . ALA A 1 359 ? -11.645 -5.794 10.805 1.00 91.44 359 ALA A O 1
ATOM 2735 N N . THR A 1 360 ? -10.373 -5.736 8.967 1.00 76.56 360 THR A N 1
ATOM 2736 C CA . THR A 1 360 ? -10.210 -7.192 8.789 1.00 76.56 360 THR A CA 1
ATOM 2737 C C . THR A 1 360 ? -9.543 -7.923 9.951 1.00 76.56 360 THR A C 1
ATOM 2739 O O . THR A 1 360 ? -9.547 -9.146 9.980 1.00 76.56 360 THR A O 1
ATOM 2742 N N . GLU A 1 361 ? -8.930 -7.194 10.882 1.00 77.44 361 GLU A N 1
ATOM 2743 C CA . GLU A 1 361 ? -8.313 -7.754 12.093 1.00 77.44 361 GLU A CA 1
ATOM 2744 C C . GLU A 1 361 ? -9.289 -7.831 13.279 1.00 77.44 361 GLU A C 1
ATOM 2746 O O . GLU A 1 361 ? -8.921 -8.317 14.350 1.00 77.44 361 GLU A O 1
ATOM 2751 N N . LEU A 1 362 ? -10.517 -7.323 13.120 1.00 76.94 362 LEU A N 1
ATOM 2752 C CA . LEU A 1 362 ? -11.561 -7.471 14.126 1.00 76.94 362 LEU A CA 1
ATOM 2753 C C . LEU A 1 362 ? -12.107 -8.900 14.144 1.00 76.94 362 LEU A C 1
ATOM 2755 O O . LEU A 1 362 ? -12.154 -9.541 13.095 1.00 76.94 362 LEU A O 1
ATOM 2759 N N . PRO A 1 363 ? -12.546 -9.392 15.317 1.00 77.00 363 PRO A N 1
ATOM 2760 C CA . PRO A 1 363 ? -13.346 -10.606 15.361 1.00 77.00 363 PRO A CA 1
ATOM 2761 C C . PRO A 1 363 ? -14.655 -10.387 14.600 1.00 77.00 363 PRO A C 1
ATOM 2763 O O . PRO A 1 363 ? -15.177 -9.265 14.582 1.00 77.00 363 PRO A O 1
ATOM 2766 N N . ASP A 1 364 ? -15.202 -11.465 14.044 1.00 77.56 364 ASP A N 1
ATOM 2767 C CA . ASP A 1 364 ? -16.572 -11.448 13.544 1.00 77.56 364 ASP A CA 1
ATOM 2768 C C . ASP A 1 364 ? -17.509 -11.001 14.665 1.00 77.56 364 ASP A C 1
ATOM 2770 O O . ASP A 1 364 ? -17.393 -11.413 15.824 1.00 77.56 364 ASP A O 1
ATOM 2774 N N . MET A 1 365 ? -18.378 -10.059 14.322 1.00 81.94 365 MET A N 1
ATOM 2775 C CA . MET A 1 365 ? -19.310 -9.443 15.248 1.00 81.94 365 MET A CA 1
ATOM 2776 C C . MET A 1 365 ? -20.662 -9.308 14.569 1.00 81.94 365 MET A C 1
ATOM 2778 O O . MET A 1 365 ? -20.780 -8.718 13.493 1.00 81.94 365 MET A O 1
ATOM 2782 N N . GLU A 1 366 ? -21.667 -9.860 15.231 1.00 84.69 366 GLU A N 1
ATOM 2783 C CA . GLU A 1 366 ? -23.054 -9.828 14.798 1.00 84.69 366 GLU A CA 1
ATOM 2784 C C . GLU A 1 366 ? -23.942 -9.444 15.976 1.00 84.69 366 GLU A C 1
ATOM 2786 O O . GLU A 1 366 ? -23.764 -9.871 17.124 1.00 84.69 366 GLU A O 1
ATOM 2791 N N . GLY A 1 367 ? -24.923 -8.605 15.694 1.00 82.38 367 GLY A N 1
ATOM 2792 C CA . GLY A 1 367 ? -25.840 -8.092 16.678 1.00 82.38 367 GLY A CA 1
ATOM 2793 C C . GLY A 1 367 ? -25.291 -6.915 17.483 1.00 82.38 367 GLY A C 1
ATOM 2794 O O . GLY A 1 367 ? -24.115 -6.773 17.835 1.00 82.38 367 GLY A O 1
ATOM 2795 N N . SER A 1 368 ? -26.240 -6.071 17.876 1.00 81.88 368 SER A N 1
ATOM 2796 C CA . SER A 1 368 ? -26.006 -4.806 18.569 1.00 81.88 368 SER A CA 1
ATOM 2797 C C . SER A 1 368 ? -25.115 -4.897 19.812 1.00 81.88 368 SER A C 1
ATOM 2799 O O . SER A 1 368 ? -24.416 -3.934 20.122 1.00 81.88 368 SER A O 1
ATOM 2801 N N . GLU A 1 369 ? -25.170 -5.985 20.579 1.00 84.38 369 GLU A N 1
ATOM 2802 C CA . GLU A 1 369 ? -24.399 -6.096 21.819 1.00 84.38 369 GLU A CA 1
ATOM 2803 C C . GLU A 1 369 ? -22.916 -6.383 21.560 1.00 84.38 369 GLU A C 1
ATOM 2805 O O . GLU A 1 369 ? -22.055 -5.769 22.201 1.00 84.38 369 GLU A O 1
ATOM 2810 N N . GLN A 1 370 ? -22.618 -7.256 20.594 1.00 85.69 370 GLN A N 1
ATOM 2811 C CA . GLN A 1 370 ? -21.247 -7.595 20.221 1.00 85.69 370 GLN A CA 1
ATOM 2812 C C . GLN A 1 370 ? -20.550 -6.382 19.608 1.00 85.69 370 GLN A C 1
ATOM 2814 O O . GLN A 1 370 ? -19.494 -5.975 20.094 1.00 85.69 370 GLN A O 1
ATOM 2819 N N . VAL A 1 371 ? -21.193 -5.723 18.636 1.00 86.75 371 VAL A N 1
ATOM 2820 C CA . VAL A 1 371 ? -20.641 -4.529 17.975 1.00 86.75 371 VAL A CA 1
ATOM 2821 C C . VAL A 1 371 ? -20.381 -3.411 18.989 1.00 86.75 371 VAL A C 1
ATOM 2823 O O . VAL A 1 371 ? -19.293 -2.836 19.025 1.00 86.75 371 VAL A O 1
ATOM 2826 N N . ARG A 1 372 ? -21.334 -3.141 19.893 1.00 89.38 372 ARG A N 1
ATOM 2827 C CA . ARG A 1 372 ? -21.153 -2.155 20.972 1.00 89.38 372 ARG A CA 1
ATOM 2828 C C . ARG A 1 372 ? -19.951 -2.485 21.859 1.00 89.38 372 ARG A C 1
ATOM 2830 O O . ARG A 1 372 ? -19.239 -1.574 22.288 1.00 89.38 372 ARG A O 1
ATOM 2837 N N . THR A 1 373 ? -19.760 -3.766 22.167 1.00 86.31 373 THR A N 1
ATOM 2838 C CA . THR A 1 373 ? -18.677 -4.243 23.034 1.00 86.31 373 THR A CA 1
ATOM 2839 C C . THR A 1 373 ? -17.320 -4.100 22.349 1.00 86.31 373 THR A C 1
ATOM 2841 O O . THR A 1 373 ? -16.393 -3.576 22.965 1.00 86.31 373 THR A O 1
ATOM 2844 N N . VAL A 1 374 ? -17.216 -4.475 21.070 1.00 85.44 374 VAL A N 1
ATOM 2845 C CA . VAL A 1 374 ? -15.994 -4.307 20.263 1.00 85.44 374 VAL A CA 1
ATOM 2846 C C . VAL A 1 374 ? -15.616 -2.831 20.131 1.00 85.44 374 VAL A C 1
ATOM 2848 O O . VAL A 1 374 ? -14.446 -2.475 20.260 1.00 85.44 374 VAL A O 1
ATOM 2851 N N . LEU A 1 375 ? -16.604 -1.953 19.943 1.00 85.75 375 LEU A N 1
ATOM 2852 C CA . LEU A 1 375 ? -16.392 -0.507 19.851 1.00 85.75 375 LEU A CA 1
ATOM 2853 C C . LEU A 1 375 ? -16.154 0.182 21.211 1.00 85.75 375 LEU A C 1
ATOM 2855 O O . LEU A 1 375 ? -15.936 1.394 21.237 1.00 85.75 375 LEU A O 1
ATOM 2859 N N . ASP A 1 376 ? -16.183 -0.561 22.327 1.00 87.62 376 ASP A N 1
ATOM 2860 C CA . ASP A 1 376 ? -16.026 -0.056 23.704 1.00 87.62 376 ASP A CA 1
ATOM 2861 C C . ASP A 1 376 ? -16.980 1.121 24.011 1.00 87.62 376 ASP A C 1
ATOM 2863 O O . ASP A 1 376 ? -16.610 2.128 24.621 1.00 87.62 376 ASP A O 1
ATOM 2867 N N . MET A 1 377 ? -18.232 1.024 23.542 1.00 85.81 377 MET A N 1
ATOM 2868 C CA . MET A 1 377 ? -19.235 2.082 23.688 1.00 85.81 377 MET A CA 1
ATOM 2869 C C . MET A 1 377 ? -20.159 1.850 24.890 1.00 85.81 377 MET A C 1
ATOM 2871 O O . MET A 1 377 ? -20.659 0.748 25.141 1.00 85.81 377 MET A O 1
ATOM 2875 N N . THR A 1 378 ? -20.453 2.928 25.625 1.00 89.88 378 THR A N 1
ATOM 2876 C CA . THR A 1 378 ? -21.425 2.885 26.726 1.00 89.88 378 THR A CA 1
ATOM 2877 C C . THR A 1 378 ? -22.837 2.644 26.195 1.00 89.88 378 THR A C 1
ATOM 2879 O O . THR A 1 378 ? -23.186 3.091 25.100 1.00 89.88 378 THR A O 1
ATOM 2882 N N . ALA A 1 379 ? -23.679 1.976 26.989 1.00 87.06 379 ALA A N 1
ATOM 2883 C CA . ALA A 1 379 ? -25.069 1.713 26.613 1.00 87.06 379 ALA A CA 1
ATOM 2884 C C . ALA A 1 379 ? -25.837 3.006 26.276 1.00 87.06 379 ALA A C 1
ATOM 2886 O O . ALA A 1 379 ? -26.578 3.045 25.299 1.00 87.06 379 ALA A O 1
ATOM 2887 N N . ASP A 1 380 ? -25.614 4.091 27.025 1.00 87.56 380 ASP A N 1
ATOM 2888 C CA . ASP A 1 380 ? -26.287 5.373 26.777 1.00 87.56 380 ASP A CA 1
ATOM 2889 C C . ASP A 1 380 ? -25.843 6.066 25.487 1.00 87.56 380 ASP A C 1
ATOM 2891 O O . ASP A 1 380 ? -26.661 6.706 24.825 1.00 87.56 380 ASP A O 1
ATOM 2895 N N . ALA A 1 381 ? -24.570 5.933 25.104 1.00 86.38 381 ALA A N 1
ATOM 2896 C CA . ALA A 1 381 ? -24.108 6.414 23.806 1.00 86.38 381 ALA A CA 1
ATOM 2897 C C . ALA A 1 381 ? -24.694 5.563 22.669 1.00 86.38 381 ALA A C 1
ATOM 2899 O O . ALA A 1 381 ? -25.121 6.110 21.655 1.00 86.38 381 ALA A O 1
ATOM 2900 N N . TRP A 1 382 ? -24.763 4.243 22.864 1.00 91.06 382 TRP A N 1
ATOM 2901 C CA . TRP A 1 382 ? -25.242 3.288 21.865 1.00 91.06 382 TRP A CA 1
ATOM 2902 C C . TRP A 1 382 ? -26.740 3.402 21.561 1.00 91.06 382 TRP A C 1
ATOM 2904 O O . TRP A 1 382 ? -27.144 3.199 20.425 1.00 91.06 382 TRP A O 1
ATOM 2914 N N . LYS A 1 383 ? -27.570 3.823 22.526 1.00 87.94 383 LYS A N 1
ATOM 2915 C CA . LYS A 1 383 ? -29.017 4.065 22.317 1.00 87.94 383 LYS A CA 1
ATOM 2916 C C . LYS A 1 383 ? -29.333 5.026 21.163 1.00 87.94 383 LYS A C 1
ATOM 2918 O O . LYS A 1 383 ? -30.450 5.023 20.661 1.00 87.94 383 LYS A O 1
ATOM 2923 N N . LYS A 1 384 ? -28.380 5.885 20.787 1.00 87.38 384 LYS A N 1
ATOM 2924 C CA . LYS A 1 384 ? -28.518 6.876 19.708 1.00 87.38 384 LYS A CA 1
ATOM 2925 C C . LYS A 1 384 ? -27.905 6.407 18.385 1.00 87.38 384 LYS A C 1
ATOM 2927 O O . LYS A 1 384 ? -27.869 7.184 17.437 1.00 87.38 384 LYS A O 1
ATOM 2932 N N . VAL A 1 385 ? -27.378 5.184 18.341 1.00 89.19 385 VAL A N 1
ATOM 2933 C CA . VAL A 1 385 ? -26.706 4.611 17.178 1.00 89.19 385 VAL A CA 1
ATOM 2934 C C . VAL A 1 385 ? -27.668 3.681 16.456 1.00 89.19 385 VAL A C 1
ATOM 2936 O O . VAL A 1 385 ? -28.184 2.729 17.033 1.00 89.19 385 VAL A O 1
ATOM 2939 N N . TYR A 1 386 ? -27.883 3.949 15.175 1.00 90.12 386 TYR A N 1
ATOM 2940 C CA . TYR A 1 386 ? -28.542 3.030 14.264 1.00 90.12 386 TYR A CA 1
ATOM 2941 C C . TYR A 1 386 ? -27.502 2.063 13.691 1.00 90.12 386 TYR A C 1
ATOM 2943 O O . TYR A 1 386 ? -26.591 2.496 12.978 1.00 90.12 386 TYR A O 1
ATOM 2951 N N . LEU A 1 387 ? -27.623 0.781 14.044 1.00 92.06 387 LEU A N 1
ATOM 2952 C CA . LEU A 1 387 ? -26.774 -0.293 13.533 1.00 92.06 387 LEU A CA 1
ATOM 2953 C C . LEU A 1 387 ? -27.389 -0.900 12.267 1.00 92.06 387 LEU A C 1
ATOM 2955 O O . LEU A 1 387 ? -28.595 -1.134 12.206 1.00 92.06 387 LEU A O 1
ATOM 2959 N N . THR A 1 388 ? -26.561 -1.176 11.268 1.00 90.00 388 THR A N 1
ATOM 2960 C CA . THR A 1 388 ? -26.919 -1.982 10.095 1.00 90.00 388 THR A CA 1
ATOM 2961 C C . THR A 1 388 ? -25.867 -3.061 9.888 1.00 90.00 388 THR A C 1
ATOM 2963 O O . THR A 1 388 ? -24.684 -2.820 10.104 1.00 90.00 388 THR A O 1
ATOM 2966 N N . GLU A 1 389 ? -26.293 -4.245 9.482 1.00 91.19 389 GLU A N 1
ATOM 2967 C CA . GLU A 1 389 ? -25.407 -5.372 9.204 1.00 91.19 389 GLU A CA 1
ATOM 2968 C C . GLU A 1 389 ? -25.718 -5.873 7.800 1.00 91.19 389 GLU A C 1
ATOM 2970 O O . GLU A 1 389 ? -26.888 -5.920 7.412 1.00 91.19 389 GLU A O 1
ATOM 2975 N N . ASP A 1 390 ? -24.677 -6.159 7.027 1.00 88.62 390 ASP A N 1
ATOM 2976 C CA . ASP A 1 390 ? -24.808 -6.619 5.647 1.00 88.62 390 ASP A CA 1
ATOM 2977 C C . ASP A 1 390 ? -23.676 -7.595 5.293 1.00 88.62 390 ASP A C 1
ATOM 2979 O O . ASP A 1 390 ? -22.590 -7.536 5.878 1.00 88.62 390 ASP A O 1
ATOM 2983 N N . TRP A 1 391 ? -23.912 -8.458 4.304 1.00 94.00 391 TRP A N 1
ATOM 2984 C CA . TRP A 1 391 ? -22.973 -9.496 3.857 1.00 94.00 391 TRP A CA 1
ATOM 2985 C C . TRP A 1 391 ? -22.710 -9.385 2.348 1.00 94.00 391 TRP A C 1
ATOM 2987 O O . TRP A 1 391 ? -23.207 -10.202 1.568 1.00 94.00 391 TRP A O 1
ATOM 2997 N N . PRO A 1 392 ? -21.951 -8.368 1.893 1.00 89.00 392 PRO A N 1
ATOM 2998 C CA . PRO A 1 392 ? -21.666 -8.197 0.474 1.00 89.00 392 PRO A CA 1
ATOM 2999 C C . PRO A 1 392 ? -20.878 -9.380 -0.104 1.00 89.00 392 PRO A C 1
ATOM 3001 O O . PRO A 1 392 ? -19.851 -9.795 0.438 1.00 89.00 392 PRO A O 1
ATOM 3004 N N . GLU A 1 393 ? -21.308 -9.867 -1.268 1.00 90.06 393 GLU A N 1
ATOM 3005 C CA . GLU A 1 393 ? -20.654 -10.983 -1.969 1.00 90.06 393 GLU A CA 1
ATOM 3006 C C . GLU A 1 393 ? -19.277 -10.615 -2.548 1.00 90.06 393 GLU A C 1
ATOM 3008 O O . GLU A 1 393 ? -18.481 -11.497 -2.867 1.00 90.06 393 GLU A O 1
ATOM 3013 N N . SER A 1 394 ? -18.984 -9.320 -2.712 1.00 89.19 394 SER A N 1
ATOM 3014 C CA . SER A 1 394 ? -17.728 -8.845 -3.294 1.00 89.19 394 SER A CA 1
ATOM 3015 C C . SER A 1 394 ? -17.291 -7.495 -2.733 1.00 89.19 394 SER A C 1
ATOM 3017 O O . SER A 1 394 ? -18.089 -6.575 -2.563 1.00 89.19 394 SER A O 1
ATOM 3019 N N . VAL A 1 395 ? -15.977 -7.335 -2.570 1.00 91.38 395 VAL A N 1
ATOM 3020 C CA . VAL A 1 395 ? -15.329 -6.063 -2.212 1.00 91.38 395 VAL A CA 1
ATOM 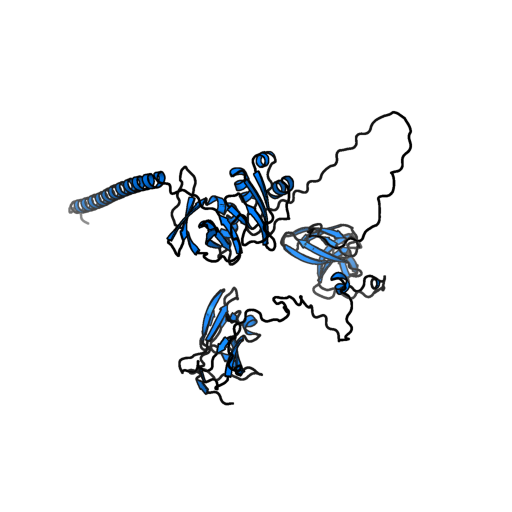3021 C C . VAL A 1 395 ? -15.464 -4.990 -3.300 1.00 91.38 395 VAL A C 1
ATOM 3023 O O . VAL A 1 395 ? -15.304 -3.801 -3.036 1.00 91.38 395 VAL A O 1
ATOM 3026 N N . SER A 1 396 ? -15.789 -5.385 -4.532 1.00 89.88 396 SER A N 1
ATOM 3027 C CA . SER A 1 396 ? -16.006 -4.455 -5.643 1.00 89.88 396 SER A CA 1
ATOM 3028 C C . SER A 1 396 ? -17.370 -3.760 -5.613 1.00 89.88 396 SER A C 1
ATOM 3030 O O . SER A 1 396 ? -17.583 -2.850 -6.410 1.00 89.88 396 SER A O 1
ATOM 3032 N N . ASN A 1 397 ? -18.287 -4.179 -4.736 1.00 89.81 397 ASN A N 1
ATOM 3033 C CA . ASN A 1 397 ? -19.590 -3.546 -4.563 1.00 89.81 397 ASN A CA 1
ATOM 3034 C C . ASN A 1 397 ? -20.062 -3.668 -3.108 1.00 89.81 397 ASN A C 1
ATOM 3036 O O . ASN A 1 397 ? -20.820 -4.563 -2.743 1.00 89.81 397 ASN A O 1
ATOM 3040 N N . VAL A 1 398 ? -19.599 -2.743 -2.277 1.00 91.56 398 VAL A N 1
ATOM 3041 C CA . VAL A 1 398 ? -19.927 -2.650 -0.857 1.00 91.56 398 VAL A CA 1
ATOM 3042 C C . VAL A 1 398 ? -20.688 -1.346 -0.646 1.00 91.56 398 VAL A C 1
ATOM 3044 O O . VAL A 1 398 ? -20.106 -0.268 -0.740 1.00 91.56 398 VAL A O 1
ATOM 3047 N N . LEU A 1 399 ? -22.001 -1.429 -0.406 1.00 86.75 399 LEU A N 1
ATOM 3048 C CA . LEU A 1 399 ? -22.900 -0.263 -0.343 1.00 86.75 399 LEU A CA 1
ATOM 3049 C C . LEU A 1 399 ? -22.830 0.633 -1.603 1.00 86.75 399 LEU A C 1
ATOM 3051 O O . LEU A 1 399 ? -22.913 1.858 -1.506 1.00 86.75 399 LEU A O 1
ATOM 3055 N N . GLY A 1 400 ? -22.636 0.037 -2.787 1.00 86.75 400 GLY A N 1
ATOM 3056 C CA . GLY A 1 400 ? -22.464 0.769 -4.050 1.00 86.75 400 GLY A CA 1
ATOM 3057 C C . GLY A 1 400 ? -21.060 1.350 -4.267 1.00 86.75 400 GLY A C 1
ATOM 3058 O O . GLY A 1 400 ? -20.840 2.059 -5.249 1.00 86.75 400 GLY A O 1
ATOM 3059 N N . LEU A 1 401 ? -20.113 1.070 -3.364 1.00 91.88 401 LEU A N 1
ATOM 3060 C CA . LEU A 1 401 ? -18.717 1.490 -3.462 1.00 91.88 401 LEU A CA 1
ATOM 3061 C C . LEU A 1 401 ? -17.842 0.323 -3.917 1.00 91.88 401 LEU A C 1
ATOM 3063 O O . LEU A 1 401 ? -17.912 -0.776 -3.371 1.00 91.88 401 LEU A O 1
ATOM 3067 N N . ASN A 1 402 ? -16.947 0.579 -4.864 1.00 93.75 402 ASN A N 1
ATOM 3068 C CA . ASN A 1 402 ? -15.879 -0.352 -5.194 1.00 93.75 402 ASN A CA 1
ATOM 3069 C C . ASN A 1 402 ? -14.685 -0.115 -4.263 1.00 93.75 402 ASN A C 1
ATOM 3071 O O . ASN A 1 402 ? -14.039 0.938 -4.338 1.00 93.75 402 ASN A O 1
ATOM 3075 N N . LEU A 1 403 ? -14.401 -1.095 -3.402 1.00 93.75 403 LEU A N 1
ATOM 3076 C CA . LEU A 1 403 ? -13.313 -1.096 -2.419 1.00 93.75 403 LEU A CA 1
ATOM 3077 C C . LEU A 1 403 ? -12.189 -2.078 -2.786 1.00 93.75 403 LEU A C 1
ATOM 3079 O O . LEU A 1 403 ? -11.311 -2.346 -1.970 1.00 93.75 403 LEU A O 1
ATOM 3083 N N . ALA A 1 404 ? -12.195 -2.624 -4.006 1.00 89.12 404 ALA A N 1
ATOM 3084 C CA . ALA A 1 404 ? -11.104 -3.461 -4.489 1.00 89.12 404 ALA A CA 1
ATOM 3085 C C . ALA A 1 404 ? -9.788 -2.656 -4.575 1.00 89.12 404 ALA A C 1
ATOM 3087 O O . ALA A 1 404 ? -9.841 -1.434 -4.760 1.00 89.12 404 ALA A O 1
ATOM 3088 N N . PRO A 1 405 ? -8.612 -3.314 -4.529 1.00 85.62 405 PRO A N 1
ATOM 3089 C CA . PRO A 1 405 ? -7.304 -2.667 -4.705 1.00 85.62 405 PRO A CA 1
ATOM 3090 C C . PRO A 1 405 ? -7.232 -1.710 -5.899 1.00 85.62 405 PRO A C 1
ATOM 3092 O O . PRO A 1 405 ? -6.610 -0.657 -5.829 1.00 85.62 405 PRO A O 1
ATOM 3095 N N . TYR A 1 406 ? -7.939 -2.042 -6.979 1.00 84.06 406 TYR A N 1
ATOM 3096 C CA . TYR A 1 406 ? -8.023 -1.241 -8.190 1.00 84.06 406 TYR A CA 1
ATOM 3097 C C . TYR A 1 406 ? -9.470 -1.142 -8.681 1.00 84.06 406 TYR A C 1
ATOM 3099 O O . TYR A 1 406 ? -10.217 -2.122 -8.620 1.00 84.06 406 TYR A O 1
ATOM 3107 N N . ALA A 1 407 ? -9.843 0.019 -9.220 1.00 87.12 407 ALA A N 1
ATOM 3108 C CA . ALA A 1 407 ? -11.105 0.215 -9.924 1.00 87.12 407 ALA A CA 1
ATOM 3109 C C . ALA A 1 407 ? -10.879 0.877 -11.289 1.00 87.12 407 ALA A C 1
ATOM 3111 O O . ALA A 1 407 ? -10.066 1.788 -11.438 1.00 87.12 407 ALA A O 1
ATOM 3112 N N . GLN A 1 408 ? -11.640 0.443 -12.295 1.00 84.06 408 GLN A N 1
ATOM 3113 C CA . GLN A 1 408 ? -11.608 1.071 -13.612 1.00 84.06 408 GLN A CA 1
ATOM 3114 C C . GLN A 1 408 ? -12.085 2.529 -13.515 1.00 84.06 408 GLN A C 1
ATOM 3116 O O . GLN A 1 408 ? -13.112 2.810 -12.903 1.00 84.06 408 GLN A O 1
ATOM 3121 N N . GLY A 1 409 ? -11.342 3.453 -14.132 1.00 84.12 409 GLY A N 1
ATOM 3122 C CA . GLY A 1 409 ? -11.662 4.886 -14.101 1.00 84.12 409 GLY A CA 1
ATOM 3123 C C . GLY A 1 409 ? -11.255 5.607 -12.811 1.00 84.12 409 GLY A C 1
ATOM 3124 O O . GLY A 1 409 ? -11.606 6.771 -12.636 1.00 84.12 409 GLY A O 1
ATOM 3125 N N . GLU A 1 410 ? -10.513 4.944 -11.920 1.00 89.81 410 GLU A N 1
ATOM 3126 C CA . GLU A 1 410 ? -9.894 5.567 -10.750 1.00 89.81 410 GLU A CA 1
ATOM 3127 C C . GLU A 1 410 ? -8.929 6.691 -11.157 1.00 89.81 410 GLU A C 1
ATOM 3129 O O . GLU A 1 410 ? -8.109 6.527 -12.062 1.00 89.81 410 GLU A O 1
ATOM 3134 N N . GLN A 1 411 ? -9.028 7.836 -10.479 1.00 91.75 411 GLN A N 1
ATOM 3135 C CA . GLN A 1 411 ? -8.197 9.005 -10.750 1.00 91.75 411 GLN A CA 1
ATOM 3136 C C . GLN A 1 411 ? -7.354 9.383 -9.541 1.00 91.75 411 GLN A C 1
ATOM 3138 O O . GLN A 1 411 ? -7.865 9.514 -8.430 1.00 91.75 411 GLN A O 1
ATOM 3143 N N . ASP A 1 412 ? -6.078 9.666 -9.767 1.00 92.56 412 ASP A N 1
ATOM 3144 C CA . ASP A 1 412 ? -5.229 10.290 -8.761 1.00 92.56 412 ASP A CA 1
ATOM 3145 C C . ASP A 1 412 ? -5.787 11.639 -8.306 1.00 92.56 412 ASP A C 1
ATOM 3147 O O . ASP A 1 412 ? -6.318 12.419 -9.105 1.00 92.56 412 ASP A O 1
ATOM 3151 N N . THR A 1 413 ? -5.562 11.968 -7.034 1.00 94.12 413 THR A N 1
ATOM 3152 C CA . THR A 1 413 ? -5.895 13.288 -6.497 1.00 94.12 413 THR A CA 1
ATOM 3153 C C . THR A 1 413 ? -4.677 14.030 -5.956 1.00 94.12 413 THR A C 1
ATOM 3155 O O . THR A 1 413 ? -3.641 13.450 -5.631 1.00 94.12 413 THR A O 1
ATOM 3158 N N . GLU A 1 414 ? -4.804 15.349 -5.873 1.00 93.94 414 GLU A N 1
ATOM 3159 C CA . GLU A 1 414 ? -3.851 16.256 -5.248 1.00 93.94 414 GLU A CA 1
ATOM 3160 C C . GLU A 1 414 ? -4.564 17.037 -4.138 1.00 93.94 414 GLU A C 1
ATOM 3162 O O . GLU A 1 414 ? -5.556 17.724 -4.395 1.00 93.94 414 GLU A O 1
ATOM 3167 N N . LYS A 1 415 ? -4.075 16.942 -2.895 1.00 91.81 415 LYS A N 1
ATOM 3168 C CA . LYS A 1 415 ? -4.639 17.707 -1.774 1.00 91.81 415 LYS A CA 1
ATOM 3169 C C . LYS A 1 415 ? -4.311 19.189 -1.947 1.00 91.81 415 LYS A C 1
ATOM 3171 O O . LYS A 1 415 ? -3.145 19.567 -2.052 1.00 91.81 415 LYS A O 1
ATOM 3176 N N . LEU A 1 416 ? -5.337 20.032 -1.935 1.00 90.56 416 LEU A N 1
ATOM 3177 C CA . LEU A 1 416 ? -5.173 21.476 -2.016 1.00 90.56 416 LEU A CA 1
ATOM 3178 C C . LEU A 1 416 ? -4.775 22.047 -0.652 1.00 90.56 416 LEU A C 1
ATOM 3180 O O . LEU A 1 416 ? -5.221 21.583 0.396 1.00 90.56 416 LEU A O 1
ATOM 3184 N N . LYS A 1 417 ? -3.965 23.109 -0.662 1.00 86.50 417 LYS A N 1
ATOM 3185 C CA . LYS A 1 417 ? -3.572 23.863 0.545 1.00 86.50 417 LYS A CA 1
ATOM 3186 C C . LYS A 1 417 ? -4.645 24.874 0.966 1.00 86.50 417 LYS A C 1
ATOM 3188 O O . LYS A 1 417 ? -4.331 25.984 1.382 1.00 86.50 417 LYS A O 1
ATOM 3193 N N . VAL A 1 418 ? -5.909 24.503 0.800 1.00 79.56 418 VAL A N 1
ATOM 3194 C CA . VAL A 1 418 ? -7.071 25.331 1.116 1.00 79.56 418 VAL A CA 1
ATOM 3195 C C . VAL A 1 418 ? -8.073 24.449 1.848 1.00 79.56 418 VAL A C 1
ATOM 3197 O O . VAL A 1 418 ? -8.343 23.325 1.426 1.00 79.56 418 VAL A O 1
ATOM 3200 N N . ALA A 1 419 ? -8.608 24.968 2.947 1.00 79.69 419 ALA A N 1
ATOM 3201 C CA . ALA A 1 419 ? -9.692 24.355 3.695 1.00 79.69 419 ALA A CA 1
ATOM 3202 C C . ALA A 1 419 ? -10.887 25.310 3.703 1.00 79.69 419 ALA A C 1
ATOM 3204 O O . ALA A 1 419 ? -10.718 26.527 3.766 1.00 79.69 419 ALA A O 1
ATOM 3205 N N . ALA A 1 420 ? -12.087 24.749 3.647 1.00 79.50 420 ALA A N 1
ATOM 3206 C CA . ALA A 1 420 ? -13.339 25.481 3.757 1.00 79.50 420 ALA A CA 1
ATOM 3207 C C . ALA A 1 420 ? -14.021 25.091 5.068 1.00 79.50 420 ALA A C 1
ATOM 3209 O O . ALA A 1 420 ? -14.009 23.921 5.436 1.00 79.50 420 ALA A O 1
ATOM 3210 N N . ALA A 1 421 ? -14.635 26.039 5.773 1.00 81.75 421 ALA A N 1
ATOM 3211 C CA . ALA A 1 421 ? -15.398 25.755 6.990 1.00 81.75 421 ALA A CA 1
ATOM 3212 C C . ALA A 1 421 ? -16.855 26.240 6.874 1.00 81.75 421 ALA A C 1
ATOM 3214 O O . ALA A 1 421 ? -17.282 27.074 7.677 1.00 81.75 421 ALA A O 1
ATOM 3215 N N . PRO A 1 422 ? -17.630 25.773 5.874 1.00 70.62 422 PRO A N 1
ATOM 3216 C CA . PRO A 1 422 ? -19.026 26.174 5.722 1.00 70.62 422 PRO A CA 1
ATOM 3217 C C . PRO A 1 422 ? -19.805 25.841 6.997 1.00 70.62 422 PRO A C 1
ATOM 3219 O O . PRO A 1 422 ? -19.805 24.697 7.454 1.00 70.62 422 PRO A O 1
ATOM 3222 N N . ASN A 1 423 ? -20.440 26.851 7.596 1.00 71.81 423 ASN A N 1
ATOM 3223 C CA . ASN A 1 423 ? -21.189 26.728 8.852 1.00 71.81 423 ASN A CA 1
ATOM 3224 C C . ASN A 1 423 ? -20.389 26.065 9.996 1.00 71.81 423 ASN A C 1
ATOM 3226 O O . ASN A 1 423 ? -20.946 25.335 10.815 1.00 71.81 423 ASN A O 1
ATOM 3230 N N . GLY A 1 424 ? -19.069 26.285 10.036 1.00 72.19 424 GLY A N 1
ATOM 3231 C CA . GLY A 1 424 ? -18.170 25.721 11.050 1.00 72.19 424 GLY A CA 1
ATOM 3232 C C . GLY A 1 424 ? -17.737 24.270 10.805 1.00 72.19 424 GLY A C 1
ATOM 3233 O O . GLY A 1 424 ? -17.014 23.708 11.630 1.00 72.19 424 GLY A O 1
ATOM 3234 N N . LEU A 1 425 ? -18.133 23.655 9.685 1.00 73.19 425 LEU A N 1
ATOM 3235 C CA . LEU A 1 425 ? -17.720 22.300 9.324 1.00 73.19 425 LEU A CA 1
ATOM 3236 C C . LEU A 1 425 ? -16.430 22.317 8.501 1.00 73.19 425 LEU A C 1
ATOM 3238 O O . LEU A 1 425 ? -16.457 22.578 7.302 1.00 73.19 425 LEU A O 1
ATOM 3242 N N . TRP A 1 426 ? -15.306 21.981 9.128 1.00 81.94 426 TRP A N 1
ATOM 3243 C CA . TRP A 1 426 ? -14.008 21.920 8.455 1.00 81.94 426 TRP A CA 1
ATOM 3244 C C . TRP A 1 426 ? -13.965 20.845 7.363 1.00 81.94 426 TRP A C 1
ATOM 3246 O O . TRP A 1 426 ? -14.083 19.647 7.624 1.00 81.94 426 TRP A O 1
ATOM 3256 N N . CYS A 1 427 ? -13.760 21.298 6.134 1.00 85.56 427 CYS A N 1
ATOM 3257 C CA . CYS A 1 427 ? -13.650 20.500 4.929 1.00 85.56 427 CYS A CA 1
ATOM 3258 C C . CYS A 1 427 ? -12.286 20.746 4.281 1.00 85.56 427 CYS A C 1
ATOM 3260 O O . CYS A 1 427 ? -11.910 21.885 3.999 1.00 85.56 427 CYS A O 1
ATOM 3262 N N . SER A 1 428 ? -11.568 19.662 4.015 1.00 91.06 428 SER A N 1
ATOM 3263 C CA . SER A 1 428 ? -10.392 19.667 3.150 1.00 91.06 428 SER A CA 1
ATOM 3264 C C . SER A 1 428 ? -10.832 19.445 1.700 1.00 91.06 428 SER A C 1
ATOM 3266 O O . SER A 1 428 ? -11.902 18.884 1.449 1.00 91.06 428 SER A O 1
ATOM 3268 N N . ALA A 1 429 ? -10.008 19.876 0.746 1.00 90.62 429 ALA A N 1
ATOM 3269 C CA . ALA A 1 429 ? -10.276 19.713 -0.678 1.00 90.62 429 ALA A CA 1
ATOM 3270 C C . ALA A 1 429 ? -9.160 18.930 -1.372 1.00 90.62 429 ALA A C 1
ATOM 3272 O O . ALA A 1 429 ? -7.972 19.182 -1.156 1.00 90.62 429 ALA A O 1
ATOM 3273 N N . CYS A 1 430 ? -9.552 18.011 -2.245 1.00 92.62 430 CYS A N 1
ATOM 3274 C CA . CYS A 1 430 ? -8.669 17.370 -3.208 1.00 92.62 430 CYS A CA 1
ATOM 3275 C C . CYS A 1 430 ? -9.100 17.744 -4.626 1.00 92.62 430 CYS A C 1
ATOM 3277 O O . CYS A 1 430 ? -10.291 17.887 -4.895 1.00 92.62 430 CYS A O 1
ATOM 3279 N N . ARG A 1 431 ? -8.135 17.870 -5.534 1.00 93.69 431 ARG A N 1
ATOM 3280 C CA . ARG A 1 431 ? -8.365 18.049 -6.967 1.00 93.69 431 ARG A CA 1
ATOM 3281 C C . ARG A 1 431 ? -8.023 16.760 -7.702 1.00 93.69 431 ARG A C 1
ATOM 3283 O O . ARG A 1 431 ? -6.940 16.218 -7.496 1.00 93.69 431 ARG A O 1
ATOM 3290 N N . CYS A 1 432 ? -8.914 16.281 -8.558 1.00 93.00 432 CYS A N 1
ATOM 3291 C CA . CYS A 1 432 ? -8.644 15.136 -9.423 1.00 93.00 432 CYS A CA 1
ATOM 3292 C C . CYS A 1 432 ? -7.643 15.539 -10.515 1.00 93.00 432 CYS A C 1
ATOM 3294 O O . CYS A 1 432 ? -7.788 16.594 -11.132 1.00 93.00 432 CYS A O 1
ATOM 3296 N N . LYS A 1 433 ? -6.604 14.733 -10.752 1.00 90.50 433 LYS A N 1
ATOM 3297 C CA . LYS A 1 433 ? -5.515 15.107 -11.672 1.00 90.50 433 LYS A CA 1
ATOM 3298 C C . LYS A 1 433 ? -5.910 15.061 -13.151 1.00 90.50 433 LYS A C 1
ATOM 3300 O O . LYS A 1 433 ? -5.242 15.705 -13.953 1.00 90.50 433 LYS A O 1
ATOM 3305 N N . VAL A 1 434 ? -6.943 14.298 -13.515 1.00 88.62 434 VAL A N 1
ATOM 3306 C CA . VAL A 1 434 ? -7.325 14.090 -14.923 1.00 88.62 434 VAL A CA 1
ATOM 3307 C C . VAL A 1 434 ? -8.298 15.166 -15.403 1.00 88.62 434 VAL A C 1
ATOM 3309 O O . VAL A 1 434 ? -8.045 15.796 -16.423 1.00 88.62 434 VAL A O 1
ATOM 3312 N N . ASP A 1 435 ? -9.387 15.401 -14.670 1.00 90.69 435 ASP A N 1
ATOM 3313 C CA . ASP A 1 435 ? -10.441 16.354 -15.059 1.00 90.69 435 ASP A CA 1
ATOM 3314 C C . ASP A 1 435 ? -10.444 17.664 -14.255 1.00 90.69 435 ASP A C 1
ATOM 3316 O O . ASP A 1 435 ? -11.154 18.605 -14.604 1.00 90.69 435 ASP A O 1
ATOM 3320 N N . GLY A 1 436 ? -9.634 17.759 -13.197 1.00 89.75 436 GLY A N 1
ATOM 3321 C CA . GLY A 1 436 ? -9.550 18.951 -12.357 1.00 89.75 436 GLY A CA 1
ATOM 3322 C C . GLY A 1 436 ? -10.716 19.133 -11.383 1.00 89.75 436 GLY A C 1
ATOM 3323 O O . GLY A 1 436 ? -10.748 20.151 -10.690 1.00 89.75 436 GLY A O 1
ATOM 3324 N N . GLU A 1 437 ? -11.652 18.183 -11.285 1.00 89.88 437 GLU A N 1
ATOM 3325 C CA . GLU A 1 437 ? -12.798 18.308 -10.383 1.00 89.88 437 GLU A CA 1
ATOM 3326 C C . GLU A 1 437 ? -12.383 18.319 -8.907 1.00 89.88 437 GLU A C 1
ATOM 3328 O O . GLU A 1 437 ? -11.438 17.641 -8.484 1.00 89.88 437 GLU A O 1
ATOM 3333 N N . LEU A 1 438 ? -13.130 19.083 -8.107 1.00 91.00 438 LEU A N 1
ATOM 3334 C CA . LEU A 1 438 ? -12.895 19.239 -6.676 1.00 91.00 438 LEU A CA 1
ATOM 3335 C C . LEU A 1 438 ? -13.745 18.267 -5.860 1.00 91.00 438 LEU A C 1
ATOM 3337 O O . LEU A 1 438 ? -14.959 18.181 -6.022 1.00 91.00 438 LEU A O 1
ATOM 3341 N N . ILE A 1 439 ? -13.100 17.600 -4.909 1.00 92.12 439 ILE A N 1
ATOM 3342 C CA . ILE A 1 439 ? -13.736 16.745 -3.912 1.00 92.12 439 ILE A CA 1
ATOM 3343 C C . ILE A 1 439 ? -13.494 17.366 -2.544 1.00 92.12 439 ILE A C 1
ATOM 3345 O O . ILE A 1 439 ? -12.376 17.340 -2.024 1.00 92.12 439 ILE A O 1
ATOM 3349 N N . PHE A 1 440 ? -14.555 17.909 -1.953 1.00 91.56 440 PHE A N 1
ATOM 3350 C CA . PHE A 1 440 ? -14.543 18.350 -0.564 1.00 91.56 440 PHE A CA 1
ATOM 3351 C C . PHE A 1 440 ? -14.907 17.185 0.342 1.00 91.56 440 PHE A C 1
ATOM 3353 O O . PHE A 1 440 ? -15.850 16.453 0.062 1.00 91.56 440 PHE A O 1
ATOM 3360 N N . TYR A 1 441 ? -14.186 17.016 1.440 1.00 91.44 441 TYR A N 1
ATOM 3361 C CA . TYR A 1 441 ? -14.458 15.970 2.421 1.00 91.44 441 TYR A CA 1
ATOM 3362 C C . TYR A 1 441 ? -14.157 16.476 3.827 1.00 91.44 441 TYR A C 1
ATOM 3364 O O . TYR A 1 441 ? -13.315 17.353 4.032 1.00 91.44 441 TYR A O 1
ATOM 3372 N N . ASN A 1 442 ? -14.846 15.913 4.816 1.00 89.25 442 ASN A N 1
ATOM 3373 C CA . ASN A 1 442 ? -14.586 16.236 6.211 1.00 89.25 442 ASN A CA 1
ATOM 3374 C C . ASN A 1 442 ? -13.321 15.507 6.681 1.00 89.25 442 ASN A C 1
ATOM 3376 O O . ASN A 1 442 ? -13.276 14.278 6.738 1.00 89.25 442 ASN A O 1
ATOM 3380 N N . GLU A 1 443 ? -12.295 16.268 7.053 1.00 88.50 443 GLU A N 1
ATOM 3381 C CA . GLU A 1 443 ? -10.999 15.724 7.469 1.00 88.50 443 GLU A CA 1
ATOM 3382 C C . GLU A 1 443 ? -11.089 14.908 8.768 1.00 88.50 443 GLU A C 1
ATOM 3384 O O . GLU A 1 443 ? -10.277 14.012 8.999 1.00 88.50 443 GLU A O 1
ATOM 3389 N N . ALA A 1 444 ? -12.131 15.120 9.581 1.00 89.94 444 ALA A N 1
ATOM 3390 C CA . ALA A 1 444 ? -12.402 14.291 10.752 1.00 89.94 444 ALA A CA 1
ATOM 3391 C C . ALA A 1 444 ? -12.624 12.810 10.392 1.00 89.94 444 ALA A C 1
ATOM 3393 O O . ALA A 1 444 ? -12.341 11.938 11.215 1.00 89.94 444 ALA A O 1
ATOM 3394 N N . TYR A 1 445 ? -13.067 12.503 9.167 1.00 93.56 445 TYR A N 1
ATOM 3395 C CA . TYR A 1 445 ? -13.219 11.124 8.698 1.00 93.56 445 TYR A CA 1
ATOM 3396 C C . TYR A 1 445 ? -11.877 10.423 8.445 1.00 93.56 445 TYR A C 1
ATOM 3398 O O . TYR A 1 445 ? -11.840 9.201 8.373 1.00 93.56 445 TYR A O 1
ATOM 3406 N N . LEU A 1 446 ? -10.751 11.139 8.413 1.00 93.69 446 LEU A N 1
ATOM 3407 C CA . LEU A 1 446 ? -9.422 10.519 8.394 1.00 93.69 446 LEU A CA 1
ATOM 3408 C C . LEU A 1 446 ? -8.903 10.173 9.798 1.00 93.69 446 LEU A C 1
ATOM 3410 O O . LEU A 1 446 ? -7.901 9.473 9.927 1.00 93.69 446 LEU A O 1
ATOM 3414 N N . ALA A 1 447 ? -9.576 10.617 10.867 1.00 93.62 447 ALA A N 1
ATOM 3415 C CA . ALA A 1 447 ? -9.122 10.402 12.242 1.00 93.62 447 ALA A CA 1
ATOM 3416 C C . ALA A 1 447 ? -8.885 8.924 12.620 1.00 93.62 447 ALA A C 1
ATOM 3418 O O . ALA A 1 447 ? -7.928 8.674 13.361 1.00 93.62 447 ALA A O 1
ATOM 3419 N N . PRO A 1 448 ? -9.685 7.944 12.148 1.00 95.25 448 PRO A N 1
ATOM 3420 C CA . PRO A 1 448 ? -9.405 6.532 12.393 1.00 95.25 448 PRO A CA 1
ATOM 3421 C C . PRO A 1 448 ? -8.081 6.062 11.780 1.00 95.25 448 PRO A C 1
ATOM 3423 O O . PRO A 1 448 ? -7.406 5.248 12.394 1.00 95.25 448 PRO A O 1
ATOM 3426 N N . LEU A 1 449 ? -7.658 6.629 10.649 1.00 94.62 449 LEU A N 1
ATOM 3427 C CA . LEU A 1 449 ? -6.425 6.262 9.942 1.00 94.62 449 LEU A CA 1
ATOM 3428 C C . LEU A 1 449 ? -5.238 7.186 10.263 1.00 94.62 449 LEU A C 1
ATOM 3430 O O . LEU A 1 449 ? -4.174 7.062 9.669 1.00 94.62 449 LEU A O 1
ATOM 3434 N N . ALA A 1 450 ? -5.390 8.132 11.194 1.00 90.25 450 ALA A N 1
ATOM 3435 C CA . ALA A 1 450 ? -4.427 9.217 11.386 1.00 90.25 450 ALA A CA 1
ATOM 3436 C C . ALA A 1 450 ? -3.003 8.764 11.760 1.00 90.25 450 ALA A C 1
ATOM 3438 O O . ALA A 1 450 ? -2.055 9.499 11.494 1.00 90.25 450 ALA A O 1
ATOM 3439 N N . GLU A 1 451 ? -2.831 7.604 12.402 1.00 86.94 451 GLU A N 1
ATOM 3440 C CA . GLU A 1 451 ? -1.487 7.055 12.638 1.00 86.94 451 GLU A CA 1
ATOM 3441 C C . GLU A 1 451 ? -0.908 6.412 11.391 1.00 86.94 451 GLU A C 1
ATOM 3443 O O . GLU A 1 451 ? 0.262 6.638 11.105 1.00 86.94 451 GLU A O 1
ATOM 3448 N N . GLU A 1 452 ? -1.709 5.644 10.655 1.00 86.44 452 GLU A N 1
ATOM 3449 C CA . GLU A 1 452 ? -1.258 4.980 9.434 1.00 86.44 452 GLU A CA 1
ATOM 3450 C C . GLU A 1 452 ? -0.838 6.017 8.392 1.00 86.44 452 GLU A C 1
ATOM 3452 O O . GLU A 1 452 ? 0.272 5.965 7.874 1.00 86.44 452 GLU A O 1
ATOM 3457 N N . ILE A 1 453 ? -1.643 7.075 8.239 1.00 89.56 453 ILE A N 1
ATOM 3458 C CA . ILE A 1 453 ? -1.342 8.236 7.389 1.00 89.56 453 ILE A CA 1
ATOM 3459 C C . ILE A 1 453 ? -0.002 8.897 7.759 1.00 89.56 453 ILE A C 1
ATOM 3461 O O . ILE A 1 453 ? 0.682 9.437 6.895 1.00 89.56 453 ILE A O 1
ATOM 3465 N N . LYS A 1 454 ? 0.386 8.887 9.041 1.00 88.12 454 LYS A N 1
ATOM 3466 C CA . LYS A 1 454 ? 1.657 9.475 9.502 1.00 88.12 454 LYS A CA 1
ATOM 3467 C C . LYS A 1 454 ? 2.844 8.527 9.363 1.00 88.12 454 LYS A C 1
ATOM 3469 O O . LYS A 1 454 ? 3.969 8.995 9.203 1.00 88.12 454 LYS A O 1
ATOM 3474 N N . LYS A 1 455 ? 2.617 7.226 9.540 1.00 87.19 455 LYS A N 1
ATOM 3475 C CA . LYS A 1 455 ? 3.672 6.208 9.599 1.00 87.19 455 LYS A CA 1
ATOM 3476 C C . LYS A 1 455 ? 4.037 5.694 8.214 1.00 87.19 455 LYS A C 1
ATOM 3478 O O . LYS A 1 455 ? 5.225 5.515 7.940 1.00 87.19 455 LYS A O 1
ATOM 3483 N N . SER A 1 456 ? 3.041 5.448 7.366 1.00 84.00 456 SER A N 1
ATOM 3484 C CA . SER A 1 456 ? 3.264 4.918 6.029 1.00 84.00 456 SER A CA 1
ATOM 3485 C C . SER A 1 456 ? 3.661 6.025 5.052 1.00 84.00 456 SER A C 1
ATOM 3487 O O . SER A 1 456 ? 3.117 7.128 5.045 1.00 84.00 456 SER A O 1
ATOM 3489 N N . LYS A 1 457 ? 4.642 5.710 4.202 1.00 85.19 457 LYS A N 1
ATOM 3490 C CA . LYS A 1 457 ? 5.084 6.566 3.092 1.00 85.19 457 LYS A CA 1
ATOM 3491 C C . LYS A 1 457 ? 4.310 6.305 1.799 1.00 85.19 457 LYS A C 1
ATOM 3493 O O . LYS A 1 457 ? 4.523 7.022 0.828 1.00 85.19 457 LYS A O 1
ATOM 3498 N N . TYR A 1 458 ? 3.451 5.288 1.781 1.00 84.69 458 TYR A N 1
ATOM 3499 C CA . TYR A 1 458 ? 2.711 4.853 0.595 1.00 84.69 458 TYR A CA 1
ATOM 3500 C C . TYR A 1 458 ? 1.245 5.274 0.644 1.00 84.69 458 TYR A C 1
ATOM 3502 O O . TYR A 1 458 ? 0.423 4.738 -0.093 1.00 84.69 458 TYR A O 1
ATOM 3510 N N . ILE A 1 459 ? 0.924 6.241 1.505 1.00 89.69 459 ILE A N 1
ATOM 3511 C CA . ILE A 1 459 ? -0.421 6.781 1.626 1.00 89.69 459 ILE A CA 1
ATOM 3512 C C . ILE A 1 459 ? -0.677 7.728 0.464 1.00 89.69 459 ILE A C 1
ATOM 3514 O O . ILE A 1 459 ? -0.001 8.749 0.315 1.00 89.69 459 ILE A O 1
ATOM 3518 N N . TYR A 1 460 ? -1.687 7.411 -0.333 1.00 89.62 460 TYR A N 1
ATOM 3519 C CA . TYR A 1 460 ? -2.169 8.281 -1.395 1.00 89.62 460 TYR A CA 1
ATOM 3520 C C . TYR A 1 460 ? -3.691 8.218 -1.499 1.00 89.62 460 TYR A C 1
ATOM 3522 O O . TYR A 1 460 ? -4.354 7.365 -0.906 1.00 89.62 460 TYR A O 1
ATOM 3530 N N . TYR A 1 461 ? -4.245 9.187 -2.222 1.00 94.25 461 TYR A N 1
ATOM 3531 C CA . TYR A 1 461 ? -5.677 9.407 -2.316 1.00 94.25 461 TYR A CA 1
ATOM 3532 C C . TYR A 1 461 ? -6.097 9.404 -3.774 1.00 94.25 461 TYR A C 1
ATOM 3534 O O . TYR A 1 461 ? -5.510 10.115 -4.599 1.00 94.25 461 TYR A O 1
ATOM 3542 N N . THR A 1 462 ? -7.157 8.675 -4.073 1.00 95.44 462 THR A N 1
ATOM 3543 C CA . THR A 1 462 ? -7.767 8.652 -5.400 1.00 95.44 462 THR A CA 1
ATOM 3544 C C . THR A 1 462 ? -9.246 9.002 -5.324 1.00 95.44 462 THR A C 1
ATOM 3546 O O . THR A 1 462 ? -9.863 9.004 -4.259 1.00 95.44 462 THR A O 1
ATOM 3549 N N . ALA A 1 463 ? -9.818 9.329 -6.472 1.00 94.94 463 ALA A N 1
ATOM 3550 C CA . ALA A 1 463 ? -11.237 9.512 -6.670 1.00 94.94 463 ALA A CA 1
ATOM 3551 C C . ALA A 1 463 ? -11.784 8.334 -7.473 1.00 94.94 463 ALA A C 1
ATOM 3553 O O . ALA A 1 463 ? -11.230 7.961 -8.511 1.00 94.94 463 ALA A O 1
ATOM 3554 N N . ARG A 1 464 ? -12.896 7.775 -7.003 1.00 94.69 464 ARG A N 1
ATOM 3555 C CA . ARG A 1 464 ? -13.688 6.773 -7.721 1.00 94.69 464 ARG A CA 1
ATOM 3556 C C . ARG A 1 464 ? -15.117 7.275 -7.887 1.00 94.69 464 ARG A C 1
ATOM 3558 O O . ARG A 1 464 ? -15.516 8.243 -7.240 1.00 94.69 464 ARG A O 1
ATOM 3565 N N . GLN A 1 465 ? -15.875 6.624 -8.762 1.00 92.31 465 GLN A N 1
ATOM 3566 C CA . GLN A 1 465 ? -17.285 6.916 -9.011 1.00 92.31 465 GLN A CA 1
ATOM 3567 C C . GLN A 1 465 ? -18.129 5.673 -8.746 1.00 92.31 465 GLN A C 1
ATOM 3569 O O . GLN A 1 465 ? -17.717 4.557 -9.061 1.00 92.31 465 GLN A O 1
ATOM 3574 N N . THR A 1 466 ? -19.302 5.870 -8.151 1.00 89.31 466 THR A N 1
ATOM 3575 C CA . THR A 1 466 ? -20.337 4.834 -8.083 1.00 89.31 466 THR A CA 1
ATOM 3576 C C . THR A 1 466 ? -20.998 4.657 -9.451 1.00 89.31 466 THR A C 1
ATOM 3578 O O . THR A 1 466 ? -20.854 5.507 -10.331 1.00 89.31 466 THR A O 1
ATOM 3581 N N . GLU A 1 467 ? -21.791 3.597 -9.630 1.00 85.06 467 GLU A N 1
ATOM 3582 C CA . GLU A 1 467 ? -22.588 3.401 -10.856 1.00 85.06 467 GLU A CA 1
ATOM 3583 C C . GLU A 1 467 ? -23.555 4.565 -11.129 1.00 85.06 467 GLU A C 1
ATOM 3585 O O . GLU A 1 467 ? -23.846 4.886 -12.278 1.00 85.06 467 GLU A O 1
ATOM 3590 N N . ALA A 1 468 ? -24.010 5.249 -10.075 1.00 84.75 468 ALA A N 1
ATOM 3591 C CA . ALA A 1 468 ? -24.847 6.444 -10.172 1.00 84.75 468 ALA A CA 1
ATOM 3592 C C . ALA A 1 468 ? -24.054 7.728 -10.510 1.00 84.75 468 ALA A C 1
ATOM 3594 O O . ALA A 1 468 ? -24.630 8.815 -10.529 1.00 84.75 468 ALA A O 1
ATOM 3595 N N . GLY A 1 469 ? -22.739 7.631 -10.733 1.00 85.38 469 GLY A N 1
ATOM 3596 C CA . GLY A 1 469 ? -21.856 8.754 -11.062 1.00 85.38 469 GLY A CA 1
ATOM 3597 C C . GLY A 1 469 ? -21.427 9.605 -9.863 1.00 85.38 469 GLY A C 1
ATOM 3598 O O . GLY A 1 469 ? -20.745 10.614 -10.035 1.00 85.38 469 GLY A O 1
ATOM 3599 N N . GLN A 1 470 ? -21.793 9.225 -8.635 1.00 87.38 470 GLN A N 1
ATOM 3600 C CA . GLN A 1 470 ? -21.375 9.961 -7.444 1.00 87.38 470 GLN A CA 1
ATOM 3601 C C . GLN A 1 470 ? -19.905 9.670 -7.137 1.00 87.38 470 GLN A C 1
ATOM 3603 O O . GLN A 1 470 ? -19.515 8.514 -6.972 1.00 87.38 470 GLN A O 1
ATOM 3608 N N . ARG A 1 471 ? -19.084 10.719 -7.021 1.00 91.19 471 ARG A N 1
ATOM 3609 C CA . ARG A 1 471 ? -17.679 10.570 -6.626 1.00 91.19 471 ARG A CA 1
ATOM 3610 C C . ARG A 1 471 ? -17.529 10.254 -5.147 1.00 91.19 471 ARG A C 1
ATOM 3612 O O . ARG A 1 471 ? -18.322 10.705 -4.323 1.00 91.19 471 ARG A O 1
ATOM 3619 N N . TYR A 1 472 ? -16.459 9.549 -4.817 1.00 94.19 472 TYR A N 1
ATOM 3620 C CA . TYR A 1 472 ? -15.986 9.356 -3.454 1.00 94.19 472 TYR A CA 1
ATOM 3621 C C . TYR A 1 472 ? -14.461 9.286 -3.426 1.00 94.19 472 TYR A C 1
ATOM 3623 O O . TYR A 1 472 ? -13.815 8.915 -4.409 1.00 94.19 472 TYR A O 1
ATOM 3631 N N . LEU A 1 473 ? -13.889 9.697 -2.297 1.00 96.19 473 LEU A N 1
ATOM 3632 C CA . LEU A 1 473 ? -12.451 9.677 -2.071 1.00 96.19 473 LEU A CA 1
ATOM 3633 C C . LEU A 1 473 ? -12.051 8.309 -1.523 1.00 96.19 473 LEU A C 1
ATOM 3635 O O . LEU A 1 473 ? -12.716 7.797 -0.627 1.00 96.19 473 LEU A O 1
ATOM 3639 N N . VAL A 1 474 ? -10.958 7.737 -2.007 1.00 96.75 474 VAL A N 1
ATOM 3640 C CA . VAL A 1 474 ? -10.401 6.476 -1.509 1.00 96.75 474 VAL A CA 1
ATOM 3641 C C . VAL A 1 474 ? -9.018 6.734 -0.938 1.00 96.75 474 VAL A C 1
ATOM 3643 O O . VAL A 1 474 ? -8.221 7.460 -1.529 1.00 96.75 474 VAL A O 1
ATOM 3646 N N . VAL A 1 475 ? -8.757 6.163 0.234 1.00 95.62 475 VAL A N 1
ATOM 3647 C CA . VAL A 1 475 ? -7.479 6.243 0.938 1.00 95.62 475 VAL A CA 1
ATOM 3648 C C . VAL A 1 475 ? -6.778 4.906 0.784 1.00 95.62 475 VAL A C 1
ATOM 3650 O O . VAL A 1 475 ? -7.313 3.875 1.199 1.00 95.62 475 VAL A O 1
ATOM 3653 N N . HIS A 1 476 ? -5.584 4.945 0.211 1.00 91.06 476 HIS A N 1
ATOM 3654 C CA . HIS A 1 476 ? -4.754 3.777 -0.052 1.00 91.06 476 HIS A CA 1
ATOM 3655 C C . HIS A 1 476 ? -3.529 3.765 0.847 1.00 91.06 476 HIS A C 1
ATOM 3657 O O . HIS A 1 476 ? -3.042 4.829 1.224 1.00 91.06 476 HIS A O 1
ATOM 3663 N N . ASP A 1 477 ? -3.011 2.572 1.119 1.00 88.69 477 ASP A N 1
ATOM 3664 C CA . ASP A 1 477 ? -1.641 2.341 1.572 1.00 88.69 477 ASP A CA 1
ATOM 3665 C C . ASP A 1 477 ? -0.998 1.287 0.666 1.00 88.69 477 ASP A C 1
ATOM 3667 O O . ASP A 1 477 ? -1.292 0.092 0.747 1.00 88.69 477 ASP A O 1
ATOM 3671 N N . GLY A 1 478 ? -0.175 1.734 -0.283 1.00 86.50 478 GLY A N 1
ATOM 3672 C CA . GLY A 1 478 ? 0.310 0.857 -1.347 1.00 86.50 478 GLY A CA 1
ATOM 3673 C C . GLY A 1 478 ? -0.853 0.298 -2.174 1.00 86.50 478 GLY A C 1
ATOM 3674 O O . GLY A 1 478 ? -1.606 1.060 -2.760 1.00 86.50 478 GLY A O 1
ATOM 3675 N N . MET A 1 479 ? -0.999 -1.027 -2.235 1.00 81.06 479 MET A N 1
ATOM 3676 C CA . MET A 1 479 ? -2.077 -1.682 -2.999 1.00 81.06 479 MET A CA 1
ATOM 3677 C C . MET A 1 479 ? -3.363 -1.882 -2.183 1.00 81.06 479 MET A C 1
ATOM 3679 O O . MET A 1 479 ? -4.358 -2.374 -2.713 1.00 81.06 479 MET A O 1
ATOM 3683 N N . ASP A 1 480 ? -3.342 -1.567 -0.889 1.00 87.44 480 ASP A N 1
ATOM 3684 C CA . ASP A 1 480 ? -4.460 -1.816 0.008 1.00 87.44 480 ASP A CA 1
ATOM 3685 C C . ASP A 1 480 ? -5.371 -0.590 0.114 1.00 87.44 480 ASP A C 1
ATOM 3687 O O . ASP A 1 480 ? -4.930 0.510 0.448 1.00 87.44 480 ASP A O 1
ATOM 3691 N N . VAL A 1 481 ? -6.675 -0.796 -0.085 1.00 92.25 481 VAL A N 1
ATOM 3692 C CA . VAL A 1 481 ? -7.689 0.213 0.245 1.00 92.25 481 VAL A CA 1
ATOM 3693 C C . VAL A 1 481 ? -7.922 0.192 1.754 1.00 92.25 481 VAL A C 1
ATOM 3695 O O . VAL A 1 481 ? -8.344 -0.824 2.311 1.00 92.25 481 VAL A O 1
ATOM 3698 N N . LEU A 1 482 ? -7.666 1.318 2.419 1.00 94.62 482 LEU A N 1
ATOM 3699 C CA . LEU A 1 482 ? -7.887 1.479 3.858 1.00 94.62 482 LEU A CA 1
ATOM 3700 C C . LEU A 1 482 ? -9.266 2.057 4.171 1.00 94.62 482 LEU A C 1
ATOM 3702 O O . LEU A 1 482 ? -9.894 1.669 5.157 1.00 94.62 482 LEU A O 1
ATOM 3706 N N . ALA A 1 483 ? -9.735 3.000 3.353 1.00 96.94 483 ALA A N 1
ATOM 3707 C CA . ALA A 1 483 ? -11.041 3.617 3.529 1.00 96.94 483 ALA A CA 1
ATOM 3708 C C . ALA A 1 483 ? -11.594 4.216 2.238 1.00 96.94 483 ALA A C 1
ATOM 3710 O O . ALA A 1 483 ? -10.842 4.602 1.346 1.00 96.94 483 ALA A O 1
ATOM 3711 N N . ALA A 1 484 ? -12.912 4.386 2.197 1.00 96.94 484 ALA A N 1
ATOM 3712 C CA . ALA A 1 484 ? -13.580 5.276 1.258 1.00 96.94 484 ALA A CA 1
ATOM 3713 C C . ALA A 1 484 ? -14.414 6.318 2.018 1.00 96.94 484 ALA A C 1
ATOM 3715 O O . ALA A 1 484 ? -15.039 6.020 3.035 1.00 96.94 484 ALA A O 1
ATOM 3716 N N . ILE A 1 485 ? -14.391 7.561 1.545 1.00 95.94 485 ILE A N 1
ATOM 3717 C CA . ILE A 1 485 ? -14.974 8.731 2.199 1.00 95.94 485 ILE A CA 1
ATOM 3718 C C . ILE A 1 485 ? -15.892 9.436 1.210 1.00 95.94 485 ILE A C 1
ATOM 3720 O O . ILE A 1 485 ? -15.481 9.826 0.115 1.00 95.94 485 ILE A O 1
ATOM 3724 N N . MET A 1 486 ? -17.139 9.632 1.623 1.00 92.94 486 MET A N 1
ATOM 3725 C CA . MET A 1 486 ? -18.131 10.341 0.830 1.00 92.94 486 MET A CA 1
ATOM 3726 C C . MET A 1 486 ? -17.843 11.849 0.825 1.00 92.94 486 MET A C 1
ATOM 3728 O O . MET A 1 486 ? -17.454 12.410 1.857 1.00 92.94 486 MET A O 1
ATOM 3732 N N . PRO A 1 487 ? -18.046 12.530 -0.314 1.00 90.69 487 PRO A N 1
ATOM 3733 C CA . PRO A 1 487 ? -17.807 13.956 -0.420 1.00 90.69 487 PRO A CA 1
ATOM 3734 C C . PRO A 1 487 ? -18.874 14.765 0.320 1.00 90.69 487 PRO A C 1
ATOM 3736 O O . PRO A 1 487 ? -20.037 14.373 0.432 1.00 90.69 487 PRO A O 1
ATOM 3739 N N . MET A 1 488 ? -18.477 15.951 0.761 1.00 87.38 488 MET A N 1
ATOM 3740 C CA . MET A 1 488 ? -19.360 16.980 1.285 1.00 87.38 488 MET A CA 1
ATOM 3741 C C . MET A 1 488 ? -19.817 17.884 0.143 1.00 87.38 488 MET A C 1
ATOM 3743 O O . MET A 1 488 ? -18.999 18.478 -0.559 1.00 87.38 488 MET A O 1
ATOM 3747 N N . ASN A 1 489 ? -21.129 18.045 -0.011 1.00 84.44 489 ASN A N 1
ATOM 3748 C CA . ASN A 1 489 ? -21.676 18.994 -0.973 1.00 84.44 489 ASN A CA 1
ATOM 3749 C C . ASN A 1 489 ? -21.761 20.397 -0.353 1.00 84.44 489 ASN A C 1
ATOM 3751 O O . ASN A 1 489 ? -22.760 20.744 0.285 1.00 84.44 489 ASN A O 1
ATOM 3755 N N . ILE A 1 490 ? -20.684 21.171 -0.502 1.00 82.56 490 ILE A N 1
ATOM 3756 C CA . ILE A 1 490 ? -20.567 22.516 0.080 1.00 82.56 490 ILE A CA 1
ATOM 3757 C C . ILE A 1 490 ? -20.768 23.643 -0.939 1.00 82.56 490 ILE A C 1
ATOM 3759 O O . ILE A 1 490 ? -21.129 24.750 -0.553 1.00 82.56 490 ILE A O 1
ATOM 3763 N N . LEU A 1 491 ? -20.562 23.370 -2.231 1.00 83.75 491 LEU A N 1
ATOM 3764 C CA . LEU A 1 491 ? -20.650 24.368 -3.297 1.00 83.75 491 LEU A CA 1
ATOM 3765 C C . LEU A 1 491 ? -22.110 24.575 -3.719 1.00 83.75 491 LEU A C 1
ATOM 3767 O O . LEU A 1 491 ? -22.569 24.052 -4.731 1.00 83.75 491 LEU A O 1
ATOM 3771 N N . LYS A 1 492 ? -22.850 25.324 -2.902 1.00 85.44 492 LYS A N 1
ATOM 3772 C CA . LYS A 1 492 ? -24.202 25.803 -3.219 1.00 85.44 492 LYS A CA 1
ATOM 3773 C C . LYS A 1 492 ? -24.134 27.215 -3.793 1.00 85.44 492 LYS A C 1
ATOM 3775 O O . LYS A 1 492 ? -23.182 27.932 -3.517 1.00 85.44 492 LYS A O 1
ATOM 3780 N N . GLU A 1 493 ? -25.159 27.623 -4.537 1.00 87.06 493 GLU A N 1
ATOM 3781 C CA . GLU A 1 493 ? -25.231 28.954 -5.162 1.00 87.06 493 GLU A CA 1
ATOM 3782 C C . GLU A 1 493 ? -24.981 30.093 -4.159 1.00 87.06 493 GLU A C 1
ATOM 3784 O O . GLU A 1 493 ? -24.139 30.951 -4.398 1.00 87.06 493 GLU A O 1
ATOM 3789 N N . GLU A 1 494 ? -25.618 30.028 -2.988 1.00 85.12 494 GLU A N 1
ATOM 3790 C CA . GLU A 1 494 ? -25.403 30.962 -1.873 1.00 85.12 494 GLU A CA 1
ATOM 3791 C C . GLU A 1 494 ? -23.928 31.020 -1.436 1.00 85.12 494 GLU A C 1
ATOM 3793 O O . GLU A 1 494 ? -23.339 32.093 -1.380 1.00 85.12 494 GLU A O 1
ATOM 3798 N N . TYR A 1 495 ? -23.288 29.861 -1.249 1.00 83.81 495 TYR A N 1
ATOM 3799 C CA . TYR A 1 495 ? -21.883 29.781 -0.837 1.00 83.81 495 TYR A CA 1
ATOM 3800 C C . TYR A 1 495 ? -20.919 30.359 -1.883 1.00 83.81 495 TYR A C 1
ATOM 3802 O O . TYR A 1 495 ? -19.901 30.951 -1.532 1.00 83.81 495 TYR A O 1
ATOM 3810 N N . ILE A 1 496 ? -21.221 30.187 -3.174 1.00 88.50 496 ILE A N 1
ATOM 3811 C CA . ILE A 1 496 ? -20.414 30.761 -4.258 1.00 88.50 496 ILE A CA 1
ATOM 3812 C C . ILE A 1 496 ? -20.517 32.289 -4.265 1.00 88.50 496 ILE A C 1
ATOM 3814 O O . ILE A 1 496 ? -19.501 32.960 -4.450 1.00 88.50 496 ILE A O 1
ATOM 3818 N N . ASN A 1 497 ? -21.712 32.834 -4.027 1.00 89.00 497 ASN A N 1
ATOM 3819 C CA . ASN A 1 497 ? -21.915 34.278 -3.941 1.00 89.00 497 ASN A CA 1
ATOM 3820 C C . ASN A 1 497 ? -21.157 34.876 -2.747 1.00 89.00 497 ASN A C 1
ATOM 3822 O O . ASN A 1 497 ? -20.401 35.831 -2.930 1.00 89.00 497 ASN A O 1
ATOM 3826 N N . ASP A 1 498 ? -21.267 34.258 -1.568 1.00 87.25 498 ASP A N 1
ATOM 3827 C CA . ASP A 1 498 ? -20.536 34.681 -0.367 1.00 87.25 498 ASP A CA 1
ATOM 3828 C C . ASP A 1 498 ? -19.014 34.644 -0.586 1.00 87.25 498 ASP A C 1
ATOM 3830 O O . ASP A 1 498 ? -18.283 35.543 -0.164 1.00 87.25 498 ASP A O 1
ATOM 3834 N N . LEU A 1 499 ? -18.512 33.611 -1.275 1.00 87.94 499 LEU A N 1
ATOM 3835 C CA . LEU A 1 499 ? -17.087 33.478 -1.574 1.00 87.94 499 LEU A CA 1
ATOM 3836 C C . LEU A 1 499 ? -16.595 34.573 -2.531 1.00 87.94 499 LEU A C 1
ATOM 3838 O O . LEU A 1 499 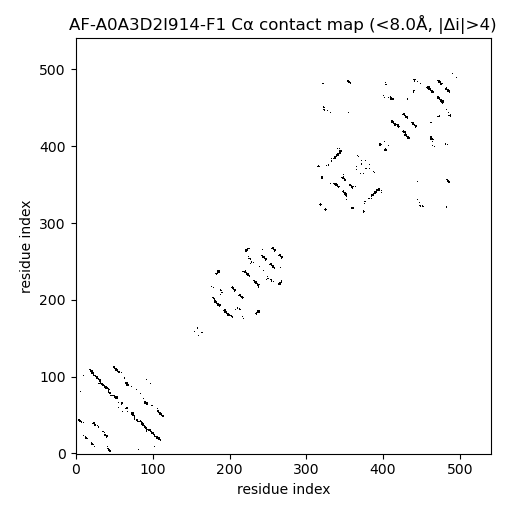? -15.485 35.077 -2.352 1.00 87.94 499 LEU A O 1
ATOM 3842 N N . ALA A 1 500 ? -17.403 34.952 -3.524 1.00 90.50 500 ALA A N 1
ATOM 3843 C CA . ALA A 1 500 ? -17.076 36.031 -4.451 1.00 90.50 500 ALA A CA 1
ATOM 3844 C C . ALA A 1 500 ? -17.033 37.398 -3.745 1.00 90.50 500 ALA A C 1
ATOM 3846 O O . ALA A 1 500 ? -16.106 38.178 -3.971 1.00 90.50 500 ALA A O 1
ATOM 3847 N N . GLU A 1 501 ? -17.987 37.669 -2.849 1.00 92.19 501 GLU A N 1
ATOM 3848 C CA . GLU A 1 501 ? -17.989 38.882 -2.024 1.00 92.19 501 GLU A CA 1
ATOM 3849 C C . GLU A 1 501 ? -16.772 38.918 -1.088 1.00 92.19 501 GLU A C 1
ATOM 3851 O O . GLU A 1 501 ? -16.043 39.912 -1.038 1.00 92.19 501 GLU A O 1
ATOM 3856 N N . PHE A 1 502 ? -16.475 37.804 -0.415 1.00 90.06 502 PHE A N 1
ATOM 3857 C CA . PHE A 1 502 ? -15.298 37.685 0.442 1.00 90.06 502 PHE A CA 1
ATOM 3858 C C . PHE A 1 502 ? -13.990 37.895 -0.332 1.00 90.06 502 PHE A C 1
ATOM 3860 O O . PHE A 1 502 ? -13.106 38.617 0.132 1.00 90.06 502 PHE A O 1
ATOM 3867 N N . GLN A 1 503 ? -13.869 37.318 -1.532 1.00 93.19 503 GLN A N 1
ATOM 3868 C CA . GLN A 1 503 ? -12.713 37.531 -2.401 1.00 93.19 503 GLN A CA 1
ATOM 3869 C C . GLN A 1 503 ? -12.528 39.020 -2.724 1.00 93.19 503 GLN A C 1
ATOM 3871 O O . GLN A 1 503 ? -11.401 39.515 -2.651 1.00 93.19 503 GLN A O 1
ATOM 3876 N N . ALA A 1 504 ? -13.610 39.738 -3.043 1.00 94.12 504 ALA A N 1
ATOM 3877 C CA . ALA A 1 504 ? -13.555 41.172 -3.319 1.00 94.12 504 ALA A CA 1
ATOM 3878 C C . ALA A 1 504 ? -13.068 41.972 -2.097 1.00 94.12 504 ALA A C 1
ATOM 3880 O O . ALA A 1 504 ? -12.154 42.788 -2.230 1.00 94.12 504 ALA A O 1
ATOM 3881 N N . LEU A 1 505 ? -13.592 41.676 -0.901 1.00 95.56 505 LEU A N 1
ATOM 3882 C CA . LEU A 1 505 ? -13.157 42.306 0.353 1.00 95.56 505 LEU A CA 1
ATOM 3883 C C . LEU A 1 505 ? -11.675 42.034 0.658 1.00 95.56 505 LEU A C 1
ATOM 3885 O O . LEU A 1 505 ? -10.938 42.943 1.042 1.00 95.56 505 LEU A O 1
ATOM 3889 N N . CYS A 1 506 ? -11.208 40.796 0.463 1.00 94.12 506 CYS A N 1
ATOM 3890 C CA . CYS A 1 506 ? -9.798 40.446 0.640 1.00 94.12 506 CYS A CA 1
ATOM 3891 C C . CYS A 1 506 ? -8.889 41.179 -0.348 1.00 94.12 506 CYS A C 1
ATOM 3893 O O . CYS A 1 506 ? -7.816 41.637 0.043 1.00 94.12 506 CYS A O 1
ATOM 3895 N N . MET A 1 507 ? -9.302 41.293 -1.614 1.00 95.00 507 MET A N 1
ATOM 3896 C CA . MET A 1 507 ? -8.551 42.043 -2.620 1.00 95.00 507 MET A CA 1
ATOM 3897 C C . MET A 1 507 ? -8.448 43.519 -2.233 1.00 95.00 507 MET A C 1
ATOM 3899 O O . MET A 1 507 ? -7.351 44.071 -2.246 1.00 95.00 507 MET A O 1
ATOM 3903 N N . GLU A 1 508 ? -9.556 44.142 -1.829 1.00 95.19 508 GLU A N 1
ATOM 3904 C CA . GLU A 1 508 ? -9.562 45.536 -1.378 1.00 95.19 508 GLU A CA 1
ATOM 3905 C C . GLU A 1 508 ? -8.627 45.747 -0.174 1.00 95.19 508 GLU A C 1
ATOM 3907 O O . GLU A 1 508 ? -7.810 46.669 -0.171 1.00 95.19 508 GLU A O 1
ATOM 3912 N N . GLN A 1 509 ? -8.692 44.865 0.828 1.00 94.88 509 GLN A N 1
ATOM 3913 C CA . GLN A 1 509 ? -7.823 44.933 2.003 1.00 94.88 509 GLN A CA 1
ATOM 3914 C C . GLN A 1 509 ? -6.341 44.751 1.642 1.00 94.88 509 GLN A C 1
ATOM 3916 O O . GLN A 1 509 ? -5.490 45.477 2.155 1.00 94.88 509 GLN A O 1
ATOM 3921 N N . PHE A 1 510 ? -6.025 43.827 0.730 1.00 94.94 510 PHE A N 1
ATOM 3922 C CA . PHE A 1 510 ? -4.657 43.598 0.265 1.00 94.94 510 PHE A CA 1
ATOM 3923 C C . PHE A 1 510 ? -4.049 44.853 -0.373 1.00 94.94 510 PHE A C 1
ATOM 3925 O O . PHE A 1 510 ? -2.907 45.197 -0.066 1.00 94.94 510 PHE A O 1
ATOM 3932 N N . TYR A 1 511 ? -4.802 45.556 -1.225 1.00 94.38 511 TYR A N 1
ATOM 3933 C CA . TYR A 1 511 ? -4.320 46.793 -1.845 1.00 94.38 511 TYR A CA 1
ATOM 3934 C C . TYR A 1 511 ? -4.139 47.920 -0.825 1.00 94.38 511 TYR A C 1
ATOM 3936 O O . TYR A 1 511 ? -3.094 48.563 -0.841 1.00 94.38 511 TYR A O 1
ATOM 3944 N N . LYS A 1 512 ? -5.065 48.087 0.130 1.00 94.00 512 LYS A N 1
ATOM 3945 C CA . LYS A 1 512 ? -4.905 49.063 1.226 1.00 94.00 512 LYS A CA 1
ATOM 3946 C C . LYS A 1 512 ? -3.639 48.815 2.047 1.00 94.00 512 LYS A C 1
ATOM 3948 O O . LYS A 1 512 ? -2.935 49.754 2.408 1.00 94.00 512 LYS A O 1
ATOM 3953 N N . ASP A 1 513 ? -3.339 47.556 2.362 1.00 92.88 513 ASP A N 1
ATOM 3954 C CA . ASP A 1 513 ? -2.133 47.215 3.124 1.00 92.88 513 ASP A CA 1
ATOM 3955 C C . ASP A 1 513 ? -0.856 47.364 2.294 1.00 92.88 513 ASP A C 1
ATOM 3957 O O . ASP A 1 513 ? 0.196 47.691 2.845 1.00 92.88 513 ASP A O 1
ATOM 3961 N N . LYS A 1 514 ? -0.935 47.153 0.977 1.00 91.69 514 LYS A N 1
ATOM 3962 C CA . LYS A 1 514 ? 0.170 47.426 0.058 1.00 91.69 514 LYS A CA 1
ATOM 3963 C C . LYS A 1 514 ? 0.484 48.924 0.009 1.00 91.69 514 LYS A C 1
ATOM 3965 O O . LYS A 1 514 ? 1.633 49.282 0.234 1.00 91.69 514 LYS A O 1
ATOM 3970 N N . GLU A 1 515 ? -0.526 49.769 -0.180 1.00 91.56 515 GLU A N 1
ATOM 3971 C CA . GLU A 1 515 ? -0.374 51.232 -0.191 1.00 91.56 515 GLU A CA 1
ATOM 3972 C C . GLU A 1 515 ? 0.213 51.746 1.128 1.00 91.56 515 GLU A C 1
ATOM 3974 O O . GLU A 1 515 ? 1.153 52.531 1.124 1.00 91.56 515 GLU A O 1
ATOM 3979 N N . ARG A 1 516 ? -0.266 51.246 2.276 1.00 91.19 516 ARG A N 1
ATOM 3980 C CA . ARG A 1 516 ? 0.311 51.596 3.588 1.00 91.19 516 ARG A CA 1
ATOM 3981 C C . ARG A 1 516 ? 1.782 51.210 3.710 1.00 91.19 516 ARG A C 1
ATOM 3983 O O . ARG A 1 516 ? 2.542 51.933 4.339 1.00 91.19 516 ARG A O 1
ATOM 3990 N N . ARG A 1 517 ? 2.183 50.057 3.168 1.00 86.75 517 ARG A N 1
ATOM 3991 C CA . ARG A 1 517 ? 3.588 49.622 3.193 1.00 86.75 517 ARG A CA 1
ATOM 3992 C C . ARG A 1 517 ? 4.457 50.482 2.288 1.00 86.75 517 ARG A C 1
ATOM 3994 O O . ARG A 1 517 ? 5.569 50.791 2.684 1.00 86.75 517 ARG A O 1
ATOM 4001 N N . GLU A 1 518 ? 3.958 50.843 1.111 1.00 86.44 518 GLU A N 1
ATOM 4002 C CA . GLU A 1 518 ? 4.659 51.728 0.177 1.00 86.44 518 GLU A CA 1
ATOM 4003 C C . GLU A 1 518 ? 4.814 53.135 0.776 1.00 86.44 518 GLU A C 1
ATOM 4005 O O . GLU A 1 518 ? 5.923 53.650 0.781 1.00 86.44 518 GLU A O 1
ATOM 4010 N N . ALA A 1 519 ? 3.780 53.678 1.428 1.00 77.62 519 ALA A N 1
ATOM 4011 C CA . ALA A 1 519 ? 3.864 54.961 2.132 1.00 77.62 519 ALA A CA 1
ATOM 4012 C C . ALA A 1 519 ? 4.884 54.959 3.291 1.00 77.62 519 ALA A C 1
ATOM 4014 O O . ALA A 1 519 ? 5.611 55.925 3.467 1.00 77.62 519 ALA A O 1
ATOM 4015 N N . VAL A 1 520 ? 4.987 53.866 4.060 1.00 76.25 520 VAL A N 1
ATOM 4016 C CA . VAL A 1 520 ? 6.011 53.728 5.120 1.00 76.25 520 VAL A CA 1
ATOM 4017 C C . VAL A 1 520 ? 7.428 53.648 4.541 1.00 76.25 520 VAL A C 1
ATOM 4019 O O . VAL A 1 520 ? 8.380 54.062 5.196 1.00 76.25 520 VAL A O 1
ATOM 4022 N N . ILE A 1 521 ? 7.584 53.085 3.340 1.00 71.25 521 ILE A N 1
ATOM 4023 C CA . ILE A 1 521 ? 8.877 53.045 2.648 1.00 71.25 521 ILE A CA 1
ATOM 4024 C C . ILE A 1 521 ? 9.242 54.446 2.147 1.00 71.25 521 ILE A C 1
ATOM 4026 O O . ILE A 1 521 ? 10.370 54.863 2.374 1.00 71.25 521 ILE A O 1
ATOM 4030 N N . GLU A 1 522 ? 8.296 55.179 1.553 1.00 67.75 522 GLU A N 1
ATOM 4031 C CA . GLU A 1 522 ? 8.507 56.568 1.116 1.00 67.75 522 GLU A CA 1
ATOM 4032 C C . GLU A 1 522 ? 8.844 57.497 2.299 1.00 67.75 522 GLU A C 1
ATOM 4034 O O . GLU A 1 522 ? 9.842 58.206 2.240 1.00 67.75 522 GLU A O 1
ATOM 4039 N N . GLU A 1 523 ? 8.114 57.423 3.421 1.00 62.09 523 GLU A N 1
ATOM 4040 C CA . GLU A 1 523 ? 8.429 58.209 4.632 1.00 62.09 523 GLU A CA 1
ATOM 4041 C C . GLU A 1 523 ? 9.824 57.879 5.205 1.00 62.09 523 GLU A C 1
ATOM 4043 O O . GLU A 1 523 ? 10.535 58.768 5.667 1.00 62.09 523 GLU A O 1
ATOM 4048 N N . ALA A 1 524 ? 10.253 56.612 5.153 1.00 60.19 524 ALA A N 1
ATOM 4049 C CA . ALA A 1 524 ? 11.578 56.203 5.627 1.00 60.19 524 ALA A CA 1
ATOM 4050 C C . ALA A 1 524 ? 12.725 56.622 4.686 1.00 60.19 524 ALA A C 1
ATOM 4052 O O . ALA A 1 524 ? 13.868 56.743 5.136 1.00 60.19 524 ALA A O 1
ATOM 4053 N N . GLU A 1 525 ? 12.445 56.804 3.393 1.00 59.81 525 GLU A N 1
ATOM 4054 C CA . GLU A 1 525 ? 13.392 57.345 2.414 1.00 59.81 525 GLU A CA 1
ATOM 4055 C C . GLU A 1 525 ? 13.512 58.874 2.548 1.00 59.81 525 GLU A C 1
ATOM 4057 O O . GLU A 1 525 ? 14.636 59.382 2.552 1.00 59.81 525 GLU A O 1
ATOM 4062 N N . ASP A 1 526 ? 12.403 59.584 2.785 1.00 58.00 526 ASP A N 1
ATOM 4063 C CA . ASP A 1 526 ? 12.391 61.031 3.058 1.00 58.00 526 ASP A CA 1
ATOM 4064 C C . ASP A 1 526 ? 13.127 61.379 4.377 1.00 58.00 526 ASP A C 1
ATOM 4066 O O . ASP A 1 526 ? 13.956 62.293 4.411 1.00 58.00 526 ASP A O 1
ATOM 4070 N N . ASP A 1 527 ? 12.930 60.597 5.450 1.00 57.16 527 ASP A N 1
ATOM 4071 C CA . ASP A 1 527 ? 13.639 60.770 6.734 1.00 57.16 527 ASP A CA 1
ATOM 4072 C C . ASP A 1 527 ? 15.169 60.553 6.618 1.00 57.16 527 ASP A C 1
ATOM 4074 O O . ASP A 1 527 ? 15.955 61.083 7.416 1.00 57.16 527 ASP A O 1
ATOM 4078 N N . ALA A 1 528 ? 15.625 59.766 5.635 1.00 55.44 528 ALA A N 1
ATOM 4079 C CA . ALA A 1 528 ? 17.046 59.509 5.393 1.00 55.44 528 ALA A CA 1
ATOM 4080 C C . ALA A 1 528 ? 17.740 60.651 4.628 1.00 55.44 528 ALA A C 1
ATOM 4082 O O . ALA A 1 528 ? 18.939 60.873 4.833 1.00 55.44 528 ALA A O 1
ATOM 4083 N N . GLU A 1 529 ? 17.013 61.396 3.788 1.00 53.50 529 GLU A N 1
ATOM 4084 C CA . GLU A 1 529 ? 17.530 62.604 3.130 1.00 53.50 529 GLU A CA 1
ATOM 4085 C C . GLU A 1 529 ? 17.648 63.784 4.115 1.00 53.50 529 GLU A C 1
ATOM 4087 O O . GLU A 1 529 ? 18.666 64.485 4.101 1.00 53.50 529 GLU A O 1
ATOM 4092 N N . ASP A 1 530 ? 16.704 63.938 5.052 1.00 51.22 530 ASP A N 1
ATOM 4093 C CA . ASP A 1 530 ? 16.740 64.996 6.080 1.00 51.22 530 ASP A CA 1
ATOM 4094 C C . ASP A 1 530 ? 17.870 64.803 7.120 1.00 51.22 530 ASP A C 1
ATOM 4096 O O . ASP A 1 530 ? 18.419 65.771 7.663 1.00 51.22 530 ASP A O 1
ATOM 4100 N N . ALA A 1 531 ? 18.315 63.563 7.362 1.00 50.91 531 ALA A N 1
ATOM 4101 C CA . ALA A 1 531 ? 19.457 63.267 8.237 1.00 50.91 531 ALA A CA 1
ATOM 4102 C C . ALA A 1 531 ? 20.826 63.660 7.633 1.00 50.91 531 ALA A C 1
ATOM 4104 O O . ALA A 1 531 ? 21.817 63.775 8.360 1.00 50.91 531 ALA A O 1
ATOM 4105 N N . GLY A 1 532 ? 20.901 63.893 6.318 1.00 48.78 532 GLY A N 1
ATOM 4106 C CA . GLY A 1 532 ? 22.126 64.279 5.609 1.00 48.78 532 GLY A CA 1
ATOM 4107 C C . GLY A 1 532 ? 22.519 65.755 5.748 1.00 48.78 532 GLY A C 1
ATOM 4108 O O . GLY A 1 532 ? 23.598 66.138 5.291 1.00 48.78 532 GLY A O 1
ATOM 4109 N N . GLN A 1 533 ? 21.680 66.591 6.375 1.00 51.38 533 GLN A N 1
ATOM 4110 C CA . GLN A 1 533 ? 21.841 68.052 6.358 1.00 51.38 533 GLN A CA 1
ATOM 4111 C C . GLN A 1 533 ? 22.087 68.706 7.730 1.00 51.38 533 GLN A C 1
ATOM 4113 O O . GLN A 1 533 ? 22.069 69.933 7.844 1.00 51.38 533 GLN A O 1
ATOM 4118 N N . ILE A 1 534 ? 22.407 67.922 8.765 1.00 46.59 534 ILE A N 1
ATOM 4119 C CA . ILE A 1 534 ? 22.752 68.432 10.101 1.00 46.59 534 ILE A CA 1
ATOM 4120 C C . ILE A 1 534 ? 24.140 67.962 10.568 1.00 46.59 534 ILE A C 1
ATOM 4122 O O . ILE A 1 534 ? 24.325 66.826 10.990 1.00 46.59 534 ILE A O 1
ATOM 4126 N N . GLY A 1 535 ? 25.111 68.888 10.565 1.00 42.78 535 GLY A N 1
ATOM 4127 C CA . GLY A 1 535 ? 26.243 68.845 11.503 1.00 42.78 535 GLY A CA 1
ATOM 4128 C C . GLY A 1 535 ? 27.661 68.671 10.944 1.00 42.78 535 GLY A C 1
ATOM 4129 O O . GLY A 1 535 ? 28.418 67.868 11.480 1.00 42.78 535 GLY A O 1
ATOM 4130 N N . MET A 1 536 ? 28.090 69.460 9.950 1.00 43.94 536 MET A N 1
ATOM 4131 C CA . MET A 1 536 ? 29.509 69.850 9.888 1.00 43.94 536 MET A CA 1
ATOM 4132 C C . MET A 1 536 ? 29.705 71.096 10.752 1.00 43.94 536 MET A C 1
ATOM 4134 O O . MET A 1 536 ? 29.552 72.197 10.245 1.00 43.94 536 MET A O 1
ATOM 4138 N N . GLU A 1 537 ? 30.065 70.943 12.026 1.00 45.09 537 GLU A N 1
ATOM 4139 C CA . GLU A 1 537 ? 30.814 71.984 12.741 1.00 45.09 537 GLU A CA 1
ATOM 4140 C C . GLU A 1 537 ? 31.470 71.435 14.016 1.00 45.09 537 GLU A C 1
ATOM 4142 O O . GLU A 1 537 ? 30.804 71.090 14.984 1.00 45.09 537 GLU A O 1
ATOM 4147 N N . GLY A 1 538 ? 32.807 71.402 13.985 1.00 43.28 538 GLY A N 1
ATOM 4148 C CA . GLY A 1 538 ? 33.675 71.545 15.152 1.00 43.28 538 GLY A CA 1
ATOM 4149 C C . GLY A 1 538 ? 33.833 70.334 16.076 1.00 43.28 538 GLY A C 1
ATOM 4150 O O . GLY A 1 538 ? 32.958 70.022 16.870 1.00 43.28 538 GLY A O 1
ATOM 4151 N N . VAL A 1 539 ? 35.048 69.784 16.135 1.00 36.72 539 VAL A N 1
ATOM 4152 C CA . VAL A 1 539 ? 36.052 70.158 17.158 1.00 36.72 539 VAL A CA 1
ATOM 4153 C C . VAL A 1 539 ? 37.183 69.109 17.172 1.00 36.72 539 VAL A C 1
ATOM 4155 O O . VAL A 1 539 ? 36.948 67.908 17.264 1.00 36.72 539 VAL A O 1
ATOM 4158 N N . GLN A 1 540 ? 38.407 69.630 17.019 1.00 43.03 540 GLN A N 1
ATOM 4159 C CA . GLN A 1 540 ? 39.735 69.034 17.260 1.00 43.03 540 GLN A CA 1
ATOM 4160 C C . GLN A 1 540 ? 39.803 68.420 18.680 1.00 43.03 540 GLN A C 1
ATOM 4162 O O . GLN A 1 540 ? 39.094 68.882 19.562 1.00 43.03 540 GLN A O 1
ATOM 4167 N N . GLU A 1 541 ? 40.604 67.422 19.037 1.00 37.62 541 GLU A N 1
ATOM 4168 C CA . GLU A 1 541 ? 41.972 67.042 18.672 1.00 37.62 541 GLU A CA 1
ATOM 4169 C C . GLU A 1 541 ? 42.218 65.611 19.191 1.00 37.62 541 GLU A C 1
ATOM 4171 O O . GLU A 1 541 ? 41.618 65.266 20.241 1.00 37.62 541 GLU A O 1
#

Secondary structure (DSSP, 8-state):
---EEE-TTSPPPPEETTEEEEE-SS-EEE-TT-EEEEE---EEEPPTTEEEEEEE-HHHHHHH-EEETTSSEEE-TT--STT---EEEEEE--TT-EEE-TT-EEEEEEEEEPPPP------S---PPP---TTTT-------------------TTHHHH--GGG------------EEEEEEEE-TTT--EEEEEEEEEESEEE-TTT--EEE--SPEEEEEE-TTS-EEEEEE---SSEEEEE-TTT--EEEEEE-TTSS-EEES---------------S------------------PPPP-----------EETTEEHHHHHHHHHHH-EEEEEEETTTEEEEE-SSEEEE-TTSPP--SHHHHHHHTT--HHHHTT-EEEEE--S-TT-BTTB--SS--TT-EEEEEEEEEE-GGG--EEEEEETTT--EEEEEGGGGGGGHHHHHH-S-EEEEEEE-TT--EEEEEEETTEEEEEEPPP----HHHHHHHHHHHHHHHHHHHHHHHHHHHHHHHHHHHHHHGGGS-------

pLDDT: mean 77.57, std 22.55, range [21.38, 98.44]

Nearest PDB structures (foldseek):
  4aoz-assembly1_C  TM=9.513E-01  e=2.220E-18  Bacillus subtilis
  2xx6-assembly1_C  TM=9.479E-01  e=4.671E-17  Bacillus subtilis
  2y1t-assembly1_C  TM=9.425E-01  e=1.014E-16  Bacillus subtilis
  2xx6-assembly1_B  TM=9.510E-01  e=1.580E-16  Bacillus subtilis
  2xy3-assembly1_C  TM=9.357E-01  e=2.906E-16  Bacillus subtilis

Mean predicted aligned error: 22.05 Å

Foldseek 3Di:
DDKDKDQQPDDDFDDDPQWTFFWFQAKDWWAAQDKDWGFSRMAIQDDPQKKKKKAWDPCQCVPFQWHQPVRIDIGDNVCHDPPSTDTGTITHNDNRIGIGHGGDGTMIMDMDGDDPDDDDDDDPDPPDDDPDDDQPVPDDDDPDDDDDDDDDDDDDPVCVVPNDPVVPDDDDPPPDDFFDFAWEWEQAPVPRDTDIDGHHDGDQWDQDPPPRGTHGPPPWAWEWFQDPVRDIGIYTYPDDDQKDWDADPPPRDIFIWGQDPVNRYIYTPDDDDDDDDDDDDDDDDDDDDDDDDDDDDDDDDDDDDDDDPPPPPLPADQAAPLFGLQLVLVLQLVLQEWEWEQEPPQGIWIDSPQKIFRGRRDRDADDLVRVCSRSVHDPVSSVSHDYHYYYHDHCCQDVLHNQALDDPPKFFWDWDPDWDQVVHQTWTWIATPPPRDIFTFRCSSCVRNVVVVVPAPQWGKIWDAGPVRAIWIWIDRNSHTGMIGHGDPPDDPVNVVVVVVVVVVVVVVVVVVVVVVVVVVVVVVVVVVVVVPDDDDDDDD

Solvent-accessible surface area (backbone atoms only — not comparable to full-atom values): 32881 Å² total; per-residue (Å²): 139,84,71,54,73,46,34,85,89,53,79,81,73,54,79,62,82,94,37,34,39,40,30,30,62,47,72,43,76,39,46,54,70,35,74,47,71,45,46,40,40,33,21,42,40,49,54,88,68,29,30,32,43,35,34,66,40,91,58,28,41,80,76,57,27,36,46,52,72,72,66,54,47,77,45,57,40,86,54,39,49,92,82,38,56,43,65,44,47,32,32,24,73,28,81,88,32,36,77,44,58,53,65,39,75,47,30,31,34,41,81,42,76,58,76,78,92,80,82,89,78,89,70,98,70,88,89,69,84,85,82,73,61,97,63,70,86,56,90,80,79,87,73,91,75,87,90,77,95,73,92,76,80,89,72,50,81,63,35,74,74,71,46,57,85,82,73,69,68,76,83,81,85,75,90,72,76,69,66,45,65,44,41,37,38,42,47,32,82,81,77,62,53,77,48,74,51,68,41,90,51,78,39,60,59,49,69,37,90,84,82,64,43,71,34,70,64,58,89,55,33,46,31,45,46,63,41,96,88,75,52,73,50,67,33,35,24,63,70,80,64,66,59,50,75,46,61,37,90,82,83,56,49,79,37,53,24,29,48,41,101,80,71,64,33,35,35,45,70,76,83,84,79,90,75,87,90,87,86,90,85,86,90,87,86,91,90,88,83,88,89,81,88,83,90,80,89,82,89,84,83,90,78,88,80,79,77,85,80,79,80,79,79,81,68,77,62,60,63,22,70,63,25,32,38,68,45,45,40,50,50,25,62,74,67,29,20,39,32,45,33,48,22,48,97,66,41,36,31,42,26,48,88,53,39,36,32,41,27,55,68,51,76,92,67,71,58,75,68,48,47,35,52,52,45,71,52,52,70,79,58,47,77,58,41,49,77,47,76,47,69,33,80,35,45,62,48,48,96,63,35,66,58,41,70,71,62,92,82,56,32,55,46,45,78,50,101,52,72,48,52,70,96,76,48,60,24,38,33,30,30,32,72,85,82,60,51,77,44,34,28,53,57,74,75,46,52,24,38,50,62,40,63,69,70,46,91,48,56,49,48,32,38,40,64,29,96,88,65,51,61,31,41,34,38,29,50,67,68,42,53,44,32,41,36,48,55,52,94,68,89,42,74,68,53,53,52,53,48,53,53,49,50,52,54,51,52,54,50,51,49,56,54,49,53,54,52,53,51,55,52,52,54,56,52,55,57,55,59,64,64,73,76,74,80,95,73,89,82,89,132

Radius of gyration: 37.0 Å; Cα contacts (8 Å, |Δi|>4): 833; chains: 1; bounding box: 89×119×90 Å

Sequence (541 aa):
MKVKINTHGNALPEVHGEWIDLCTAEDVTLDFLEYKIISLGVSIEIPAGYYAHVVPRSSTFGKWGILLANSMGVIENDYCGDGDVWGYPALCLRKEGTHIPKGTRICQFRLVEKAPDMEFVQVESLGNRDRGGFGSTGEQVHTGGTAERNKPERNSRVERMFGERESWATAEDDRTQGPYKGFLLVVCEGCGKVKAFCAKRETYSSRCQECGHETPLEGLRPMFMHCKCGKSFRYKTNAEAEAITHSCLDCKAPVDMELNGKGTAYVTIGVRVESDERYSVWLGRDAAACADGDLGAGAGAGRACPAEILYSVSVRVKEAAGMKLSKFANLVKNGGRCAVLHVAGSGIWLSTGTAIYRATELPDMEGSEQVRTVLDMTADAWKKVYLTEDWPESVSNVLGLNLAPYAQGEQDTEKLKVAAAPNGLWCSACRCKVDGELIFYNEAYLAPLAEEIKKSKYIYYTARQTEAGQRYLVVHDGMDVLAAIMPMNILKEEYINDLAEFQALCMEQFYKDKERREAVIEEAEDDAEDAGQIGMEGVQE